Protein 6LL8 (pdb70)

Structure (mmCIF, N/CA/C/O backbone):
data_6LL8
#
_entry.id   6LL8
#
_cell.length_a   53.490
_cell.length_b   78.980
_cell.length_c   75.300
_cell.angle_alpha   90.000
_cell.angle_beta   98.593
_cell.angle_gamma   90.000
#
_symmetry.space_group_name_H-M   'P 1 21 1'
#
loop_
_entity.id
_entity.type
_entity.pdbx_description
1 polymer 'Inorganic pyrophosphatase'
2 non-polymer 'MAGNESIUM ION'
3 non-polymer 'CALCIUM ION'
4 non-polymer 'IMIDODIPHOSPHORIC ACID'
5 non-polymer '4-(2-HYDROXYETHYL)-1-PIPERAZINE ETHANESULFONIC ACID'
6 non-polymer GLYCEROL
7 non-polymer 'FLUORIDE ION'
8 water water
#
loop_
_atom_site.group_PDB
_atom_site.id
_atom_site.type_symbol
_atom_site.label_atom_id
_atom_site.label_alt_id
_atom_site.label_comp_id
_atom_site.label_asym_id
_atom_site.label_entity_id
_atom_site.label_seq_id
_atom_site.pdbx_PDB_ins_code
_atom_site.Cartn_x
_atom_site.Cartn_y
_atom_site.Cartn_z
_atom_site.occupancy
_atom_site.B_iso_or_equiv
_atom_site.auth_seq_id
_atom_site.auth_comp_id
_atom_site.auth_asym_id
_atom_site.auth_atom_id
_atom_site.pdbx_PDB_model_num
ATOM 1 N N . SER A 1 3 ? 40.943 47.632 47.539 1.000 11.730 2 SER A N 1
ATOM 2 C CA . SER A 1 3 ? 41.331 46.767 48.694 1.000 10.273 2 SER A CA 1
ATOM 3 C C . SER A 1 3 ? 40.198 45.814 49.014 1.000 9.658 2 SER A C 1
ATOM 4 O O . SER A 1 3 ? 39.049 46.231 48.887 1.000 10.779 2 SER A O 1
ATOM 7 N N . MET A 1 4 ? 40.532 44.617 49.439 1.000 9.340 3 MET A N 1
ATOM 8 C CA . MET A 1 4 ? 39.554 43.748 50.110 1.000 9.252 3 MET A CA 1
ATOM 9 C C . MET A 1 4 ? 39.233 44.339 51.476 1.000 9.118 3 MET A C 1
ATOM 10 O O . MET A 1 4 ? 40.062 45.049 52.067 1.000 10.325 3 MET A O 1
ATOM 15 N N . TYR A 1 5 ? 38.071 43.997 51.984 1.000 8.388 4 TYR A N 1
ATOM 16 C CA . TYR A 1 5 ? 37.703 44.307 53.371 1.000 8.535 4 TYR A CA 1
ATOM 17 C C . TYR A 1 5 ? 37.782 43.041 54.184 1.000 8.206 4 TYR A C 1
ATOM 18 O O . TYR A 1 5 ? 37.239 42.007 53.799 1.000 10.306 4 TYR A O 1
ATOM 27 N N . VAL A 1 6 ? 38.413 43.149 55.338 1.000 8.018 5 VAL A N 1
ATOM 28 C CA . VAL A 1 6 ? 38.565 42.047 56.296 1.000 7.720 5 VAL A CA 1
ATOM 29 C C . VAL A 1 6 ? 37.618 42.310 57.445 1.000 7.701 5 VAL A C 1
ATOM 30 O O . VAL A 1 6 ? 37.754 43.363 58.094 1.000 8.613 5 VAL A O 1
ATOM 34 N N . VAL A 1 7 ? 36.636 41.447 57.664 1.000 7.860 6 VAL A N 1
ATOM 35 C CA . VAL A 1 7 ? 35.550 41.800 58.600 1.000 8.407 6 VAL A CA 1
ATOM 36 C C . VAL A 1 7 ? 35.020 40.542 59.285 1.000 8.103 6 VAL A C 1
ATOM 37 O O . VAL A 1 7 ? 34.758 39.508 58.660 1.000 8.039 6 VAL A O 1
ATOM 41 N N . GLY A 1 8 ? 34.838 40.692 60.582 1.000 7.758 7 GLY A N 1
ATOM 42 C CA . GLY A 1 8 ? 34.291 39.639 61.433 1.000 7.728 7 GLY A CA 1
ATOM 43 C C . GLY A 1 8 ? 32.797 39.722 61.590 1.000 7.270 7 GLY A C 1
ATOM 44 O O . GLY A 1 8 ? 32.094 40.354 60.815 1.000 8.562 7 GLY A O 1
ATOM 45 N N . HIS A 1 9 ? 32.293 39.002 62.580 1.000 6.972 8 HIS A N 1
ATOM 46 C CA . HIS A 1 9 ? 30.838 38.853 62.699 1.000 7.788 8 HIS A CA 1
ATOM 47 C C . HIS A 1 9 ? 30.153 40.144 63.107 1.000 8.282 8 HIS A C 1
ATOM 48 O O . HIS A 1 9 ? 30.725 40.991 63.802 1.000 8.496 8 HIS A O 1
ATOM 55 N N . LYS A 1 10 ? 28.864 40.219 62.776 1.000 8.010 9 LYS A N 1
ATOM 56 C CA . LYS A 1 10 ? 27.954 41.167 63.409 1.000 8.763 9 LYS A CA 1
ATOM 57 C C . LYS A 1 10 ? 28.123 41.078 64.919 1.000 9.090 9 LYS A C 1
ATOM 58 O O . LYS A 1 10 ? 28.357 40.005 65.453 1.000 8.595 9 LYS A O 1
ATOM 64 N N . ILE A 1 11 ? 27.959 42.213 65.574 1.000 8.810 10 ILE A N 1
ATOM 65 C CA . ILE A 1 11 ? 28.168 42.296 67.041 1.000 8.815 10 ILE A CA 1
ATOM 66 C C . ILE A 1 11 ? 29.569 41.771 67.323 1.000 8.551 10 ILE A C 1
ATOM 67 O O . ILE A 1 11 ? 29.808 40.718 67.925 1.000 9.025 10 ILE A O 1
ATOM 72 N N . PRO A 1 12 ? 30.584 42.468 66.798 1.000 8.737 11 PRO A N 1
ATOM 73 C CA . PRO A 1 12 ? 31.941 41.916 66.837 1.000 8.408 11 PRO A CA 1
ATOM 74 C C . PRO A 1 12 ? 32.454 41.839 68.269 1.000 8.421 11 PRO A C 1
ATOM 75 O O . PRO A 1 12 ? 32.238 42.726 69.081 1.000 10.078 11 PRO A O 1
ATOM 79 N N . ASP A 1 13 ? 33.260 40.814 68.495 1.000 7.672 12 ASP A N 1
ATOM 80 C CA . ASP A 1 13 ? 34.042 40.640 69.721 1.000 7.632 12 ASP A CA 1
ATOM 81 C C . ASP A 1 13 ? 35.515 40.887 69.427 1.000 7.046 12 ASP A C 1
ATOM 82 O O . ASP A 1 13 ? 35.902 41.270 68.310 1.000 7.651 12 ASP A O 1
ATOM 87 N N . SER A 1 14 ? 36.353 40.686 70.417 1.000 7.673 13 SER A N 1
ATOM 88 C CA . SER A 1 14 ? 37.779 40.982 70.278 1.000 8.348 13 SER A CA 1
ATOM 89 C C . SER A 1 14 ? 38.391 40.144 69.163 1.000 7.583 13 SER A C 1
ATOM 90 O O . SER A 1 14 ? 39.260 40.659 68.439 1.000 8.457 13 SER A O 1
ATOM 93 N N . ASP A 1 15 ? 38.063 38.880 69.051 1.000 7.728 14 ASP A N 1
ATOM 94 C CA . ASP A 1 15 ? 38.632 38.070 67.973 1.000 7.663 14 ASP A CA 1
ATOM 95 C C . ASP A 1 15 ? 38.282 38.655 66.618 1.000 7.463 14 ASP A C 1
ATOM 96 O O . ASP A 1 15 ? 39.153 38.783 65.745 1.000 8.699 14 ASP A O 1
ATOM 101 N N . SER A 1 16 ? 37.039 39.037 66.413 1.000 7.577 15 SER A N 1
ATOM 102 C CA . SER A 1 16 ? 36.599 39.616 65.139 1.000 7.359 15 SER A CA 1
ATOM 103 C C . SER A 1 16 ? 37.296 40.946 64.863 1.000 8.377 15 SER A C 1
ATOM 104 O O . SER A 1 16 ? 37.579 41.242 63.696 1.000 9.971 15 SER A O 1
ATOM 107 N N . ILE A 1 17 ? 37.467 41.795 65.857 1.000 7.819 16 ILE A N 1
ATOM 108 C CA . ILE A 1 17 ? 38.088 43.127 65.661 1.000 8.001 16 ILE A CA 1
ATOM 109 C C . ILE A 1 17 ? 39.584 42.960 65.490 1.000 7.865 16 ILE A C 1
ATOM 110 O O . ILE A 1 17 ? 40.193 43.467 64.530 1.000 8.549 16 ILE A O 1
ATOM 115 N N . CYS A 1 18 ? 40.219 42.309 66.448 1.000 7.978 17 CYS A N 1
ATOM 116 C CA . CYS A 1 18 ? 41.684 42.162 66.437 1.000 8.413 17 CYS A CA 1
ATOM 117 C C . CYS A 1 18 ? 42.115 41.324 65.258 1.000 8.011 17 CYS A C 1
ATOM 118 O O . CYS A 1 18 ? 43.165 41.586 64.666 1.000 8.430 17 CYS A O 1
ATOM 121 N N . GLY A 1 19 ? 41.341 40.293 64.951 1.000 7.899 18 GLY A N 1
ATOM 122 C CA . GLY A 1 19 ? 41.668 39.481 63.778 1.000 7.979 18 GLY A CA 1
ATOM 123 C C . GLY A 1 19 ? 41.555 40.230 62.477 1.000 7.801 18 GLY A C 1
ATOM 124 O O . GLY A 1 19 ? 42.389 40.050 61.580 1.000 8.514 18 GLY A O 1
ATOM 125 N N . ALA A 1 20 ? 40.571 41.105 62.346 1.000 7.955 19 ALA A N 1
ATOM 126 C CA . ALA A 1 20 ? 40.480 41.934 61.121 1.000 8.285 19 ALA A CA 1
ATOM 127 C C . ALA A 1 20 ? 41.728 42.820 61.001 1.000 8.044 19 ALA A C 1
ATOM 128 O O . ALA A 1 20 ? 42.296 42.936 59.904 1.000 8.820 19 ALA A O 1
ATOM 130 N N . ILE A 1 21 ? 42.144 43.438 62.088 1.000 7.871 20 ILE A N 1
ATOM 131 C CA . ILE A 1 21 ? 43.349 44.308 62.080 1.000 8.532 20 ILE A CA 1
ATOM 132 C C . ILE A 1 21 ? 44.560 43.453 61.722 1.000 8.203 20 ILE A C 1
ATOM 133 O O . ILE A 1 21 ? 45.372 43.838 60.868 1.000 8.755 20 ILE A O 1
ATOM 138 N N . ALA A 1 22 ? 44.717 42.316 62.379 1.000 7.787 21 ALA A N 1
ATOM 139 C CA . ALA A 1 22 ? 45.916 41.484 62.203 1.000 8.195 21 ALA A CA 1
ATOM 140 C C . ALA A 1 22 ? 45.980 40.913 60.789 1.000 8.023 21 ALA A C 1
ATOM 141 O O . ALA A 1 22 ? 47.071 40.894 60.170 1.000 8.598 21 ALA A O 1
ATOM 143 N N . LEU A 1 23 ? 44.874 40.429 60.242 1.000 7.596 22 LEU A N 1
ATOM 144 C CA . LEU A 1 23 ? 44.904 39.859 58.890 1.000 7.781 22 LEU A CA 1
ATOM 145 C C . LEU A 1 23 ? 45.036 40.961 57.865 1.000 8.007 22 LEU A C 1
ATOM 146 O O . LEU A 1 23 ? 45.756 40.765 56.869 1.000 9.019 22 LEU A O 1
ATOM 151 N N . ALA A 1 24 ? 44.396 42.121 58.037 1.000 8.136 23 ALA A N 1
ATOM 152 C CA . ALA A 1 24 ? 44.604 43.211 57.057 1.000 8.402 23 ALA A CA 1
ATOM 153 C C . ALA A 1 24 ? 46.084 43.584 57.006 1.000 8.440 23 ALA A C 1
ATOM 154 O O . ALA A 1 24 ? 46.626 43.842 55.918 1.000 9.344 23 ALA A O 1
ATOM 156 N N . TYR A 1 25 ? 46.755 43.656 58.144 1.000 8.309 24 TYR A N 1
ATOM 157 C CA . TYR A 1 25 ? 48.190 44.009 58.154 1.000 8.552 24 TYR A CA 1
ATOM 158 C C . TYR A 1 25 ? 48.951 42.980 57.342 1.000 9.204 24 TYR A C 1
ATOM 159 O O . TYR A 1 25 ? 49.802 43.313 56.503 1.000 9.979 24 TYR A O 1
ATOM 168 N N . LEU A 1 26 ? 48.720 41.696 57.605 1.000 8.906 25 LEU A N 1
ATOM 169 C CA . LEU A 1 26 ? 49.425 40.606 56.897 1.000 8.989 25 LEU A CA 1
ATOM 170 C C . LEU A 1 26 ? 49.170 40.724 55.394 1.000 9.316 25 LEU A C 1
ATOM 171 O O . LEU A 1 26 ? 50.141 40.654 54.612 1.000 10.080 25 LEU A O 1
ATOM 176 N N . LYS A 1 27 ? 47.937 40.893 54.959 1.000 8.728 26 LYS A N 1
ATOM 177 C CA . LYS A 1 27 ? 47.617 41.006 53.527 1.000 9.716 26 LYS A CA 1
ATOM 178 C C . LYS A 1 27 ? 48.372 42.191 52.920 1.000 9.760 26 LYS A C 1
ATOM 179 O O . LYS A 1 27 ? 48.972 42.045 51.845 1.000 10.161 26 LYS A O 1
ATOM 185 N N . ASN A 1 28 ? 48.362 43.332 53.565 1.000 9.658 27 ASN A N 1
ATOM 186 C CA . ASN A 1 28 ? 49.105 44.481 53.010 1.000 10.680 27 ASN A CA 1
ATOM 187 C C . ASN A 1 28 ? 50.595 44.155 52.919 1.000 10.625 27 ASN A C 1
ATOM 188 O O . ASN A 1 28 ? 51.238 44.566 51.947 1.000 13.261 27 ASN A O 1
ATOM 193 N N . GLN A 1 29 ? 51.153 43.467 53.881 1.000 10.637 28 GLN A N 1
ATOM 194 C CA . GLN A 1 29 ? 52.595 43.153 53.864 1.000 11.236 28 GLN A CA 1
ATOM 195 C C . GLN A 1 29 ? 52.921 42.236 52.695 1.000 11.814 28 GLN A C 1
ATOM 196 O O . GLN A 1 29 ? 54.089 42.290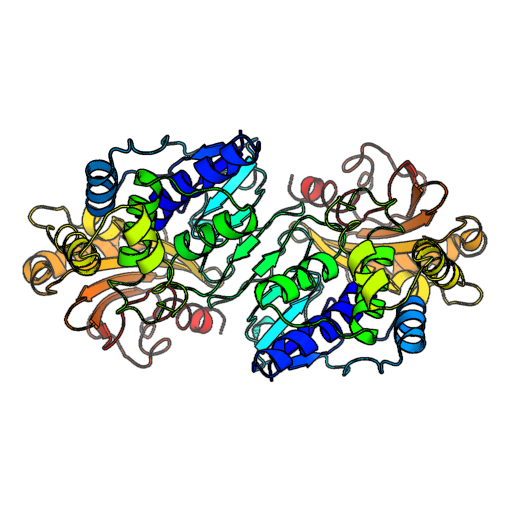 52.241 1.000 15.339 28 GLN A O 1
ATOM 202 N N . ILE A 1 30 ? 52.003 41.406 52.242 1.000 11.863 29 ILE A N 1
ATOM 203 C CA . ILE A 1 30 ? 52.269 40.471 51.122 1.000 12.175 29 ILE A CA 1
ATOM 204 C C . ILE A 1 30 ? 51.743 41.066 49.810 1.000 12.722 29 ILE A C 1
ATOM 205 O O . ILE A 1 30 ? 51.662 40.363 48.811 1.000 14.952 29 ILE A O 1
ATOM 210 N N . GLY A 1 31 ? 51.452 42.358 49.790 1.000 12.282 30 GLY A N 1
ATOM 211 C CA . GLY A 1 31 ? 51.095 43.021 48.524 1.000 13.420 30 GLY A CA 1
ATOM 212 C C . GLY A 1 31 ? 49.697 42.711 48.036 1.000 11.991 30 GLY A C 1
ATOM 213 O O . GLY A 1 31 ? 49.443 42.774 46.837 1.000 13.027 30 GLY A O 1
ATOM 214 N N . GLU A 1 32 ? 48.775 42.489 48.959 1.000 10.625 31 GLU A N 1
ATOM 215 C CA . GLU A 1 32 ? 47.348 42.192 48.678 1.000 10.432 31 GLU A CA 1
ATOM 216 C C . GLU A 1 32 ? 46.526 43.237 49.412 1.000 10.533 31 GLU A C 1
ATOM 217 O O . GLU A 1 32 ? 46.201 43.092 50.581 1.000 10.636 31 GLU A O 1
ATOM 223 N N . PRO A 1 33 ? 46.240 44.377 48.776 1.000 9.828 32 PRO A N 1
ATOM 224 C CA . PRO A 1 33 ? 45.631 45.513 49.459 1.000 9.807 32 PRO A CA 1
ATOM 225 C C . PRO A 1 33 ? 44.403 45.110 50.277 1.000 9.159 32 PRO A C 1
ATOM 226 O O . PRO A 1 33 ? 43.488 44.461 49.764 1.000 9.449 32 PRO A O 1
ATOM 230 N N . ALA A 1 34 ? 44.374 45.576 51.518 1.000 8.975 33 ALA A N 1
ATOM 231 C CA . ALA A 1 34 ? 43.341 45.173 52.481 1.000 8.787 33 ALA A CA 1
ATOM 232 C C . ALA A 1 34 ? 43.005 46.317 53.419 1.000 8.892 33 ALA A C 1
ATOM 233 O O . ALA A 1 34 ? 43.887 47.131 53.768 1.000 10.179 33 ALA A O 1
ATOM 235 N N . ILE A 1 35 ? 41.783 46.336 53.890 1.000 8.300 34 ILE A N 1
ATOM 236 C CA . ILE A 1 35 ? 41.264 47.297 54.887 1.000 9.326 34 ILE A CA 1
ATOM 237 C C . ILE A 1 35 ? 40.529 46.475 55.943 1.000 8.403 34 ILE A C 1
ATOM 238 O O . ILE A 1 35 ? 39.617 45.723 55.612 1.000 9.033 34 ILE A O 1
ATOM 243 N N . ALA A 1 36 ? 40.861 46.674 57.212 1.000 8.195 35 ALA A N 1
ATOM 244 C CA . ALA A 1 36 ? 40.101 46.102 58.334 1.000 8.474 35 ALA A CA 1
ATOM 245 C C . ALA A 1 36 ? 38.797 46.855 58.533 1.000 8.878 35 ALA A C 1
ATOM 246 O O . ALA A 1 36 ? 38.773 48.099 58.477 1.000 9.626 35 ALA A O 1
ATOM 248 N N . ALA A 1 37 ? 37.717 46.153 58.785 1.000 8.555 36 ALA A N 1
ATOM 249 C CA . ALA A 1 37 ? 36.427 46.788 59.009 1.000 8.755 36 ALA A CA 1
ATOM 250 C C . ALA A 1 37 ? 35.694 46.096 60.148 1.000 8.296 36 ALA A C 1
ATOM 251 O O . ALA A 1 37 ? 36.092 45.017 60.617 1.000 9.180 36 ALA A O 1
ATOM 253 N N . ARG A 1 38 ? 34.601 46.710 60.556 1.000 9.033 37 ARG A N 1
ATOM 254 C CA . ARG A 1 38 ? 33.729 46.185 61.606 1.000 9.098 37 ARG A CA 1
ATOM 255 C C . ARG A 1 38 ? 32.264 46.460 61.262 1.000 8.918 37 ARG A C 1
ATOM 256 O O . ARG A 1 38 ? 31.955 47.490 60.655 1.000 10.017 37 ARG A O 1
ATOM 264 N N . LEU A 1 39 ? 31.396 45.582 61.727 1.000 9.171 38 LEU A N 1
ATOM 265 C CA . LEU A 1 39 ? 29.935 45.661 61.499 1.000 9.763 38 LEU A CA 1
ATOM 266 C C . LEU A 1 39 ? 29.190 46.254 62.680 1.000 11.054 38 LEU A C 1
ATOM 267 O O . LEU A 1 39 ? 27.970 46.317 62.616 1.000 13.437 38 LEU A O 1
ATOM 272 N N . GLY A 1 40 ? 29.874 46.650 63.730 1.000 10.449 39 GLY A N 1
ATOM 273 C CA . GLY A 1 40 ? 29.221 47.203 64.915 1.000 11.440 39 GLY A CA 1
ATOM 274 C C . GLY A 1 40 ? 30.214 47.932 65.771 1.000 10.983 39 GLY A C 1
ATOM 275 O O . GLY A 1 40 ? 31.397 47.998 65.452 1.000 10.913 39 GLY A O 1
ATOM 276 N N . GLU A 1 41 ? 29.706 48.457 66.869 1.000 11.836 40 GLU A N 1
ATOM 277 C CA . GLU A 1 41 ? 30.514 49.112 67.903 1.000 12.179 40 GLU A CA 1
ATOM 278 C C . GLU A 1 41 ? 31.343 48.081 68.653 1.000 11.094 40 GLU A C 1
ATOM 279 O O . GLU A 1 41 ? 31.090 46.883 68.605 1.000 12.804 40 GLU A O 1
ATOM 285 N N . LEU A 1 42 ? 32.383 48.582 69.285 1.000 11.534 41 LEU A N 1
ATOM 286 C CA A LEU A 1 42 ? 33.242 47.739 70.128 0.500 10.866 41 LEU A CA 1
ATOM 287 C CA B LEU A 1 42 ? 33.295 47.801 70.152 0.500 11.051 41 LEU A CA 1
ATOM 288 C C . LEU A 1 42 ? 32.631 47.520 71.505 1.000 10.905 41 LEU A C 1
ATOM 289 O O . LEU A 1 42 ? 32.021 48.411 72.079 1.000 12.365 41 LEU A O 1
ATOM 298 N N . SER A 1 43 ? 32.837 46.320 72.014 1.000 10.465 42 SER A N 1
ATOM 299 C CA . SER A 1 43 ? 32.576 46.029 73.422 1.000 10.849 42 SER A CA 1
ATOM 300 C C . SER A 1 43 ? 33.572 46.769 74.308 1.000 10.204 42 SER A C 1
ATOM 301 O O . SER A 1 43 ? 34.659 47.162 73.858 1.000 10.540 42 SER A O 1
ATOM 304 N N . PRO A 1 44 ? 33.241 46.963 75.600 1.000 9.818 43 PRO A N 1
ATOM 305 C CA . PRO A 1 44 ? 34.243 47.486 76.531 1.000 10.179 43 PRO A CA 1
ATOM 306 C C . PRO A 1 44 ? 35.548 46.702 76.546 1.000 9.596 43 PRO A C 1
ATOM 307 O O . PRO A 1 44 ? 36.619 47.301 76.625 1.000 10.136 43 PRO A O 1
ATOM 311 N N . GLU A 1 45 ? 35.456 45.379 76.486 1.000 9.527 44 GLU A N 1
ATOM 312 C CA . GLU A 1 45 ? 36.686 44.552 76.492 1.000 9.517 44 GLU A CA 1
ATOM 313 C C . GLU A 1 45 ? 37.540 44.898 75.285 1.000 8.768 44 GLU A C 1
ATOM 314 O O . GLU A 1 45 ? 38.774 45.068 75.391 1.000 9.219 44 GLU A O 1
ATOM 320 N N . THR A 1 46 ? 36.944 44.977 74.098 1.000 9.488 45 THR A N 1
ATOM 321 C CA . THR A 1 46 ? 37.735 45.247 72.890 1.000 9.292 45 THR A CA 1
ATOM 322 C C . THR A 1 46 ? 38.314 46.653 72.950 1.000 8.832 45 THR A C 1
ATOM 323 O O . THR A 1 46 ? 39.456 46.868 72.548 1.000 9.657 45 THR A O 1
ATOM 327 N N . ALA A 1 47 ? 37.549 47.622 73.434 1.000 9.129 46 ALA A N 1
ATOM 328 C CA . ALA A 1 47 ? 38.074 48.990 73.568 1.000 9.263 46 ALA A CA 1
ATOM 329 C C . ALA A 1 47 ? 39.309 48.967 74.470 1.000 9.456 46 ALA A C 1
ATOM 330 O O . ALA A 1 47 ? 40.280 49.677 74.201 1.000 10.691 46 ALA A O 1
ATOM 332 N N . PHE A 1 48 ? 39.245 48.209 75.562 1.000 8.645 47 PHE A N 1
ATOM 333 C CA . PHE A 1 48 ? 40.367 48.073 76.500 1.000 9.224 47 PHE A CA 1
ATOM 334 C C . PHE A 1 48 ? 41.588 47.543 75.786 1.000 9.337 47 PHE A C 1
ATOM 335 O O . PHE A 1 48 ? 42.714 48.051 75.957 1.000 9.995 47 PHE A O 1
ATOM 343 N N . ILE A 1 49 ? 41.410 46.486 74.997 1.000 9.043 48 ILE A N 1
ATOM 344 C CA . ILE A 1 49 ? 42.558 45.860 74.283 1.000 9.172 48 ILE A CA 1
ATOM 345 C C . ILE A 1 49 ? 43.173 46.871 73.298 1.000 9.246 48 ILE A C 1
ATOM 346 O O . ILE A 1 49 ? 44.401 47.030 73.242 1.000 9.635 48 ILE A O 1
ATOM 351 N N . LEU A 1 50 ? 42.325 47.507 72.494 1.000 9.018 49 LEU A N 1
ATOM 352 C CA . LEU A 1 50 ? 42.854 48.420 71.469 1.000 9.661 49 LEU A CA 1
ATOM 353 C C . LEU A 1 50 ? 43.552 49.604 72.136 1.000 10.519 49 LEU A C 1
ATOM 354 O O . LEU A 1 50 ? 44.580 50.050 71.641 1.000 11.783 49 LEU A O 1
ATOM 359 N N . GLU A 1 51 ? 43.014 50.120 73.229 1.000 9.903 50 GLU A N 1
ATOM 360 C CA . GLU A 1 51 ? 43.650 51.263 73.896 1.000 10.923 50 GLU A CA 1
ATOM 361 C C . GLU A 1 51 ? 45.007 50.818 74.438 1.000 10.883 50 GLU A C 1
ATOM 362 O O . GLU A 1 51 ? 46.011 51.564 74.328 1.000 12.429 50 GLU A O 1
ATOM 368 N N . LYS A 1 52 ? 45.071 49.608 74.990 1.000 10.127 51 LYS A N 1
ATOM 369 C CA . LYS A 1 52 ? 46.318 49.133 75.621 1.000 11.248 51 LYS A CA 1
ATOM 370 C C . LYS A 1 52 ? 47.457 49.101 74.608 1.000 11.659 51 LYS A C 1
ATOM 371 O O . LYS A 1 52 ? 48.598 49.392 74.962 1.000 13.089 51 LYS A O 1
ATOM 377 N N . PHE A 1 53 ? 47.171 48.721 73.372 1.000 10.463 52 PHE A N 1
ATOM 378 C CA . PHE A 1 53 ? 48.204 48.530 72.335 1.000 10.860 52 PHE A CA 1
ATOM 379 C C . PHE A 1 53 ? 48.182 49.621 71.274 1.000 11.609 52 PHE A C 1
ATOM 380 O O . PHE A 1 53 ? 48.951 49.525 70.322 1.000 13.882 52 PHE A O 1
ATOM 388 N N . GLY A 1 54 ? 47.415 50.687 71.464 1.000 11.297 53 GLY A N 1
ATOM 389 C CA . GLY A 1 54 ? 47.540 51.895 70.634 1.000 11.802 53 GLY A CA 1
ATOM 390 C C . GLY A 1 54 ? 46.785 51.893 69.326 1.000 13.591 53 GLY A C 1
ATOM 391 O O . GLY A 1 54 ? 47.167 52.658 68.455 1.000 17.442 53 GLY A O 1
ATOM 392 N N . PHE A 1 55 ? 45.740 51.102 69.169 1.000 10.823 54 PHE A N 1
ATOM 393 C CA . PHE A 1 55 ? 44.987 51.023 67.907 1.000 11.219 54 PHE A CA 1
ATOM 394 C C . PHE A 1 55 ? 43.704 51.833 67.949 1.000 11.478 54 PHE A C 1
ATOM 395 O O . PHE A 1 55 ? 42.999 51.853 68.961 1.000 14.412 54 PHE A O 1
ATOM 403 N N . GLU A 1 56 ? 43.377 52.409 66.809 1.000 13.504 55 GLU A N 1
ATOM 404 C CA . GLU A 1 56 ? 42.020 52.913 66.538 1.000 14.875 55 GLU A CA 1
ATOM 405 C C . GLU A 1 56 ? 41.109 51.754 66.123 1.000 13.378 55 GLU A C 1
ATOM 406 O O . GLU A 1 56 ? 41.572 50.743 65.604 1.000 13.976 55 GLU A O 1
ATOM 412 N N . ALA A 1 57 ? 39.824 51.895 66.354 1.000 14.289 56 ALA A N 1
ATOM 413 C CA . ALA A 1 57 ? 38.826 50.919 65.887 1.000 13.011 56 ALA A CA 1
ATOM 414 C C . ALA A 1 57 ? 38.878 50.898 64.377 1.000 12.842 56 ALA A C 1
ATOM 415 O O . ALA A 1 57 ? 38.949 51.952 63.729 1.000 15.104 56 ALA A O 1
ATOM 417 N N . PRO A 1 58 ? 38.692 49.729 63.765 1.000 11.314 57 PRO A N 1
ATOM 418 C CA . PRO A 1 58 ? 38.600 49.639 62.321 1.000 11.666 57 PRO A CA 1
ATOM 419 C C . PRO A 1 58 ? 37.408 50.425 61.773 1.000 10.711 57 PRO A C 1
ATOM 420 O O . PRO A 1 58 ? 36.491 50.729 62.474 1.000 11.821 57 PRO A O 1
ATOM 424 N N . GLU A 1 59 ? 37.446 50.666 60.472 1.000 12.267 58 GLU A N 1
ATOM 425 C CA . GLU A 1 59 ? 36.344 51.357 59.778 1.000 12.077 58 GLU A CA 1
ATOM 426 C C . GLU A 1 59 ? 35.018 50.654 60.031 1.000 11.118 58 GLU A C 1
ATOM 427 O O . GLU A 1 59 ? 34.879 49.452 59.780 1.000 11.206 58 GLU A O 1
ATOM 433 N N . TYR A 1 60 ? 34.025 51.421 60.420 1.000 10.950 59 TYR A N 1
ATOM 434 C CA A TYR A 1 60 ? 32.646 50.915 60.548 0.500 10.899 59 TYR A CA 1
ATOM 435 C CA B TYR A 1 60 ? 32.641 50.921 60.560 0.500 10.988 59 TYR A CA 1
ATOM 436 C C . TYR A 1 60 ? 32.006 50.932 59.170 1.000 11.906 59 TYR A C 1
ATOM 437 O O . TYR A 1 60 ? 31.908 51.993 58.547 1.000 14.599 59 TYR A O 1
ATOM 454 N N . LYS A 1 61 ? 31.617 49.780 58.680 1.000 11.205 60 LYS A N 1
ATOM 455 C CA . LYS A 1 61 ? 31.121 49.634 57.314 1.000 11.456 60 LYS A CA 1
ATOM 456 C C . LYS A 1 61 ? 30.116 48.508 57.299 1.000 10.662 60 LYS A C 1
ATOM 457 O O . LYS A 1 61 ? 30.414 47.430 57.823 1.000 11.632 60 LYS A O 1
ATOM 463 N N . THR A 1 62 ? 28.933 48.757 56.746 1.000 11.943 61 THR A N 1
ATOM 464 C CA . THR A 1 62 ? 27.847 47.755 56.774 1.000 12.657 61 THR A CA 1
ATOM 465 C C . THR A 1 62 ? 27.474 47.249 55.378 1.000 13.059 61 THR A C 1
ATOM 466 O O . THR A 1 62 ? 26.846 46.168 55.321 1.000 15.787 61 THR A O 1
ATOM 470 N N . SER A 1 63 ? 27.785 47.957 54.316 1.000 12.850 62 SER A N 1
ATOM 471 C CA A SER A 1 63 ? 27.439 47.487 52.958 0.500 13.413 62 SER A CA 1
ATOM 472 C CA B SER A 1 63 ? 27.446 47.619 52.903 0.500 13.839 62 SER A CA 1
ATOM 473 C C . SER A 1 63 ? 28.708 47.138 52.200 1.000 12.034 62 SER A C 1
ATOM 474 O O . SER A 1 63 ? 29.670 47.918 52.148 1.000 13.406 62 SER A O 1
ATOM 479 N N . TYR A 1 64 ? 28.672 45.955 51.635 1.000 10.934 63 TYR A N 1
ATOM 480 C CA . TYR A 1 64 ? 29.847 45.383 50.958 1.000 10.323 63 TYR A CA 1
ATOM 481 C C . TYR A 1 64 ? 29.516 44.895 49.555 1.000 11.133 63 TYR A C 1
ATOM 482 O O . TYR A 1 64 ? 30.373 44.288 48.910 1.000 11.347 63 TYR A O 1
ATOM 491 N N . ALA A 1 65 ? 28.345 45.214 49.015 1.000 11.524 64 ALA A N 1
ATOM 492 C CA . ALA A 1 65 ? 28.044 44.814 47.634 1.000 12.094 64 ALA A CA 1
ATOM 493 C C . ALA A 1 65 ? 29.156 45.315 46.711 1.000 11.747 64 ALA A C 1
ATOM 494 O O . ALA A 1 65 ? 29.578 46.488 46.818 1.000 12.785 64 ALA A O 1
ATOM 496 N N . GLY A 1 66 ? 29.604 44.469 45.787 1.000 11.662 65 GLY A N 1
ATOM 497 C CA . GLY A 1 66 ? 30.630 44.837 44.811 1.000 11.353 65 GLY A CA 1
ATOM 498 C C . GLY A 1 66 ? 32.048 44.741 45.343 1.000 11.711 65 GLY A C 1
ATOM 499 O O . GLY A 1 66 ? 32.979 44.965 44.572 1.000 13.766 65 GLY A O 1
ATOM 500 N N . GLU A 1 67 ? 32.215 44.484 46.624 1.000 10.503 66 GLU A N 1
ATOM 501 C CA . GLU A 1 67 ? 33.538 44.411 47.264 1.000 10.067 66 GLU A CA 1
ATOM 502 C C . GLU A 1 67 ? 34.030 42.982 47.312 1.000 9.394 66 GLU A C 1
ATOM 503 O O . GLU A 1 67 ? 33.228 42.047 47.184 1.000 11.648 66 GLU A O 1
ATOM 509 N N . GLU A 1 68 ? 35.327 42.828 47.546 1.000 8.996 67 GLU A N 1
ATOM 510 C CA . GLU A 1 68 ? 35.934 41.546 47.940 1.000 9.354 67 GLU A CA 1
ATOM 511 C C . GLU A 1 68 ? 36.058 41.569 49.459 1.000 9.236 67 GLU A C 1
ATOM 512 O O . GLU A 1 68 ? 36.533 42.545 50.036 1.000 9.823 67 GLU A O 1
ATOM 518 N N . VAL A 1 69 ? 35.654 40.469 50.071 1.000 8.885 68 VAL A N 1
ATOM 519 C CA . VAL A 1 69 ? 35.559 40.363 51.530 1.000 8.483 68 VAL A CA 1
ATOM 520 C C . VAL A 1 69 ? 36.295 39.128 52.004 1.000 8.056 68 VAL A C 1
ATOM 521 O O . VAL A 1 69 ? 36.094 38.024 51.491 1.000 9.387 68 VAL A O 1
ATOM 525 N N . TYR A 1 70 ? 37.110 39.313 53.036 1.000 7.683 69 TYR A N 1
ATOM 526 C CA . TYR A 1 70 ? 37.761 38.209 53.771 1.000 7.583 69 TYR A CA 1
ATOM 527 C C . TYR A 1 70 ? 37.059 38.165 55.107 1.000 7.803 69 TYR A C 1
ATOM 528 O O . TYR A 1 70 ? 37.171 39.081 55.939 1.000 8.577 69 TYR A O 1
ATOM 537 N N . ILE A 1 71 ? 36.275 37.106 55.297 1.000 7.526 70 ILE A N 1
ATOM 538 C CA . ILE A 1 71 ? 35.442 36.890 56.490 1.000 7.443 70 ILE A CA 1
ATOM 539 C C . ILE A 1 71 ? 36.334 36.358 57.612 1.000 7.393 70 ILE A C 1
ATOM 540 O O . ILE A 1 71 ? 37.132 35.459 57.398 1.000 7.962 70 ILE A O 1
ATOM 545 N N . VAL A 1 72 ? 36.114 36.857 58.819 1.000 7.638 71 VAL A N 1
ATOM 546 C CA . VAL A 1 72 ? 36.818 36.411 60.042 1.000 7.706 71 VAL A CA 1
ATOM 547 C C . VAL A 1 72 ? 35.780 35.921 61.042 1.000 6.901 71 VAL A C 1
ATOM 548 O O . VAL A 1 72 ? 34.796 36.604 61.309 1.000 7.682 71 VAL A O 1
ATOM 552 N N . ASP A 1 73 ? 36.065 34.780 61.662 1.000 6.913 72 ASP A N 1
ATOM 553 C CA . ASP A 1 73 ? 35.439 34.401 62.946 1.000 6.807 72 ASP A CA 1
ATOM 554 C C . ASP A 1 73 ? 33.966 34.011 62.808 1.000 6.675 72 ASP A C 1
ATOM 555 O O . ASP A 1 73 ? 33.276 33.994 63.836 1.000 7.717 72 ASP A O 1
ATOM 560 N N . HIS A 1 74 ? 33.516 33.619 61.631 1.000 7.207 73 HIS A N 1
ATOM 561 C CA . HIS A 1 74 ? 32.220 32.948 61.423 1.000 7.683 73 HIS A CA 1
ATOM 562 C C . HIS A 1 74 ? 32.140 32.439 59.993 1.000 7.626 73 HIS A C 1
ATOM 563 O O . HIS A 1 74 ? 32.948 32.859 59.163 1.000 8.331 73 HIS A O 1
ATOM 570 N N . SER A 1 75 ? 31.097 31.668 59.686 1.000 7.638 74 SER A N 1
ATOM 571 C CA . SER A 1 75 ? 30.772 31.366 58.288 1.000 8.383 74 SER A CA 1
ATOM 572 C C . SER A 1 75 ? 29.261 31.316 58.068 1.000 8.973 74 SER A C 1
ATOM 573 O O . SER A 1 75 ? 28.774 30.445 57.329 1.000 9.999 74 SER A O 1
ATOM 576 N N . GLU A 1 76 ? 28.547 32.278 58.652 1.000 8.580 75 GLU A N 1
ATOM 577 C CA . GLU A 1 76 ? 27.073 32.281 58.696 1.000 9.371 75 GLU A CA 1
ATOM 578 C C . GLU A 1 76 ? 26.475 33.461 57.947 1.000 9.643 75 GLU A C 1
ATOM 579 O O . GLU A 1 76 ? 26.890 34.602 58.154 1.000 10.453 75 GLU A O 1
ATOM 585 N N . ILE A 1 77 ? 25.400 33.204 57.197 1.000 9.469 76 ILE A N 1
ATOM 586 C CA . ILE A 1 77 ? 24.615 34.299 56.605 1.000 9.713 76 ILE A CA 1
ATOM 587 C C . ILE A 1 77 ? 24.156 35.257 57.696 1.000 9.493 76 ILE A C 1
ATOM 588 O O . ILE A 1 77 ? 24.247 36.475 57.513 1.000 10.141 76 ILE A O 1
ATOM 593 N N . THR A 1 78 ? 23.663 34.759 58.825 1.000 9.802 77 THR A N 1
ATOM 594 C CA . THR A 1 78 ? 23.073 35.607 59.874 1.000 10.436 77 THR A CA 1
ATOM 595 C C . THR A 1 78 ? 24.106 36.503 60.553 1.000 11.863 77 THR A C 1
ATOM 596 O O . THR A 1 78 ? 23.708 37.436 61.260 1.000 16.004 77 THR A O 1
ATOM 600 N N . GLN A 1 79 ? 25.378 36.235 60.418 1.000 8.983 78 GLN A N 1
ATOM 601 C CA . GLN A 1 79 ? 26.441 37.003 61.086 1.000 9.335 78 GLN A CA 1
ATOM 602 C C . GLN A 1 79 ? 27.260 37.804 60.081 1.000 9.144 78 GLN A C 1
ATOM 603 O O . GLN A 1 79 ? 28.144 38.550 60.498 1.000 9.471 78 GLN A O 1
ATOM 609 N N . ALA A 1 80 ? 26.995 37.654 58.788 1.000 9.144 79 ALA A N 1
ATOM 610 C CA . ALA A 1 80 ? 27.710 38.349 57.714 1.000 9.917 79 ALA A CA 1
ATOM 611 C C . ALA A 1 80 ? 27.045 39.678 57.430 1.000 10.781 79 ALA A C 1
ATOM 612 O O . ALA A 1 80 ? 25.913 39.940 57.840 1.000 11.792 79 ALA A O 1
ATOM 614 N N . PRO A 1 81 ? 27.703 40.555 56.647 1.000 10.379 80 PRO A N 1
ATOM 615 C CA . PRO A 1 81 ? 26.999 41.738 56.159 1.000 10.976 80 PRO A CA 1
ATOM 616 C C . PRO A 1 81 ? 25.681 41.353 55.474 1.000 11.083 80 PRO A C 1
ATOM 617 O O . PRO A 1 81 ? 25.621 40.334 54.807 1.000 11.225 80 PRO A O 1
ATOM 621 N N . ASP A 1 82 ? 24.717 42.253 55.550 1.000 12.673 81 ASP A N 1
ATOM 622 C CA . ASP A 1 82 ? 23.381 41.951 54.999 1.000 14.247 81 ASP A CA 1
ATOM 623 C C . ASP A 1 82 ? 23.460 41.715 53.485 1.000 13.892 81 ASP A C 1
ATOM 624 O O . ASP A 1 82 ? 22.688 40.910 52.961 1.000 16.090 81 ASP A O 1
ATOM 629 N N . ASP A 1 83 ? 24.365 42.399 52.790 1.000 11.872 82 ASP A N 1
ATOM 630 C CA . ASP A 1 83 ? 24.469 42.324 51.316 1.000 11.814 82 ASP A CA 1
ATOM 631 C C . ASP A 1 83 ? 25.644 41.461 50.884 1.000 11.358 82 ASP A C 1
ATOM 632 O O . ASP A 1 83 ? 26.122 41.605 49.760 1.000 11.832 82 ASP A O 1
ATOM 637 N N . ILE A 1 84 ? 26.095 40.533 51.726 1.000 10.642 83 ILE A N 1
ATOM 638 C CA . ILE A 1 84 ? 27.259 39.687 51.353 1.000 11.156 83 ILE A CA 1
ATOM 639 C C . ILE A 1 84 ? 26.991 38.899 50.070 1.000 10.430 83 ILE A C 1
ATOM 640 O O . ILE A 1 84 ? 27.963 38.601 49.373 1.000 11.829 83 ILE A O 1
ATOM 645 N N . ALA A 1 85 ? 25.744 38.556 49.730 1.000 11.883 84 ALA A N 1
ATOM 646 C CA . ALA A 1 85 ? 25.505 37.789 48.485 1.000 12.825 84 ALA A CA 1
ATOM 647 C C . ALA A 1 85 ? 25.895 38.602 47.250 1.000 13.009 84 ALA A C 1
ATOM 648 O O . ALA A 1 85 ? 26.094 37.982 46.202 1.000 15.241 84 ALA A O 1
ATOM 650 N N . GLN A 1 86 ? 25.973 39.921 47.365 1.000 12.253 85 GLN A N 1
ATOM 651 C CA . GLN A 1 86 ? 26.369 40.774 46.230 1.000 13.281 85 GLN A CA 1
ATOM 652 C C . GLN A 1 86 ? 27.830 41.178 46.330 1.000 12.639 85 GLN A C 1
ATOM 653 O O . GLN A 1 86 ? 28.297 41.964 45.502 1.000 13.645 85 GLN A O 1
ATOM 659 N N . ALA A 1 87 ? 28.551 40.635 47.300 1.000 12.104 86 ALA A N 1
ATOM 660 C CA . ALA A 1 87 ? 30.020 40.759 47.419 1.000 10.994 86 ALA A CA 1
ATOM 661 C C . ALA A 1 87 ? 30.661 39.490 46.893 1.000 10.267 86 ALA A C 1
ATOM 662 O O . ALA A 1 87 ? 29.954 38.504 46.616 1.000 12.266 86 ALA A O 1
ATOM 664 N N . THR A 1 88 ? 31.974 39.473 46.836 1.000 10.407 87 THR A N 1
ATOM 665 C CA . THR A 1 88 ? 32.725 38.264 46.529 1.000 10.255 87 THR A CA 1
ATOM 666 C C . THR A 1 88 ? 33.529 37.928 47.782 1.000 9.614 87 THR A C 1
ATOM 667 O O . THR A 1 88 ? 34.410 38.691 48.191 1.000 10.398 87 THR A O 1
ATOM 671 N N . ILE A 1 89 ? 33.231 36.768 48.358 1.000 9.121 88 ILE A N 1
ATOM 672 C CA . ILE A 1 89 ? 34.023 36.283 49.512 1.000 8.422 88 ILE A CA 1
ATOM 673 C C . ILE A 1 89 ? 35.298 35.664 48.962 1.000 8.393 88 ILE A C 1
ATOM 674 O O . ILE A 1 89 ? 35.234 34.640 48.238 1.000 9.878 88 ILE A O 1
ATOM 679 N N . VAL A 1 90 ? 36.436 36.278 49.265 1.000 8.271 89 VAL A N 1
ATOM 680 C CA . VAL A 1 90 ? 37.735 35.785 48.823 1.000 8.547 89 VAL A CA 1
ATOM 681 C C . VAL A 1 90 ? 38.378 34.877 49.858 1.000 8.350 89 VAL A C 1
ATOM 682 O O . VAL A 1 90 ? 39.289 34.119 49.525 1.000 9.146 89 VAL A O 1
ATOM 686 N N . GLY A 1 91 ? 37.906 34.934 51.091 1.000 7.985 90 GLY A N 1
ATOM 687 C CA . GLY A 1 91 ? 38.514 34.126 52.140 1.000 8.466 90 GLY A CA 1
ATOM 688 C C . GLY A 1 91 ? 37.642 34.025 53.355 1.000 7.404 90 GLY A C 1
ATOM 689 O O . GLY A 1 91 ? 36.798 34.910 53.578 1.000 7.837 90 GLY A O 1
ATOM 690 N N . ILE A 1 92 ? 37.862 32.986 54.145 1.000 7.355 91 ILE A N 1
ATOM 691 C CA . ILE A 1 92 ? 37.294 32.821 55.493 1.000 7.111 91 ILE A CA 1
ATOM 692 C C . ILE A 1 92 ? 38.431 32.330 56.369 1.000 6.961 91 ILE A C 1
ATOM 693 O O . ILE A 1 92 ? 39.065 31.314 56.023 1.000 8.077 91 ILE A O 1
ATOM 698 N N . VAL A 1 93 ? 38.650 32.970 57.501 1.000 6.965 92 VAL A N 1
ATOM 699 C CA . VAL A 1 93 ? 39.533 32.446 58.568 1.000 7.169 92 VAL A CA 1
ATOM 700 C C . VAL A 1 93 ? 38.673 32.316 59.806 1.000 7.132 92 VAL A C 1
ATOM 701 O O . VAL A 1 93 ? 38.036 33.291 60.226 1.000 7.929 92 VAL A O 1
ATOM 705 N N . ASP A 1 94 ? 38.618 31.115 60.391 1.000 7.048 93 ASP A N 1
ATOM 706 C CA . ASP A 1 94 ? 37.599 30.875 61.427 1.000 6.936 93 ASP A CA 1
ATOM 707 C C . ASP A 1 94 ? 37.921 29.626 62.209 1.000 7.043 93 ASP A C 1
ATOM 708 O O . ASP A 1 94 ? 38.829 28.861 61.878 1.000 7.591 93 ASP A O 1
ATOM 713 N N . HIS A 1 95 ? 37.099 29.386 63.224 1.000 7.031 94 HIS A N 1
ATOM 714 C CA . HIS A 1 95 ? 37.176 28.243 64.154 1.000 6.894 94 HIS A CA 1
ATOM 715 C C . HIS A 1 95 ? 35.777 27.809 64.605 1.000 7.019 94 HIS A C 1
ATOM 716 O O . HIS A 1 95 ? 35.641 27.213 65.663 1.000 7.777 94 HIS A O 1
ATOM 723 N N . HIS A 1 96 ? 34.756 28.114 63.808 1.000 6.937 95 HIS A N 1
ATOM 724 C CA . HIS A 1 96 ? 33.367 27.693 64.053 1.000 7.334 95 HIS A CA 1
ATOM 725 C C . HIS A 1 96 ? 32.970 26.543 63.139 1.000 7.921 95 HIS A C 1
ATOM 726 O O . HIS A 1 96 ? 33.690 26.214 62.180 1.000 8.526 95 HIS A O 1
ATOM 733 N N . LYS A 1 97 ? 31.802 25.982 63.400 1.000 8.200 96 LYS A N 1
ATOM 734 C CA . LYS A 1 97 ? 31.132 25.092 62.463 1.000 8.003 96 LYS A CA 1
ATOM 735 C C . LYS A 1 97 ? 31.043 25.741 61.095 1.000 7.965 96 LYS A C 1
ATOM 736 O O . LYS A 1 97 ? 31.098 26.973 60.958 1.000 8.435 96 LYS A O 1
ATOM 742 N N . LEU A 1 98 ? 30.855 24.901 60.091 1.000 8.080 97 LEU A N 1
ATOM 743 C CA . LEU A 1 98 ? 30.650 25.399 58.726 1.000 8.429 97 LEU A CA 1
ATOM 744 C C . LEU A 1 98 ? 29.196 25.822 58.573 1.000 7.741 97 LEU A C 1
ATOM 745 O O . LEU A 1 98 ? 28.292 24.997 58.661 1.000 8.829 97 LEU A O 1
ATOM 750 N N . GLY A 1 99 ? 29.005 27.113 58.379 1.000 8.529 98 GLY A N 1
ATOM 751 C CA . GLY A 1 99 ? 27.685 27.696 58.210 1.000 8.516 98 GLY A CA 1
ATOM 752 C C . GLY A 1 99 ? 27.267 27.769 56.777 1.000 8.804 98 GLY A C 1
ATOM 753 O O . GLY A 1 99 ? 27.836 27.141 55.878 1.000 10.265 98 GLY A O 1
ATOM 754 N N . ASP A 1 100 ? 26.219 28.568 56.547 1.000 8.998 99 ASP A N 1
ATOM 755 C CA . ASP A 1 100 ? 25.500 28.584 55.263 1.000 9.331 99 ASP A CA 1
ATOM 756 C C . ASP A 1 100 ? 25.980 29.678 54.321 1.000 9.365 99 ASP A C 1
ATOM 757 O O . ASP A 1 100 ? 25.371 29.838 53.265 1.000 10.989 99 ASP A O 1
ATOM 762 N N . LEU A 1 101 ? 27.113 30.333 54.597 1.000 9.017 100 LEU A N 1
ATOM 763 C CA . LEU A 1 101 ? 27.760 31.079 53.523 1.000 9.292 100 LEU A CA 1
ATOM 764 C C . LEU A 1 101 ? 28.118 30.133 52.379 1.000 8.853 100 LEU 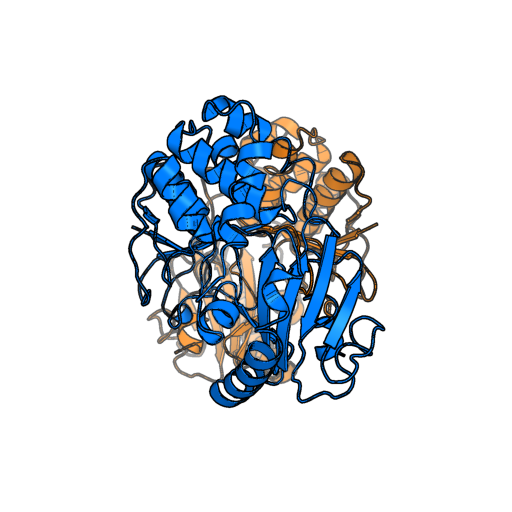A C 1
ATOM 765 O O . LEU A 1 101 ? 28.431 28.935 52.585 1.000 9.351 100 LEU A O 1
ATOM 770 N N . THR A 1 102 ? 28.082 30.697 51.181 1.000 9.182 101 THR A N 1
ATOM 771 C CA . THR A 1 102 ? 28.476 30.050 49.931 1.000 9.304 101 THR A CA 1
ATOM 772 C C . THR A 1 102 ? 29.148 31.082 49.050 1.000 9.006 101 THR A C 1
ATOM 773 O O . THR A 1 102 ? 28.971 32.287 49.249 1.000 10.077 101 THR A O 1
ATOM 777 N N . THR A 1 103 ? 29.872 30.615 48.054 1.000 8.976 102 THR A N 1
ATOM 778 C CA . THR A 1 103 ? 30.422 31.483 46.998 1.000 8.826 102 THR A CA 1
ATOM 779 C C . THR A 1 103 ? 30.127 30.880 45.630 1.000 8.659 102 THR A C 1
ATOM 780 O O . THR A 1 103 ? 29.826 29.689 45.528 1.000 10.347 102 THR A O 1
ATOM 784 N N . SER A 1 104 ? 30.336 31.663 44.593 1.000 9.045 103 SER A N 1
ATOM 785 C CA A SER A 1 104 ? 30.265 31.121 43.219 0.500 9.685 103 SER A CA 1
ATOM 786 C CA B SER A 1 104 ? 30.278 31.230 43.181 0.500 9.710 103 SER A CA 1
ATOM 787 C C . SER A 1 104 ? 31.671 30.851 42.684 1.000 8.954 103 SER A C 1
ATOM 788 O O . SER A 1 104 ? 31.772 30.233 41.622 1.000 10.161 103 SER A O 1
ATOM 793 N N . THR A 1 105 ? 32.709 31.288 43.390 1.000 9.019 104 THR A N 1
ATOM 794 C CA . THR A 1 105 ? 34.093 31.282 42.945 1.000 8.591 104 THR A CA 1
ATOM 795 C C . THR A 1 105 ? 34.978 30.593 43.970 1.000 8.502 104 THR A C 1
ATOM 796 O O . THR A 1 105 ? 34.744 30.697 45.184 1.000 8.672 104 THR A O 1
ATOM 800 N N . PRO A 1 106 ? 36.082 29.971 43.534 1.000 8.684 105 PRO A N 1
ATOM 801 C CA . PRO A 1 106 ? 37.089 29.466 44.468 1.000 8.482 105 PRO A CA 1
ATOM 802 C C . PRO A 1 106 ? 37.527 30.569 45.430 1.000 8.358 105 PRO A C 1
ATOM 803 O O . PRO A 1 106 ? 37.558 31.768 45.112 1.000 9.055 105 PRO A O 1
ATOM 807 N N . LEU A 1 107 ? 37.906 30.141 46.623 1.000 8.342 106 LEU A N 1
ATOM 808 C CA . LEU A 1 107 ? 38.293 31.031 47.738 1.000 8.812 106 LEU A CA 1
ATOM 809 C C . LEU A 1 107 ? 39.329 30.341 48.610 1.000 8.251 106 LEU A C 1
ATOM 810 O O . LEU A 1 107 ? 39.610 29.145 48.435 1.000 9.181 106 LEU A O 1
ATOM 815 N N . GLU A 1 108 ? 39.892 31.087 49.543 1.000 7.939 107 GLU A N 1
ATOM 816 C CA A GLU A 1 108 ? 40.692 30.514 50.635 0.700 9.027 107 GLU A CA 1
ATOM 817 C CA B GLU A 1 108 ? 40.710 30.467 50.602 0.300 8.550 107 GLU A CA 1
ATOM 818 C C . GLU A 1 108 ? 39.843 30.297 51.861 1.000 8.734 107 GLU A C 1
ATOM 819 O O . GLU A 1 108 ? 39.038 31.163 52.223 1.000 10.742 107 GLU A O 1
ATOM 830 N N . CYS A 1 109 ? 40.009 29.154 52.500 1.000 8.120 108 CYS A N 1
ATOM 831 C CA . CYS A 1 109 ? 39.502 28.961 53.865 1.000 8.586 108 CYS A CA 1
ATOM 832 C C . CYS A 1 109 ? 40.645 28.439 54.708 1.000 8.321 108 CYS A C 1
ATOM 833 O O . CYS A 1 109 ? 41.263 27.410 54.393 1.000 9.627 108 CYS A O 1
ATOM 836 N N . TRP A 1 110 ? 40.907 29.166 55.790 1.000 7.577 109 TRP A N 1
ATOM 837 C CA . TRP A 1 110 ? 41.814 28.762 56.876 1.000 7.756 109 TRP A CA 1
ATOM 838 C C . TRP A 1 110 ? 40.926 28.552 58.087 1.000 7.391 109 TRP A C 1
ATOM 839 O O . TRP A 1 110 ? 40.702 29.484 58.854 1.000 8.142 109 TRP A O 1
ATOM 850 N N . ILE A 1 111 ? 40.363 27.364 58.223 1.000 7.854 110 ILE A N 1
ATOM 851 C CA . ILE A 1 111 ? 39.407 27.068 59.292 1.000 7.651 110 ILE A CA 1
ATOM 852 C C . ILE A 1 111 ? 40.008 25.927 60.090 1.000 7.714 110 ILE A C 1
ATOM 853 O O . ILE A 1 111 ? 40.425 24.906 59.521 1.000 8.163 110 ILE A O 1
ATOM 858 N N . ARG A 1 112 ? 40.115 26.096 61.394 1.000 8.026 111 ARG A N 1
ATOM 859 C CA A ARG A 1 112 ? 40.716 25.075 62.270 0.500 8.109 111 ARG A CA 1
ATOM 860 C CA B ARG A 1 112 ? 40.704 25.059 62.261 0.500 8.327 111 ARG A CA 1
ATOM 861 C C . ARG A 1 112 ? 39.902 25.024 63.543 1.000 7.886 111 ARG A C 1
ATOM 862 O O . ARG A 1 112 ? 39.511 26.082 64.041 1.000 8.359 111 ARG A O 1
ATOM 877 N N . PRO A 1 113 ? 39.696 23.835 64.125 1.000 8.381 112 PRO A N 1
ATOM 878 C CA . PRO A 1 113 ? 38.869 23.716 65.321 1.000 8.145 112 PRO A CA 1
ATOM 879 C C . PRO A 1 113 ? 39.687 24.014 66.579 1.000 8.434 112 PRO A C 1
ATOM 880 O O . PRO A 1 113 ? 39.839 23.174 67.457 1.000 10.109 112 PRO A O 1
ATOM 884 N N . VAL A 1 114 ? 40.186 25.243 66.638 1.000 8.112 113 VAL A N 1
ATOM 885 C CA . VAL A 1 114 ? 41.052 25.727 67.705 1.000 8.571 113 VAL A CA 1
ATOM 886 C C . VAL A 1 114 ? 40.298 26.749 68.536 1.000 7.554 113 VAL A C 1
ATOM 887 O O . VAL A 1 114 ? 39.128 27.089 68.308 1.000 8.267 113 VAL A O 1
ATOM 891 N N . GLY A 1 115 ? 40.987 27.279 69.525 1.000 7.997 114 GLY A N 1
ATOM 892 C CA . GLY A 1 115 ? 40.370 28.208 70.477 1.000 8.738 114 GLY A CA 1
ATOM 893 C C . GLY A 1 115 ? 40.101 29.601 69.986 1.000 8.823 114 GLY A C 1
ATOM 894 O O . GLY A 1 115 ? 39.282 30.263 70.599 1.000 9.219 114 GLY A O 1
ATOM 895 N N . CYS A 1 116 ? 40.749 30.063 68.928 1.000 8.206 115 CYS A N 1
ATOM 896 C CA . CYS A 1 116 ? 40.627 31.474 68.534 1.000 7.564 115 CYS A CA 1
ATOM 897 C C . CYS A 1 116 ? 40.952 31.644 67.054 1.000 7.873 115 CYS A C 1
ATOM 898 O O . CYS A 1 116 ? 41.927 31.038 66.582 1.000 8.330 115 CYS A O 1
ATOM 901 N N . SER A 1 117 ? 40.221 32.507 66.352 1.000 7.558 116 SER A N 1
ATOM 902 C CA . SER A 1 117 ? 40.578 32.790 64.957 1.000 7.380 116 SER A CA 1
ATOM 903 C C . SER A 1 117 ? 41.988 33.342 64.871 1.000 7.332 116 SER A C 1
ATOM 904 O O . SER A 1 117 ? 42.700 33.087 63.883 1.000 8.079 116 SER A O 1
ATOM 907 N N . ASN A 1 118 ? 42.417 34.126 65.841 1.000 7.338 117 ASN A N 1
ATOM 908 C CA . ASN A 1 118 ? 43.759 34.741 65.808 1.000 7.839 117 ASN A CA 1
ATOM 909 C C . ASN A 1 118 ? 44.852 33.692 65.934 1.000 7.910 117 ASN A C 1
ATOM 910 O O . ASN A 1 118 ? 45.971 33.980 65.477 1.000 8.407 117 ASN A O 1
ATOM 915 N N . THR A 1 119 ? 44.570 32.522 66.491 1.000 7.381 118 THR A N 1
ATOM 916 C CA . THR A 1 119 ? 45.549 31.403 66.464 1.000 7.835 118 THR A CA 1
ATOM 917 C C . THR A 1 119 ? 45.796 31.006 65.015 1.000 7.831 118 THR A C 1
ATOM 918 O O . THR A 1 119 ? 46.953 30.737 64.609 1.000 8.776 118 THR A O 1
ATOM 922 N N . VAL A 1 120 ? 44.729 30.925 64.232 1.000 7.518 119 VAL A N 1
ATOM 923 C CA . VAL A 1 120 ? 44.848 30.572 62.801 1.000 7.596 119 VAL A CA 1
ATOM 924 C C . VAL A 1 120 ? 45.533 31.720 62.049 1.000 7.568 119 VAL A C 1
ATOM 925 O O . VAL A 1 120 ? 46.375 31.481 61.180 1.000 8.319 119 VAL A O 1
ATOM 929 N N . ILE A 1 121 ? 45.213 32.977 62.344 1.000 7.636 120 ILE A N 1
ATOM 930 C CA . ILE A 1 121 ? 45.901 34.090 61.676 1.000 7.722 120 ILE A CA 1
ATOM 931 C C . ILE A 1 121 ? 47.392 34.027 61.988 1.000 7.685 120 ILE A C 1
ATOM 932 O O . ILE A 1 121 ? 48.188 34.288 61.093 1.000 8.909 120 ILE A O 1
ATOM 937 N N . LYS A 1 122 ? 47.793 33.651 63.190 1.000 7.996 121 LYS A N 1
ATOM 938 C CA . LYS A 1 122 ? 49.239 33.512 63.479 1.000 9.009 121 LYS A CA 1
ATOM 939 C C . LYS A 1 122 ? 49.822 32.449 62.557 1.000 8.874 121 LYS A C 1
ATOM 940 O O . LYS A 1 122 ? 50.937 32.639 62.046 1.000 9.911 121 LYS A O 1
ATOM 946 N N . MET A 1 123 ? 49.114 31.358 62.337 1.000 8.974 122 MET A N 1
ATOM 947 C CA A MET A 1 123 ? 49.585 30.314 61.389 0.500 9.557 122 MET A CA 1
ATOM 948 C CA B MET A 1 123 ? 49.597 30.309 61.400 0.300 10.229 122 MET A CA 1
ATOM 949 C CA C MET A 1 123 ? 49.565 30.302 61.393 0.200 9.941 122 MET A CA 1
ATOM 950 C C . MET A 1 123 ? 49.756 30.911 59.994 1.000 9.497 122 MET A C 1
ATOM 951 O O . MET A 1 123 ? 50.678 30.501 59.275 1.000 10.417 122 MET A O 1
ATOM 964 N N . MET A 1 124 ? 48.908 31.850 59.615 1.000 8.797 123 MET A N 1
ATOM 965 C CA . MET A 1 124 ? 49.064 32.510 58.304 1.000 9.044 123 MET A CA 1
ATOM 966 C C . MET A 1 124 ? 50.328 33.366 58.265 1.000 8.899 123 MET A C 1
ATOM 967 O O . MET A 1 124 ? 51.085 33.316 57.276 1.000 10.086 123 MET A O 1
ATOM 972 N N . TYR A 1 125 ? 50.608 34.119 59.313 1.000 8.849 124 TYR A N 1
ATOM 973 C CA . TYR A 1 125 ? 51.860 34.883 59.366 1.000 9.592 124 TYR A CA 1
ATOM 974 C C . TYR A 1 125 ? 53.043 33.924 59.221 1.000 10.071 124 TYR A C 1
ATOM 975 O O . TYR A 1 125 ? 53.999 34.247 58.500 1.000 11.457 124 TYR A O 1
ATOM 984 N N . ASP A 1 126 ? 53.000 32.788 59.901 1.000 10.287 125 ASP A N 1
ATOM 985 C CA . ASP A 1 126 ? 54.099 31.799 59.841 1.000 11.873 125 ASP A CA 1
ATOM 986 C C . ASP A 1 126 ? 54.237 31.291 58.409 1.000 11.038 125 ASP A C 1
ATOM 987 O O . ASP A 1 126 ? 55.377 31.145 57.914 1.000 13.286 125 ASP A O 1
ATOM 992 N N . PHE A 1 127 ? 53.139 30.996 57.761 1.000 11.270 126 PHE A N 1
ATOM 993 C CA . PHE A 1 127 ? 53.165 30.457 56.393 1.000 11.682 126 PHE A CA 1
ATOM 994 C C . PHE A 1 127 ? 53.845 31.452 55.455 1.000 11.878 126 PHE A C 1
ATOM 995 O O . PHE A 1 127 ? 54.647 31.045 54.597 1.000 13.273 126 PHE A O 1
ATOM 1003 N N . TYR A 1 128 ? 53.490 32.725 55.534 1.000 10.878 127 TYR A N 1
ATOM 1004 C CA . TYR A 1 128 ? 54.039 33.769 54.646 1.000 11.856 127 TYR A CA 1
ATOM 1005 C C . TYR A 1 128 ? 55.400 34.286 55.120 1.000 12.362 127 TYR A C 1
ATOM 1006 O O . TYR A 1 128 ? 56.032 35.087 54.419 1.000 14.231 127 TYR A O 1
ATOM 1015 N N . GLN A 1 129 ? 55.827 33.882 56.299 1.000 13.015 128 GLN A N 1
ATOM 1016 C CA . GLN A 1 129 ? 57.113 34.327 56.890 1.000 13.851 128 GLN A CA 1
ATOM 1017 C C . GLN A 1 129 ? 57.131 35.852 57.005 1.000 13.576 128 GLN A C 1
ATOM 1018 O O . GLN A 1 129 ? 58.153 36.508 56.762 1.000 16.412 128 GLN A O 1
ATOM 1024 N N . VAL A 1 130 ? 56.037 36.404 57.488 1.000 12.122 129 VAL A N 1
ATOM 1025 C CA . VAL A 1 130 ? 55.913 37.852 57.781 1.000 11.533 129 VAL A CA 1
ATOM 1026 C C . VAL A 1 130 ? 56.069 38.084 59.285 1.000 12.077 129 VAL A C 1
ATOM 1027 O O . VAL A 1 130 ? 55.441 37.389 60.111 1.000 12.910 129 VAL A O 1
ATOM 1031 N N . LYS A 1 131 ? 56.884 39.060 59.641 1.000 13.427 130 LYS A N 1
ATOM 1032 C CA . LYS A 1 131 ? 57.129 39.401 61.045 1.000 13.893 130 LYS A CA 1
ATOM 1033 C C . LYS A 1 131 ? 55.858 40.002 61.642 1.000 12.414 130 LYS A C 1
ATOM 1034 O O . LYS A 1 131 ? 55.163 40.811 61.012 1.000 13.176 130 LYS A O 1
ATOM 1040 N N . ILE A 1 132 ? 55.578 39.625 62.876 1.000 12.577 131 ILE A N 1
ATOM 1041 C CA . ILE A 1 132 ? 54.407 40.174 63.616 1.000 10.982 131 ILE A CA 1
ATOM 1042 C C . ILE A 1 132 ? 54.931 41.328 64.454 1.000 10.840 131 ILE A C 1
ATOM 1043 O O . ILE A 1 132 ? 55.757 41.106 65.341 1.000 12.551 131 ILE A O 1
ATOM 1048 N N . PRO A 1 133 ? 54.479 42.564 64.209 1.000 11.833 132 PRO A N 1
ATOM 1049 C CA . PRO A 1 133 ? 54.923 43.676 65.031 1.000 12.309 132 PRO A CA 1
ATOM 1050 C C . PRO A 1 133 ? 54.405 43.530 66.466 1.000 11.210 132 PRO A C 1
ATOM 1051 O O . PRO A 1 133 ? 53.409 42.880 66.724 1.000 11.282 132 PRO A O 1
ATOM 1055 N N . ALA A 1 134 ? 55.082 44.166 67.386 1.000 10.969 133 ALA A N 1
ATOM 1056 C CA . ALA A 1 134 ? 54.768 44.079 68.810 1.000 10.304 133 ALA A CA 1
ATOM 1057 C C . ALA A 1 134 ? 53.317 44.452 69.100 1.000 9.890 133 ALA A C 1
ATOM 1058 O O . ALA A 1 134 ? 52.663 43.780 69.918 1.000 10.460 133 ALA A O 1
ATOM 1060 N N . ASN A 1 135 ? 52.833 45.517 68.510 1.000 10.105 134 ASN A N 1
ATOM 1061 C CA . ASN A 1 135 ? 51.467 45.991 68.807 1.000 10.723 134 ASN A CA 1
ATOM 1062 C C . ASN A 1 135 ? 50.428 44.984 68.315 1.000 9.833 134 ASN A C 1
ATOM 1063 O O . ASN A 1 135 ? 49.465 44.682 69.012 1.000 10.056 134 ASN A O 1
ATOM 1068 N N . ILE A 1 136 ? 50.593 44.514 67.089 1.000 9.740 135 ILE A N 1
ATOM 1069 C CA . ILE A 1 136 ? 49.704 43.482 66.513 1.000 9.362 135 ILE A CA 1
ATOM 1070 C C . ILE A 1 136 ? 49.789 42.219 67.376 1.000 8.960 135 ILE A C 1
ATOM 1071 O O . ILE A 1 136 ? 48.750 41.606 67.683 1.000 8.670 135 ILE A O 1
ATOM 1076 N N . ALA A 1 137 ? 50.984 41.836 67.774 1.000 8.801 136 ALA A N 1
ATOM 1077 C CA . ALA A 1 137 ? 51.109 40.624 68.600 1.000 8.884 136 ALA A CA 1
ATOM 1078 C C . ALA A 1 137 ? 50.301 40.777 69.889 1.000 8.377 136 ALA A C 1
ATOM 1079 O O . ALA A 1 137 ? 49.681 39.801 70.345 1.000 8.930 136 ALA A O 1
ATOM 1081 N N . GLY A 1 138 ? 50.323 41.965 70.467 1.000 8.637 137 GLY A N 1
ATOM 1082 C CA . GLY A 1 138 ? 49.607 42.176 71.720 1.000 9.024 137 GLY A CA 1
ATOM 1083 C C . GLY A 1 138 ? 48.114 41.969 71.556 1.000 8.676 137 GLY A C 1
ATOM 1084 O O . GLY A 1 138 ? 47.486 41.350 72.404 1.000 8.949 137 GLY A O 1
ATOM 1085 N N . ILE A 1 139 ? 47.531 42.560 70.510 1.000 8.583 138 ILE A N 1
ATOM 1086 C CA . ILE A 1 139 ? 46.069 42.439 70.356 1.000 8.723 138 ILE A CA 1
ATOM 1087 C C . ILE A 1 139 ? 45.727 41.000 69.972 1.000 8.488 138 ILE A C 1
ATOM 1088 O O . ILE A 1 139 ? 44.663 40.506 70.393 1.000 9.032 138 ILE A O 1
ATOM 1093 N N . MET A 1 140 ? 46.545 40.319 69.191 1.000 8.105 139 MET A N 1
ATOM 1094 C CA . MET A 1 140 ? 46.292 38.912 68.861 1.000 8.550 139 MET A CA 1
ATOM 1095 C C . MET A 1 140 ? 46.326 38.053 70.126 1.000 7.963 139 MET A C 1
ATOM 1096 O O . MET A 1 140 ? 45.467 37.198 70.342 1.000 8.843 139 MET A O 1
ATOM 1101 N N . MET A 1 141 ? 47.326 38.303 70.956 1.000 8.115 140 MET A N 1
ATOM 1102 C CA . MET A 1 141 ? 47.463 37.602 72.238 1.000 8.117 140 MET A CA 1
ATOM 1103 C C . MET A 1 141 ? 46.199 37.791 73.073 1.000 8.279 140 MET A C 1
ATOM 1104 O O . MET A 1 141 ? 45.657 36.824 73.630 1.000 8.920 140 MET A O 1
ATOM 1109 N N . CYS A 1 142 ? 45.746 39.036 73.174 1.000 8.322 141 CYS A N 1
ATOM 1110 C CA . CYS A 1 142 ? 44.539 39.329 73.975 1.000 8.494 141 CYS A CA 1
ATOM 1111 C C . CYS A 1 142 ? 43.342 38.589 73.391 1.000 8.285 141 CYS A C 1
ATOM 1112 O O . CYS A 1 142 ? 42.515 38.043 74.152 1.000 8.964 141 CYS A O 1
ATOM 1115 N N . ALA A 1 143 ? 43.176 38.615 72.078 1.000 8.362 142 ALA A N 1
ATOM 1116 C CA . ALA A 1 143 ? 42.030 37.920 71.480 1.000 8.103 142 ALA A CA 1
ATOM 1117 C C . ALA A 1 143 ? 42.027 36.439 71.849 1.000 7.572 142 ALA A C 1
ATOM 1118 O O . ALA A 1 143 ? 40.957 35.879 72.167 1.000 8.840 142 ALA A O 1
ATOM 1120 N N . ILE A 1 144 ? 43.189 35.789 71.840 1.000 7.608 143 ILE A N 1
ATOM 1121 C CA . ILE A 1 144 ? 43.241 34.343 72.124 1.000 8.067 143 ILE A CA 1
ATOM 1122 C C . ILE A 1 144 ? 42.945 34.118 73.605 1.000 8.211 143 ILE A C 1
ATOM 1123 O O . ILE A 1 144 ? 42.240 33.166 73.947 1.000 8.715 143 ILE A O 1
ATOM 1128 N N . LEU A 1 145 ? 43.492 34.947 74.481 1.000 8.695 144 LEU A N 1
ATOM 1129 C CA . LEU A 1 145 ? 43.181 34.846 75.920 1.000 9.631 144 LEU A CA 1
ATOM 1130 C C . LEU A 1 145 ? 41.690 35.015 76.158 1.000 10.119 144 LEU A C 1
ATOM 1131 O O . LEU A 1 145 ? 41.121 34.371 77.049 1.000 10.700 144 LEU A O 1
ATOM 1136 N N . SER A 1 146 ? 41.023 35.882 75.410 1.000 9.282 145 SER A N 1
ATOM 1137 C CA . SER A 1 146 ? 39.575 36.116 75.561 1.000 10.460 145 SER A CA 1
ATOM 1138 C C . SER A 1 146 ? 38.804 34.895 75.069 1.000 9.018 145 SER A C 1
ATOM 1139 O O . SER A 1 146 ? 37.967 34.352 75.812 1.000 9.816 145 SER A O 1
ATOM 1142 N N . ASP A 1 147 ? 39.044 34.492 73.835 1.000 8.839 146 ASP A N 1
ATOM 1143 C CA . ASP A 1 147 ? 38.273 33.371 73.261 1.000 9.069 146 ASP A CA 1
ATOM 1144 C C . ASP A 1 147 ? 38.477 32.077 74.033 1.000 8.609 146 ASP A C 1
ATOM 1145 O O . ASP A 1 147 ? 37.542 31.293 74.150 1.000 9.973 146 ASP A O 1
ATOM 1150 N N . THR A 1 148 ? 39.668 31.847 74.566 1.000 8.008 147 THR A N 1
ATOM 1151 C CA . THR A 1 148 ? 39.940 30.622 75.307 1.000 9.035 147 THR A CA 1
ATOM 1152 C C . THR A 1 148 ? 39.621 30.764 76.792 1.000 9.088 147 THR A C 1
ATOM 1153 O O . THR A 1 148 ? 39.819 29.790 77.525 1.000 9.626 147 THR A O 1
ATOM 1157 N N . VAL A 1 149 ? 39.150 31.913 77.222 1.000 9.057 148 VAL A N 1
ATOM 1158 C CA . VAL A 1 149 ? 38.835 32.131 78.655 1.000 9.139 148 VAL A CA 1
ATOM 1159 C C . VAL A 1 149 ? 40.087 31.813 79.482 1.000 9.174 148 VAL A C 1
ATOM 1160 O O . VAL A 1 149 ? 40.064 31.016 80.440 1.000 9.682 148 VAL A O 1
ATOM 1164 N N . ILE A 1 150 ? 41.193 32.435 79.124 1.000 9.174 149 ILE A N 1
ATOM 1165 C CA . ILE A 1 150 ? 42.464 32.241 79.859 1.000 9.474 149 ILE A CA 1
ATOM 1166 C C . ILE A 1 150 ? 42.782 30.749 79.909 1.000 9.527 149 ILE A C 1
ATOM 1167 O O . ILE A 1 150 ? 43.238 30.217 80.941 1.000 11.166 149 ILE A O 1
ATOM 1172 N N . PHE A 1 151 ? 42.577 30.077 78.791 1.000 9.480 150 PHE A N 1
ATOM 1173 C CA . PHE A 1 151 ? 42.877 28.640 78.575 1.000 9.302 150 PHE A CA 1
ATOM 1174 C C . PHE A 1 151 ? 41.875 27.726 79.282 1.000 10.517 150 PHE A C 1
ATOM 1175 O O . PHE A 1 151 ? 42.054 26.499 79.212 1.000 12.610 150 PHE A O 1
ATOM 1183 N N . LYS A 1 152 ? 40.851 28.255 79.927 1.000 9.763 151 LYS A N 1
ATOM 1184 C CA . LYS A 1 152 ? 39.882 27.406 80.651 1.000 10.709 151 LYS A CA 1
ATOM 1185 C C . LYS A 1 152 ? 38.844 26.787 79.721 1.000 10.201 151 LYS A C 1
ATOM 1186 O O . LYS A 1 152 ? 38.258 25.761 80.040 1.000 11.194 151 LYS A O 1
ATOM 1192 N N . SER A 1 153 ? 38.544 27.439 78.621 1.000 9.543 152 SER A N 1
ATOM 1193 C CA . SER A 1 153 ? 37.478 26.961 77.729 1.000 9.638 152 SER A CA 1
ATOM 1194 C C . SER A 1 153 ? 37.876 25.624 77.131 1.000 9.467 152 SER A C 1
ATOM 1195 O O . SER A 1 153 ? 39.029 25.457 76.721 1.000 9.991 152 SER A O 1
ATOM 1198 N N . PRO A 1 154 ? 36.931 24.704 76.912 1.000 9.270 153 PRO A N 1
ATOM 1199 C CA . PRO A 1 154 ? 37.250 23.447 76.246 1.000 9.278 153 PRO A CA 1
ATOM 1200 C C . PRO A 1 154 ? 37.585 23.598 74.768 1.000 9.844 153 PRO A C 1
ATOM 1201 O O . PRO A 1 154 ? 38.058 22.641 74.186 1.000 10.875 153 PRO A O 1
ATOM 1205 N N . THR A 1 155 ? 37.416 24.790 74.201 1.000 9.087 154 THR A N 1
ATOM 1206 C CA . THR A 1 155 ? 37.901 25.047 72.848 1.000 9.036 154 THR A CA 1
ATOM 1207 C C . THR A 1 155 ? 39.408 25.223 72.810 1.000 8.842 154 THR A C 1
ATOM 1208 O O . THR A 1 155 ? 39.997 25.183 71.737 1.000 9.424 154 THR A O 1
ATOM 1212 N N . CYS A 1 156 ? 40.035 25.456 73.942 1.000 9.184 155 CYS A N 1
ATOM 1213 C CA . CYS A 1 156 ? 41.484 25.737 73.962 1.000 9.102 155 CYS A CA 1
ATOM 1214 C C . CYS A 1 156 ? 42.250 24.483 73.552 1.000 9.385 155 CYS A C 1
ATOM 1215 O O . CYS A 1 156 ? 41.923 23.377 73.987 1.000 11.583 155 CYS A O 1
ATOM 1218 N N . THR A 1 157 ? 43.260 24.683 72.718 1.000 9.340 156 THR A N 1
ATOM 1219 C CA . THR A 1 157 ? 44.164 23.624 72.271 1.000 9.872 156 THR A CA 1
ATOM 1220 C C . THR A 1 157 ? 45.589 24.018 72.611 1.000 10.294 156 THR A C 1
ATOM 1221 O O . THR A 1 157 ? 45.899 25.159 72.894 1.000 10.355 156 THR A O 1
ATOM 1225 N N . THR A 1 158 ? 46.497 23.055 72.510 1.000 11.348 157 THR A N 1
ATOM 1226 C CA A THR A 1 158 ? 47.941 23.319 72.654 0.700 12.645 157 THR A CA 1
ATOM 1227 C CA B THR A 1 158 ? 47.930 23.372 72.715 0.300 11.447 157 THR A CA 1
ATOM 1228 C C . THR A 1 158 ? 48.380 24.419 71.682 1.000 11.133 157 THR A C 1
ATOM 1229 O O . THR A 1 158 ? 49.198 25.260 72.040 1.000 12.756 157 THR A O 1
ATOM 1236 N N . ALA A 1 159 ? 47.826 24.432 70.474 1.000 12.027 158 ALA A N 1
ATOM 1237 C CA . ALA A 1 159 ? 48.196 25.475 69.497 1.000 12.292 158 ALA A CA 1
ATOM 1238 C C . ALA A 1 159 ? 47.881 26.869 70.020 1.000 10.445 158 ALA A C 1
ATOM 1239 O O . ALA A 1 159 ? 48.651 27.781 69.805 1.000 10.582 158 ALA A O 1
ATOM 1241 N N . ASP A 1 160 ? 46.744 27.020 70.689 1.000 9.506 159 ASP A N 1
ATOM 1242 C CA . ASP A 1 160 ? 46.365 28.344 71.228 1.000 9.149 159 ASP A CA 1
ATOM 1243 C C . ASP A 1 160 ? 47.338 28.773 72.326 1.000 9.208 159 ASP A C 1
ATOM 1244 O O . ASP A 1 160 ? 47.736 29.938 72.377 1.000 9.200 159 ASP A O 1
ATOM 1249 N N . ILE A 1 161 ? 47.718 27.853 73.195 1.000 9.509 160 ILE A N 1
ATOM 1250 C CA . ILE A 1 161 ? 48.640 28.154 74.312 1.000 9.883 160 ILE A CA 1
ATOM 1251 C C . ILE A 1 161 ? 49.994 28.537 73.747 1.000 9.975 160 ILE A C 1
ATOM 1252 O O . ILE A 1 161 ? 50.574 29.565 74.152 1.000 11.203 160 ILE A O 1
ATOM 1257 N N . ARG A 1 162 ? 50.514 27.734 72.819 1.000 10.730 161 ARG A N 1
ATOM 1258 C CA A ARG A 1 162 ? 51.828 28.033 72.216 0.800 11.235 161 ARG A CA 1
ATOM 1259 C CA B ARG A 1 162 ? 51.843 28.025 72.226 0.200 11.517 161 ARG A CA 1
ATOM 1260 C C . ARG A 1 162 ? 51.770 29.376 71.501 1.000 10.638 161 ARG A C 1
ATOM 1261 O O . ARG A 1 162 ? 52.734 30.145 71.558 1.000 11.152 161 ARG A O 1
ATOM 1276 N N . CYS A 1 163 ? 50.654 29.666 70.842 1.000 10.845 162 CYS A N 1
ATOM 1277 C CA A CYS A 1 163 ? 50.516 30.945 70.143 0.500 10.514 162 CYS A CA 1
ATOM 1278 C CA B CYS A 1 163 ? 50.540 30.974 70.131 0.500 11.205 162 CYS A CA 1
ATOM 1279 C C . CYS A 1 163 ? 50.556 32.114 71.142 1.000 9.762 162 CYS A C 1
ATOM 1280 O O . CYS A 1 163 ? 51.257 33.101 70.920 1.000 10.260 162 CYS A O 1
ATOM 1285 N N . VAL A 1 164 ? 49.804 32.009 72.231 1.000 10.032 163 VAL A N 1
ATOM 1286 C CA . VAL A 1 164 ? 49.828 33.084 73.257 1.000 9.828 163 VAL A CA 1
ATOM 1287 C C . VAL A 1 164 ? 51.263 33.255 73.780 1.000 9.261 163 VAL A C 1
ATOM 1288 O O . VAL A 1 164 ? 51.705 34.393 73.952 1.000 10.013 163 VAL A O 1
ATOM 1292 N N . GLU A 1 165 ? 51.944 32.156 74.077 1.000 9.951 164 GLU A N 1
ATOM 1293 C CA . GLU A 1 165 ? 53.315 32.276 74.621 1.000 10.735 164 GLU A CA 1
ATOM 1294 C C . GLU A 1 165 ? 54.204 33.011 73.612 1.000 10.457 164 GLU A C 1
ATOM 1295 O O . GLU A 1 165 ? 54.999 33.886 73.997 1.000 11.399 164 GLU A O 1
ATOM 1301 N N . ALA A 1 166 ? 54.133 32.639 72.332 1.000 9.989 165 ALA A N 1
ATOM 1302 C CA . ALA A 1 166 ? 54.995 33.255 71.298 1.000 10.598 165 ALA A CA 1
ATOM 1303 C C . ALA A 1 166 ? 54.629 34.731 71.122 1.000 10.282 165 ALA A C 1
ATOM 1304 O O . ALA A 1 166 ? 55.500 35.604 71.037 1.000 10.563 165 ALA A O 1
ATOM 1306 N N . LEU A 1 167 ? 53.322 35.023 71.066 1.000 9.678 166 LEU A N 1
ATOM 1307 C CA . LEU A 1 167 ? 52.879 36.413 70.879 1.000 9.733 166 LEU A CA 1
ATOM 1308 C C . LEU A 1 167 ? 53.199 37.280 72.091 1.000 9.270 166 LEU A C 1
ATOM 1309 O O . LEU A 1 167 ? 53.534 38.460 71.908 1.000 9.799 166 LEU A O 1
ATOM 1314 N N . ALA A 1 168 ? 53.055 36.742 73.293 1.000 9.296 167 ALA A N 1
ATOM 1315 C CA . ALA A 1 168 ? 53.358 37.505 74.513 1.000 9.490 167 ALA A CA 1
ATOM 1316 C C . ALA A 1 168 ? 54.831 37.914 74.487 1.000 9.609 167 ALA A C 1
ATOM 1317 O O . ALA A 1 168 ? 55.141 39.048 74.837 1.000 10.895 167 ALA A O 1
ATOM 1319 N N . GLU A 1 169 ? 55.716 37.025 74.050 1.000 9.767 168 GLU A N 1
ATOM 1320 C CA . GLU A 1 169 ? 57.170 37.359 73.970 1.000 11.669 168 GLU A CA 1
ATOM 1321 C C . GLU A 1 169 ? 57.364 38.496 72.974 1.000 10.908 168 GLU A C 1
ATOM 1322 O O . GLU A 1 169 ? 58.058 39.458 73.271 1.000 12.422 168 GLU A O 1
ATOM 1328 N N . ILE A 1 170 ? 56.730 38.428 71.804 1.000 10.998 169 ILE A N 1
ATOM 1329 C CA . ILE A 1 170 ? 56.873 39.487 70.780 1.000 11.120 169 ILE A CA 1
ATOM 1330 C C . ILE A 1 170 ? 56.327 40.803 71.304 1.000 11.236 169 ILE A C 1
ATOM 1331 O O . ILE A 1 170 ? 56.895 41.861 71.061 1.000 14.327 169 ILE A O 1
ATOM 1336 N N . ALA A 1 171 ? 55.192 40.733 72.016 1.000 11.027 170 ALA A N 1
ATOM 1337 C CA . ALA A 1 171 ? 54.517 41.935 72.518 1.000 11.040 170 ALA A CA 1
ATOM 1338 C C . ALA A 1 171 ? 55.210 42.518 73.739 1.000 12.047 170 ALA A C 1
ATOM 1339 O O . ALA A 1 171 ? 54.819 43.612 74.141 1.000 14.558 170 ALA A O 1
ATOM 1341 N N . GLY A 1 172 ? 56.117 41.800 74.364 1.000 11.421 171 GLY A N 1
ATOM 1342 C CA . GLY A 1 172 ? 56.752 42.289 75.596 1.000 13.112 171 GLY A CA 1
ATOM 1343 C C . GLY A 1 172 ? 55.869 42.125 76.820 1.000 13.173 171 GLY A C 1
ATOM 1344 O O . GLY A 1 172 ? 56.017 42.895 77.793 1.000 16.081 171 GLY A O 1
ATOM 1345 N N . VAL A 1 173 ? 54.978 41.128 76.823 1.000 11.895 172 VAL A N 1
ATOM 1346 C CA . VAL A 1 173 ? 54.067 40.857 77.961 1.000 11.199 172 VAL A CA 1
ATOM 1347 C C . VAL A 1 173 ? 54.596 39.642 78.719 1.000 11.701 172 VAL A C 1
ATOM 1348 O O . VAL A 1 173 ? 54.600 38.538 78.172 1.000 13.599 172 VAL A O 1
ATOM 1352 N N . GLU A 1 174 ? 54.990 39.805 79.973 1.000 13.658 173 GLU A N 1
ATOM 1353 C CA A GLU A 1 174 ? 55.478 38.658 80.779 0.700 15.354 173 GLU A CA 1
ATOM 1354 C CA B GLU A 1 174 ? 55.485 38.674 80.795 0.300 15.113 173 GLU A CA 1
ATOM 1355 C C . GLU A 1 174 ? 54.291 37.924 81.405 1.000 14.742 173 GLU A C 1
ATOM 1356 O O . GLU A 1 174 ? 54.227 36.689 81.291 1.000 17.130 173 GLU A O 1
ATOM 1367 N N . ASP A 1 175 ? 53.366 38.638 82.031 1.000 12.717 174 ASP A N 1
ATOM 1368 C CA . ASP A 1 175 ? 52.280 37.970 82.781 1.000 12.210 174 ASP A CA 1
ATOM 1369 C C . ASP A 1 175 ? 51.005 38.035 81.938 1.000 11.504 174 ASP A C 1
ATOM 1370 O O . ASP A 1 175 ? 50.066 38.835 82.174 1.000 11.933 174 ASP A O 1
ATOM 1375 N N . PHE A 1 176 ? 50.966 37.204 80.926 1.000 10.803 175 PHE A N 1
ATOM 1376 C CA . PHE A 1 176 ? 49.826 37.225 79.997 1.000 10.677 175 PHE A CA 1
ATOM 1377 C C . PHE A 1 176 ? 48.560 36.718 80.676 1.000 9.992 175 PHE A C 1
ATOM 1378 O O . PHE A 1 176 ? 47.456 37.155 80.283 1.000 10.326 175 PHE A O 1
ATOM 1386 N N . LYS A 1 177 ? 48.647 35.827 81.648 1.000 10.624 176 LYS A N 1
ATOM 1387 C CA . LYS A 1 177 ? 47.399 35.366 82.301 1.000 11.044 176 LYS A CA 1
ATOM 1388 C C . LYS A 1 177 ? 46.747 36.513 83.067 1.000 10.405 176 LYS A C 1
ATOM 1389 O O . LYS A 1 177 ? 45.512 36.525 83.175 1.000 11.068 176 LYS A O 1
ATOM 1395 N N . GLU A 1 178 ? 47.521 37.447 83.613 1.000 10.918 177 GLU A N 1
ATOM 1396 C CA . GLU A 1 178 ? 46.921 38.630 84.279 1.000 10.996 177 GLU A CA 1
ATOM 1397 C C . GLU A 1 178 ? 46.303 39.568 83.266 1.000 10.582 177 GLU A C 1
ATOM 1398 O O . GLU A 1 178 ? 45.296 40.198 83.611 1.000 11.670 177 GLU A O 1
ATOM 1404 N N . VAL A 1 179 ? 46.845 39.693 82.067 1.000 10.166 178 VAL A N 1
ATOM 1405 C CA . VAL A 1 179 ? 46.144 40.445 81.018 1.000 10.328 178 VAL A CA 1
ATOM 1406 C C . VAL A 1 179 ? 44.797 39.752 80.756 1.000 10.365 178 VAL A C 1
ATOM 1407 O O . VAL A 1 179 ? 43.789 40.435 80.637 1.000 10.762 178 VAL A O 1
ATOM 1411 N N . GLY A 1 180 ? 44.789 38.428 80.694 1.000 10.519 179 GLY A N 1
ATOM 1412 C CA . GLY A 1 180 ? 43.557 37.645 80.543 1.000 10.943 179 GLY A CA 1
ATOM 1413 C C . GLY A 1 180 ? 42.568 38.023 81.613 1.000 9.854 179 GLY A C 1
ATOM 1414 O O . GLY A 1 180 ? 41.394 38.308 81.325 1.000 10.467 179 GLY A O 1
ATOM 1415 N N . MET A 1 181 ? 42.992 37.990 82.873 1.000 9.816 180 MET A N 1
ATOM 1416 C CA . MET A 1 181 ? 42.075 38.290 83.974 1.000 9.830 180 MET A CA 1
ATOM 1417 C C . MET A 1 181 ? 41.593 39.738 83.874 1.000 9.693 180 MET A C 1
ATOM 1418 O O . MET A 1 181 ? 40.427 39.993 84.143 1.000 10.732 180 MET A O 1
ATOM 1423 N N . ASP A 1 182 ? 42.466 40.663 83.496 1.000 9.866 181 ASP A N 1
ATOM 1424 C CA . ASP A 1 182 ? 42.060 42.074 83.329 1.000 10.169 181 ASP A CA 1
ATOM 1425 C C . ASP A 1 182 ? 40.862 42.142 82.383 1.000 10.112 181 ASP A C 1
ATOM 1426 O O . ASP A 1 182 ? 39.907 42.895 82.611 1.000 10.027 181 ASP A O 1
ATOM 1431 N N . MET A 1 183 ? 40.942 41.452 81.264 1.000 9.506 182 MET A N 1
ATOM 1432 C CA A MET A 1 183 ? 39.861 41.493 80.255 0.700 10.065 182 MET A CA 1
ATOM 1433 C CA B MET A 1 183 ? 39.866 41.503 80.247 0.300 9.560 182 MET A CA 1
ATOM 1434 C C . MET A 1 183 ? 38.550 41.013 80.855 1.000 8.960 182 MET A C 1
ATOM 1435 O O . MET A 1 183 ? 37.486 41.608 80.560 1.000 9.790 182 MET A O 1
ATOM 1444 N N . PHE A 1 184 ? 38.592 39.950 81.644 1.000 8.797 183 PHE A N 1
ATOM 1445 C CA . PHE A 1 184 ? 37.356 39.449 82.281 1.000 9.119 183 PHE A CA 1
ATOM 1446 C C . PHE A 1 184 ? 36.881 40.348 83.413 1.000 8.627 183 PHE A C 1
ATOM 1447 O O . PHE A 1 184 ? 35.672 40.419 83.632 1.000 9.507 183 PHE A O 1
ATOM 1455 N N . LYS A 1 185 ? 37.764 41.067 84.066 1.000 8.972 184 LYS A N 1
ATOM 1456 C CA . LYS A 1 185 ? 37.318 42.110 85.022 1.000 9.348 184 LYS A CA 1
ATOM 1457 C C . LYS A 1 185 ? 36.606 43.235 84.274 1.000 9.332 184 LYS A C 1
ATOM 1458 O O . LYS A 1 185 ? 35.590 43.722 84.733 1.000 9.887 184 LYS A O 1
ATOM 1464 N N . VAL A 1 186 ? 37.093 43.618 83.105 1.000 8.979 185 VAL A N 1
ATOM 1465 C CA . VAL A 1 186 ? 36.373 44.609 82.271 1.000 9.088 185 VAL A CA 1
ATOM 1466 C C . VAL A 1 186 ? 35.009 44.055 81.879 1.000 10.032 185 VAL A C 1
ATOM 1467 O O . VAL A 1 186 ? 34.001 44.778 82.006 1.000 10.503 185 VAL A O 1
ATOM 1471 N N . LYS A 1 187 ? 34.936 42.810 81.437 1.000 9.642 186 LYS A N 1
ATOM 1472 C CA . LYS A 1 187 ? 33.657 42.208 81.028 1.000 9.969 186 LYS A CA 1
ATOM 1473 C C . LYS A 1 187 ? 32.676 42.190 82.191 1.000 10.406 186 LYS A C 1
ATOM 1474 O O . LYS A 1 187 ? 31.470 42.214 81.952 1.000 11.747 186 LYS A O 1
ATOM 1480 N N . SER A 1 188 ? 33.158 42.086 83.422 1.000 10.250 187 SER A N 1
ATOM 1481 C CA . SER A 1 188 ? 32.311 41.936 84.611 1.000 10.358 187 SER A CA 1
ATOM 1482 C C . SER A 1 188 ? 31.739 43.278 85.066 1.000 10.863 187 SER A C 1
ATOM 1483 O O . SER A 1 188 ? 30.904 43.266 85.976 1.000 12.811 187 SER A O 1
ATOM 1486 N N . ALA A 1 189 ? 32.199 44.400 84.512 1.000 11.042 188 ALA A N 1
ATOM 1487 C CA . ALA A 1 189 ? 31.783 45.750 84.952 1.000 11.895 188 ALA A CA 1
ATOM 1488 C C . ALA A 1 189 ? 30.462 46.104 84.271 1.000 13.486 188 ALA A C 1
ATOM 1489 O O . ALA A 1 189 ? 30.426 46.917 83.355 1.000 16.911 188 ALA A O 1
ATOM 1491 N N . VAL A 1 190 ? 29.379 45.542 84.749 1.000 12.968 189 VAL A N 1
ATOM 1492 C CA . VAL A 1 190 ? 28.043 45.661 84.117 1.000 14.237 189 VAL A CA 1
ATOM 1493 C C . VAL A 1 190 ? 27.109 46.598 84.902 1.000 15.482 189 VAL A C 1
ATOM 1494 O O . VAL A 1 190 ? 25.981 46.777 84.439 1.000 17.070 189 VAL A O 1
ATOM 1498 N N . GLU A 1 191 ? 27.554 47.243 85.989 1.000 16.209 190 GLU A N 1
ATOM 1499 C CA . GLU A 1 191 ? 26.652 48.131 86.760 1.000 16.900 190 GLU A CA 1
ATOM 1500 C C . GLU A 1 191 ? 26.135 49.264 85.883 1.000 17.661 190 GLU A C 1
ATOM 1501 O O . GLU A 1 191 ? 26.922 49.917 85.206 1.000 22.081 190 GLU A O 1
ATOM 1507 N N . GLY A 1 192 ? 24.836 49.513 86.000 1.000 18.426 191 GLY A N 1
ATOM 1508 C CA . GLY A 1 192 ? 24.130 50.622 85.355 1.000 20.637 191 GLY A CA 1
ATOM 1509 C C . GLY A 1 192 ? 23.948 50.439 83.868 1.000 21.319 191 GLY A C 1
ATOM 1510 O O . GLY A 1 192 ? 23.595 51.375 83.200 1.000 28.143 191 GLY A O 1
ATOM 1511 N N . THR A 1 193 ? 24.226 49.263 83.338 1.000 17.392 192 THR A N 1
ATOM 1512 C CA . THR A 1 193 ? 24.034 49.002 81.893 1.000 15.982 192 THR A CA 1
ATOM 1513 C C . THR A 1 193 ? 22.604 48.538 81.651 1.000 15.359 192 THR A C 1
ATOM 1514 O O . THR A 1 193 ? 22.150 47.598 82.309 1.000 17.252 192 THR A O 1
ATOM 1518 N N . PRO A 1 194 ? 21.878 49.140 80.682 1.000 14.919 193 PRO A N 1
ATOM 1519 C CA . PRO A 1 194 ? 20.521 48.693 80.383 1.000 16.577 193 PRO A CA 1
ATOM 1520 C C . PRO A 1 194 ? 20.469 47.208 80.006 1.000 13.096 193 PRO A C 1
ATOM 1521 O O . PRO A 1 194 ? 21.381 46.699 79.327 1.000 13.481 193 PRO A O 1
ATOM 1525 N N . ALA A 1 195 ? 19.391 46.539 80.343 1.000 14.213 194 ALA A N 1
ATOM 1526 C CA . ALA A 1 195 ? 19.206 45.114 80.039 1.000 12.237 194 ALA A CA 1
ATOM 1527 C C . ALA A 1 195 ? 19.461 44.858 78.557 1.000 12.375 194 ALA A C 1
ATOM 1528 O O . ALA A 1 195 ? 20.163 43.887 78.239 1.000 11.933 194 ALA A O 1
ATOM 1530 N N . ARG A 1 196 ? 18.893 45.637 77.651 1.000 11.507 195 ARG A N 1
ATOM 1531 C CA . ARG A 1 196 ? 19.022 45.321 76.214 1.000 11.914 195 ARG A CA 1
ATOM 1532 C C . ARG A 1 196 ? 20.490 45.395 75.802 1.000 11.246 195 ARG A C 1
ATOM 1533 O O . ARG A 1 196 ? 20.929 44.596 74.961 1.000 11.310 195 ARG A O 1
ATOM 1541 N N . ASP A 1 197 ? 21.239 46.345 76.344 1.000 10.863 196 ASP A N 1
ATOM 1542 C CA . ASP A 1 197 ? 22.660 46.482 75.979 1.000 11.423 196 ASP A CA 1
ATOM 1543 C C . ASP A 1 197 ? 23.425 45.251 76.455 1.000 10.252 196 ASP A C 1
ATOM 1544 O O . ASP A 1 197 ? 24.344 44.816 75.748 1.000 11.986 196 ASP A O 1
ATOM 1549 N N . LEU A 1 198 ? 23.052 44.664 77.596 1.000 10.219 197 LEU A N 1
ATOM 1550 C CA . LEU A 1 198 ? 23.711 43.426 78.047 1.000 10.578 197 LEU A CA 1
ATOM 1551 C C . LEU A 1 198 ? 23.282 42.248 77.176 1.000 10.483 197 LEU A C 1
ATOM 1552 O O . LEU A 1 198 ? 24.138 41.442 76.759 1.000 10.480 197 LEU A O 1
ATOM 1557 N N . VAL A 1 199 ? 21.996 42.110 76.887 1.000 10.142 198 VAL A N 1
ATOM 1558 C CA . VAL A 1 199 ? 21.521 40.993 76.046 1.000 10.295 198 VAL A CA 1
ATOM 1559 C C . VAL A 1 199 ? 22.279 41.033 74.703 1.000 9.761 198 VAL A C 1
ATOM 1560 O O . VAL A 1 199 ? 22.647 39.979 74.201 1.000 11.135 198 VAL A O 1
ATOM 1564 N N . MET A 1 200 ? 22.446 42.213 74.116 1.000 9.548 199 MET A N 1
ATOM 1565 C CA . MET A 1 200 ? 23.021 42.349 72.774 1.000 10.201 199 MET A CA 1
ATOM 1566 C C . MET A 1 200 ? 24.535 42.428 72.780 1.000 9.657 199 MET A C 1
ATOM 1567 O O . MET A 1 200 ? 25.111 42.479 71.696 1.000 11.189 199 MET A O 1
ATOM 1572 N N . ARG A 1 201 ? 25.186 42.442 73.918 1.000 9.377 200 ARG A N 1
ATOM 1573 C CA . ARG A 1 201 ? 26.639 42.714 73.948 1.000 9.672 200 ARG A CA 1
ATOM 1574 C C . ARG A 1 201 ? 27.423 41.630 73.204 1.000 10.200 200 ARG A C 1
ATOM 1575 O O . ARG A 1 201 ? 28.429 41.973 72.577 1.000 9.819 200 ARG A O 1
ATOM 1583 N N . ASP A 1 202 ? 27.016 40.381 73.338 1.000 9.196 201 ASP A N 1
ATOM 1584 C CA . ASP A 1 202 ? 27.747 39.242 72.756 1.000 10.111 201 ASP A CA 1
ATOM 1585 C C . ASP A 1 202 ? 26.714 38.265 72.244 1.000 9.644 201 ASP A C 1
ATOM 1586 O O . ASP A 1 202 ? 26.594 37.146 72.774 1.000 11.105 201 ASP A O 1
ATOM 1591 N N . PHE A 1 203 ? 25.963 38.721 71.272 1.000 10.231 202 PHE A N 1
ATOM 1592 C CA . PHE A 1 203 ? 24.743 38.071 70.784 1.000 9.658 202 PHE A CA 1
ATOM 1593 C C . PHE A 1 203 ? 24.915 37.638 69.351 1.000 9.521 202 PHE A C 1
ATOM 1594 O O . PHE A 1 203 ? 25.445 38.422 68.553 1.000 10.254 202 PHE A O 1
ATOM 1602 N N . LYS A 1 204 ? 24.454 36.434 69.041 1.000 8.377 203 LYS A N 1
ATOM 1603 C CA . LYS A 1 204 ? 24.488 35.898 67.682 1.000 8.551 203 LYS A CA 1
ATOM 1604 C C . LYS A 1 204 ? 23.161 35.244 67.353 1.000 8.535 203 LYS A C 1
ATOM 1605 O O . LYS A 1 204 ? 22.599 34.527 68.181 1.000 9.484 203 LYS A O 1
ATOM 1611 N N . ASP A 1 205 ? 22.707 35.455 66.136 1.000 9.265 204 ASP A N 1
ATOM 1612 C CA . ASP A 1 205 ? 21.586 34.711 65.551 1.000 10.070 204 ASP A CA 1
ATOM 1613 C C . ASP A 1 205 ? 22.125 33.517 64.778 1.000 10.253 204 ASP A C 1
ATOM 1614 O O . ASP A 1 205 ? 23.167 33.599 64.096 1.000 10.997 204 ASP A O 1
ATOM 1619 N N . PHE A 1 206 ? 21.371 32.445 64.842 1.000 10.476 205 PHE A N 1
ATOM 1620 C CA . PHE A 1 206 ? 21.629 31.174 64.149 1.000 10.742 205 PHE A CA 1
ATOM 1621 C C . PHE A 1 206 ? 20.377 30.770 63.406 1.000 10.732 205 PHE A C 1
ATOM 1622 O O . PHE A 1 206 ? 19.284 30.774 63.984 1.000 12.964 205 PHE A O 1
ATOM 1630 N N . ASN A 1 207 ? 20.554 30.335 62.173 1.000 11.350 206 ASN A N 1
ATOM 1631 C CA . ASN A 1 207 ? 19.497 29.623 61.422 1.000 12.030 206 ASN A CA 1
ATOM 1632 C C . ASN A 1 207 ? 19.682 28.131 61.666 1.000 12.911 206 ASN A C 1
ATOM 1633 O O . ASN A 1 207 ? 20.677 27.544 61.173 1.000 15.085 206 ASN A O 1
ATOM 1638 N N . MET A 1 208 ? 18.813 27.537 62.470 1.000 13.074 207 MET A N 1
ATOM 1639 C CA . MET A 1 208 ? 18.889 26.095 62.800 1.000 13.818 207 MET A CA 1
ATOM 1640 C C . MET A 1 208 ? 17.713 25.384 62.129 1.000 15.814 207 MET A C 1
ATOM 1641 O O . MET A 1 208 ? 16.605 25.458 62.628 1.000 16.562 207 MET A O 1
ATOM 1646 N N . ASN A 1 209 ? 17.973 24.828 60.950 1.000 19.319 208 ASN A N 1
ATOM 1647 C CA . ASN A 1 209 ? 16.942 24.122 60.154 1.000 20.738 208 ASN A CA 1
ATOM 1648 C C . ASN A 1 209 ? 15.727 25.037 59.944 1.000 18.857 208 ASN A C 1
ATOM 1649 O O . ASN A 1 209 ? 14.590 24.572 60.051 1.000 21.281 208 ASN A O 1
ATOM 1654 N N . GLY A 1 210 ? 15.961 26.294 59.575 1.000 16.133 209 GLY A N 1
ATOM 1655 C CA . GLY A 1 210 ? 14.919 27.285 59.273 1.000 18.071 209 GLY A CA 1
ATOM 1656 C C . GLY A 1 210 ? 14.274 27.893 60.501 1.000 18.103 209 GLY A C 1
ATOM 1657 O O . GLY A 1 210 ? 13.348 28.651 60.339 1.000 25.716 209 GLY A O 1
ATOM 1658 N N . ASN A 1 211 ? 14.813 27.641 61.678 1.000 16.274 210 ASN A N 1
ATOM 1659 C CA . ASN A 1 211 ? 14.359 28.265 62.942 1.000 15.793 210 ASN A CA 1
ATOM 1660 C C . ASN A 1 211 ? 15.393 29.299 63.373 1.000 15.608 210 ASN A C 1
ATOM 1661 O O . ASN A 1 211 ? 16.604 28.942 63.483 1.000 16.112 210 ASN A O 1
ATOM 1666 N N . LEU A 1 212 ? 14.949 30.518 63.626 1.000 13.888 211 LEU A N 1
ATOM 1667 C CA . LEU A 1 212 ? 15.870 31.597 63.996 1.000 12.755 211 LEU A CA 1
ATOM 1668 C C . LEU A 1 212 ? 16.065 31.535 65.513 1.000 12.292 211 LEU A C 1
ATOM 1669 O O . LEU A 1 212 ? 15.091 31.717 66.269 1.000 12.849 211 LEU A O 1
ATOM 1674 N N . VAL A 1 213 ? 17.288 31.264 65.953 1.000 11.258 212 VAL A N 1
ATOM 1675 C CA . VAL A 1 213 ? 17.637 31.128 67.378 1.000 11.093 212 VAL A CA 1
ATOM 1676 C C . VAL A 1 213 ? 18.671 32.201 67.727 1.000 10.548 212 VAL A C 1
ATOM 1677 O O . VAL A 1 213 ? 19.764 32.224 67.150 1.000 12.090 212 VAL A O 1
ATOM 1681 N N . GLY A 1 214 ? 18.345 33.071 68.660 1.000 9.905 213 GLY A N 1
ATOM 1682 C CA . GLY A 1 214 ? 19.288 34.050 69.159 1.000 9.811 213 GLY A CA 1
ATOM 1683 C C . GLY A 1 214 ? 19.935 33.574 70.433 1.000 9.582 213 GLY A C 1
ATOM 1684 O O . GLY A 1 214 ? 19.231 33.076 71.317 1.000 11.231 213 GLY A O 1
ATOM 1685 N N . ILE A 1 215 ? 21.251 33.714 70.536 1.000 8.597 214 ILE A N 1
ATOM 1686 C CA . ILE A 1 215 ? 21.980 33.294 71.752 1.000 8.641 214 ILE A CA 1
ATOM 1687 C C . ILE A 1 215 ? 22.922 34.426 72.160 1.000 8.648 214 ILE A C 1
ATOM 1688 O O . ILE A 1 215 ? 23.846 34.749 71.392 1.000 9.103 214 ILE A O 1
ATOM 1693 N N . GLY A 1 216 ? 22.719 34.971 73.339 1.000 8.852 215 GLY A N 1
ATOM 1694 C CA . GLY A 1 216 ? 23.653 35.902 73.942 1.000 9.283 215 GLY A CA 1
ATOM 1695 C C . GLY A 1 216 ? 24.500 35.220 74.985 1.000 8.591 215 GLY A C 1
ATOM 1696 O O . GLY A 1 216 ? 24.166 34.128 75.473 1.000 9.008 215 GLY A O 1
ATOM 1697 N N . GLN A 1 217 ? 25.589 35.867 75.335 1.000 8.665 216 GLN A N 1
ATOM 1698 C CA . GLN A 1 217 ? 26.472 35.381 76.405 1.000 8.590 216 GLN A CA 1
ATOM 1699 C C . GLN A 1 217 ? 27.052 36.562 77.151 1.000 8.595 216 GLN A C 1
ATOM 1700 O O . GLN A 1 217 ? 27.423 37.562 76.527 1.000 10.301 216 GLN A O 1
ATOM 1706 N N . LEU A 1 218 ? 27.121 36.431 78.463 1.000 8.767 217 LEU A N 1
ATOM 1707 C CA . LEU A 1 218 ? 27.789 37.399 79.341 1.000 9.336 217 LEU A CA 1
ATOM 1708 C C . LEU A 1 218 ? 28.743 36.624 80.234 1.000 9.709 217 LEU A C 1
ATOM 1709 O O . LEU A 1 218 ? 28.323 36.020 81.232 1.000 11.673 217 LEU A O 1
ATOM 1714 N N . GLU A 1 219 ? 30.020 36.660 79.909 1.000 9.283 218 GLU A N 1
ATOM 1715 C CA . GLU A 1 219 ? 31.084 36.043 80.708 1.000 9.317 218 GLU A CA 1
ATOM 1716 C C . GLU A 1 219 ? 31.552 37.022 81.771 1.000 9.797 218 GLU A C 1
ATOM 1717 O O . GLU A 1 219 ? 31.887 38.172 81.466 1.000 11.278 218 GLU A O 1
ATOM 1723 N N . VAL A 1 220 ? 31.540 36.556 83.003 1.000 9.504 219 VAL A N 1
ATOM 1724 C CA . VAL A 1 220 ? 31.910 37.394 84.160 1.000 9.791 219 VAL A CA 1
ATOM 1725 C C . VAL A 1 220 ? 32.685 36.554 85.159 1.000 10.208 219 VAL A C 1
ATOM 1726 O O . VAL A 1 220 ? 32.677 35.322 85.091 1.000 10.796 219 VAL A O 1
ATOM 1730 N N . ILE A 1 221 ? 33.282 37.214 86.131 1.000 10.796 220 ILE A N 1
ATOM 1731 C CA A ILE A 1 221 ? 34.046 36.542 87.211 0.500 11.039 220 ILE A CA 1
ATOM 1732 C CA B ILE A 1 221 ? 34.050 36.481 87.178 0.500 11.485 220 ILE A CA 1
ATOM 1733 C C . ILE A 1 221 ? 33.132 36.016 88.316 1.000 12.285 220 ILE A C 1
ATOM 1734 O O . ILE A 1 221 ? 33.534 35.072 88.991 1.000 16.928 220 ILE A O 1
ATOM 1743 N N . ASP A 1 222 ? 31.953 36.603 88.475 1.000 12.204 221 ASP A N 1
ATOM 1744 C CA . ASP A 1 222 ? 31.016 36.288 89.575 1.000 13.832 221 ASP A CA 1
ATOM 1745 C C . ASP A 1 222 ? 29.581 36.507 89.117 1.000 13.159 221 ASP A C 1
ATOM 1746 O O . ASP A 1 222 ? 29.191 37.656 88.881 1.000 13.257 221 ASP A O 1
ATOM 1751 N N . LEU A 1 223 ? 28.852 35.418 88.956 1.000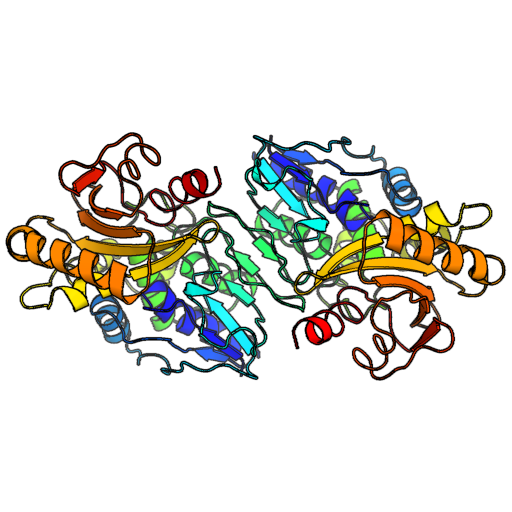 15.077 222 LEU A N 1
ATOM 1752 C CA A LEU A 1 223 ? 27.420 35.359 88.561 0.600 17.474 222 LEU A CA 1
ATOM 1753 C CA B LEU A 1 223 ? 27.442 35.475 88.510 0.400 16.109 222 LEU A CA 1
ATOM 1754 C C . LEU A 1 223 ? 26.554 36.322 89.401 1.000 16.415 222 LEU A C 1
ATOM 1755 O O . LEU A 1 223 ? 25.481 36.733 88.898 1.000 17.757 222 LEU A O 1
ATOM 1764 N N . ALA A 1 224 ? 26.943 36.567 90.639 1.000 18.758 223 ALA A N 1
ATOM 1765 C CA . ALA A 1 224 ? 26.070 37.341 91.547 1.000 19.097 223 ALA A CA 1
ATOM 1766 C C . ALA A 1 224 ? 25.850 38.751 90.995 1.000 18.458 223 ALA A C 1
ATOM 1767 O O . ALA A 1 224 ? 24.839 39.378 91.380 1.000 19.531 223 ALA A O 1
ATOM 1769 N N . VAL A 1 225 ? 26.671 39.245 90.061 1.000 15.487 224 VAL A N 1
ATOM 1770 C CA . VAL A 1 225 ? 26.479 40.610 89.489 1.000 15.033 224 VAL A CA 1
ATOM 1771 C C . VAL A 1 225 ? 25.131 40.669 88.771 1.000 15.341 224 VAL A C 1
ATOM 1772 O O . VAL A 1 225 ? 24.643 41.779 88.557 1.000 18.598 224 VAL A O 1
ATOM 1776 N N . PHE A 1 226 ? 24.553 39.544 88.395 1.000 14.672 225 PHE A N 1
ATOM 1777 C CA . PHE A 1 226 ? 23.268 39.545 87.662 1.000 15.920 225 PHE A CA 1
ATOM 1778 C C . PHE A 1 226 ? 22.060 39.378 88.577 1.000 15.535 225 PHE A C 1
ATOM 1779 O O . PHE A 1 226 ? 20.940 39.404 88.076 1.000 18.360 225 PHE A O 1
ATOM 1787 N N . ASP A 1 227 ? 22.246 39.238 89.876 1.000 16.802 226 ASP A N 1
ATOM 1788 C CA . ASP A 1 227 ? 21.104 38.891 90.742 1.000 19.700 226 ASP A CA 1
ATOM 1789 C C . ASP A 1 227 ? 19.993 39.945 90.624 1.000 19.584 226 ASP A C 1
ATOM 1790 O O . ASP A 1 227 ? 18.810 39.555 90.426 1.000 22.539 226 ASP A O 1
ATOM 1795 N N . ASP A 1 228 ? 20.328 41.224 90.671 1.000 17.852 227 ASP A N 1
ATOM 1796 C CA . ASP A 1 228 ? 19.285 42.276 90.751 1.000 20.469 227 ASP A CA 1
ATOM 1797 C C . ASP A 1 228 ? 18.612 42.488 89.390 1.000 20.985 227 ASP A C 1
ATOM 1798 O O . ASP A 1 228 ? 17.434 42.867 89.363 1.000 24.237 227 ASP A O 1
ATOM 1803 N N . ILE A 1 229 ? 19.323 42.236 88.291 1.000 17.504 228 ILE A N 1
ATOM 1804 C CA A ILE A 1 229 ? 18.862 42.580 86.905 0.700 18.084 228 ILE A CA 1
ATOM 1805 C CA B ILE A 1 229 ? 18.864 42.584 86.918 0.300 16.878 228 ILE A CA 1
ATOM 1806 C C . ILE A 1 229 ? 18.329 41.335 86.202 1.000 16.221 228 ILE A C 1
ATOM 1807 O O . ILE A 1 229 ? 17.837 41.470 85.075 1.000 16.987 228 ILE A O 1
ATOM 1816 N N . LYS A 1 230 ? 18.386 40.171 86.830 1.000 16.817 229 LYS A N 1
ATOM 1817 C CA . LYS A 1 230 ? 18.015 38.909 86.139 1.000 16.368 229 LYS A CA 1
ATOM 1818 C C . LYS A 1 230 ? 16.588 38.980 85.591 1.000 15.276 229 LYS A C 1
ATOM 1819 O O . LYS A 1 230 ? 16.362 38.597 84.423 1.000 15.305 229 LYS A O 1
ATOM 1825 N N . ALA A 1 231 ? 15.617 39.394 86.390 1.000 16.308 230 ALA A N 1
ATOM 1826 C CA . ALA A 1 231 ? 14.221 39.470 85.915 1.000 17.146 230 ALA A CA 1
ATOM 1827 C C . ALA A 1 231 ? 14.123 40.431 84.722 1.000 14.488 230 ALA A C 1
ATOM 1828 O O . ALA A 1 231 ? 13.333 40.157 83.792 1.000 16.282 230 ALA A O 1
ATOM 1830 N N . ASP A 1 232 ? 14.859 41.531 84.742 1.000 15.175 231 ASP A N 1
ATOM 1831 C CA . ASP A 1 232 ? 14.893 42.508 83.615 1.000 15.951 231 ASP A CA 1
ATOM 1832 C C . ASP A 1 232 ? 15.485 41.840 82.371 1.000 13.686 231 ASP A C 1
ATOM 1833 O O . ASP A 1 232 ? 14.987 42.064 81.276 1.000 13.872 231 ASP A O 1
ATOM 1838 N N . LEU A 1 233 ? 16.504 41.003 82.528 1.000 13.165 232 LEU A N 1
ATOM 1839 C CA . LEU A 1 233 ? 17.059 40.271 81.373 1.000 12.684 232 LEU A CA 1
ATOM 1840 C C . LEU A 1 233 ? 16.023 39.307 80.816 1.000 11.959 232 LEU A C 1
ATOM 1841 O O . LEU A 1 233 ? 15.889 39.195 79.588 1.000 13.217 232 LEU A O 1
ATOM 1846 N N . GLU A 1 234 ? 15.308 38.608 81.694 1.000 13.114 233 GLU A N 1
ATOM 1847 C CA . GLU A 1 234 ? 14.282 37.645 81.261 1.000 13.998 233 GLU A CA 1
ATOM 1848 C C . GLU A 1 234 ? 13.175 38.365 80.488 1.000 12.847 233 GLU A C 1
ATOM 1849 O O . GLU A 1 234 ? 12.705 37.865 79.451 1.000 15.221 233 GLU A O 1
ATOM 1855 N N . ALA A 1 235 ? 12.739 39.518 80.979 1.000 14.030 234 ALA A N 1
ATOM 1856 C CA . ALA A 1 235 ? 11.690 40.291 80.287 1.000 14.553 234 ALA A CA 1
ATOM 1857 C C . ALA A 1 235 ? 12.239 40.738 78.942 1.000 13.633 234 ALA A C 1
ATOM 1858 O O . ALA A 1 235 ? 11.512 40.735 77.936 1.000 14.838 234 ALA A O 1
ATOM 1860 N N . ASP A 1 236 ? 13.507 41.135 78.910 1.000 13.501 235 ASP A N 1
ATOM 1861 C CA . ASP A 1 236 ? 14.067 41.672 77.663 1.000 13.018 235 ASP A CA 1
ATOM 1862 C C . ASP A 1 236 ? 14.238 40.605 76.583 1.000 12.110 235 ASP A C 1
ATOM 1863 O O . ASP A 1 236 ? 13.973 40.889 75.404 1.000 12.741 235 ASP A O 1
ATOM 1868 N N . ILE A 1 237 ? 14.636 39.386 76.952 1.000 11.923 236 ILE A N 1
ATOM 1869 C CA . ILE A 1 237 ? 14.798 38.335 75.918 1.000 11.857 236 ILE A CA 1
ATOM 1870 C C . ILE A 1 237 ? 13.433 37.964 75.331 1.000 12.007 236 ILE A C 1
ATOM 1871 O O . ILE A 1 237 ? 13.373 37.615 74.157 1.000 12.328 236 ILE A O 1
ATOM 1876 N N . ALA A 1 238 ? 12.345 38.026 76.109 1.000 12.734 237 ALA A N 1
ATOM 1877 C CA . ALA A 1 238 ? 11.000 37.754 75.562 1.000 14.369 237 ALA A CA 1
ATOM 1878 C C . ALA A 1 238 ? 10.665 38.825 74.525 1.000 11.857 237 ALA A C 1
ATOM 1879 O O . ALA A 1 238 ? 10.109 38.494 73.481 1.000 15.449 237 ALA A O 1
ATOM 1881 N N . LYS A 1 239 ? 10.970 40.093 74.787 1.000 13.097 238 LYS A N 1
ATOM 1882 C CA . LYS A 1 239 ? 10.742 41.181 73.813 1.000 13.698 238 LYS A CA 1
ATOM 1883 C C . LYS A 1 239 ? 11.589 40.938 72.570 1.000 13.194 238 LYS A C 1
ATOM 1884 O O . LYS A 1 239 ? 11.070 41.061 71.465 1.000 13.374 238 LYS A O 1
ATOM 1890 N N . LEU A 1 240 ? 12.867 40.596 72.753 1.000 13.070 239 LEU A N 1
ATOM 1891 C CA . LEU A 1 240 ? 13.758 40.390 71.602 1.000 12.967 239 LEU A CA 1
ATOM 1892 C C . LEU A 1 240 ? 13.260 39.240 70.738 1.000 11.637 239 LEU A C 1
ATOM 1893 O O . LEU A 1 240 ? 13.371 39.306 69.509 1.000 13.009 239 LEU A O 1
ATOM 1898 N N . LYS A 1 241 ? 12.725 38.191 71.343 1.000 11.809 240 LYS A N 1
ATOM 1899 C CA . LYS A 1 241 ? 12.177 37.037 70.619 1.000 12.672 240 LYS A CA 1
ATOM 1900 C C . LYS A 1 241 ? 11.112 37.540 69.642 1.000 13.060 240 LYS A C 1
ATOM 1901 O O . LYS A 1 241 ? 11.088 37.164 68.467 1.000 14.230 240 LYS A O 1
ATOM 1907 N N . VAL A 1 242 ? 10.178 38.338 70.138 1.000 12.468 241 VAL A N 1
ATOM 1908 C CA . VAL A 1 242 ? 9.049 38.844 69.325 1.000 13.632 241 VAL A CA 1
ATOM 1909 C C . VAL A 1 242 ? 9.571 39.797 68.267 1.000 14.233 241 VAL A C 1
ATOM 1910 O O . VAL A 1 242 ? 9.184 39.713 67.097 1.000 15.379 241 VAL A O 1
ATOM 1914 N N . GLU A 1 243 ? 10.461 40.701 68.658 1.000 13.471 242 GLU A N 1
ATOM 1915 C CA . GLU A 1 243 ? 10.937 41.751 67.730 1.000 13.591 242 GLU A CA 1
ATOM 1916 C C . GLU A 1 243 ? 11.560 41.135 66.486 1.000 15.649 242 GLU A C 1
ATOM 1917 O O . GLU A 1 243 ? 11.384 41.707 65.396 1.000 16.907 242 GLU A O 1
ATOM 1923 N N . GLY A 1 244 ? 12.253 40.006 66.631 1.000 14.397 243 GLY A N 1
ATOM 1924 C CA . GLY A 1 244 ? 12.928 39.382 65.485 1.000 16.599 243 GLY A CA 1
ATOM 1925 C C . GLY A 1 244 ? 12.208 38.158 64.984 1.000 15.741 243 GLY A C 1
ATOM 1926 O O . GLY A 1 244 ? 12.752 37.458 64.132 1.000 17.949 243 GLY A O 1
ATOM 1927 N N . ASN A 1 245 ? 10.988 37.903 65.451 1.000 16.300 244 ASN A N 1
ATOM 1928 C CA . ASN A 1 245 ? 10.203 36.704 65.074 1.000 16.710 244 ASN A CA 1
ATOM 1929 C C . ASN A 1 245 ? 11.102 35.475 65.211 1.000 15.380 244 ASN A C 1
ATOM 1930 O O . ASN A 1 245 ? 11.184 34.616 64.323 1.000 18.812 244 ASN A O 1
ATOM 1935 N N . ARG A 1 246 ? 11.738 35.363 66.356 1.000 13.521 245 ARG A N 1
ATOM 1936 C CA . ARG A 1 246 ? 12.657 34.241 66.612 1.000 11.810 245 ARG A CA 1
ATOM 1937 C C . ARG A 1 246 ? 11.915 33.058 67.214 1.000 12.709 245 ARG A C 1
ATOM 1938 O O . ARG A 1 246 ? 10.933 33.227 67.986 1.000 14.292 245 ARG A O 1
ATOM 1946 N N . HIS A 1 247 ? 12.367 31.853 66.918 1.000 12.298 246 HIS A N 1
ATOM 1947 C CA . HIS A 1 247 ? 11.892 30.627 67.582 1.000 12.316 246 HIS A CA 1
ATOM 1948 C C . HIS A 1 247 ? 12.282 30.667 69.053 1.000 11.960 246 HIS A C 1
ATOM 1949 O O . HIS A 1 247 ? 11.487 30.275 69.920 1.000 12.984 246 HIS A O 1
ATOM 1956 N N . SER A 1 248 ? 13.524 31.037 69.337 1.000 11.935 247 SER A N 1
ATOM 1957 C CA . SER A 1 248 ? 14.085 30.978 70.690 1.000 11.529 247 SER A CA 1
ATOM 1958 C C . SER A 1 248 ? 15.049 32.144 70.889 1.000 11.330 247 SER A C 1
ATOM 1959 O O . SER A 1 248 ? 15.756 32.520 69.943 1.000 11.682 247 SER A O 1
ATOM 1962 N N . VAL A 1 249 ? 15.129 32.610 72.125 1.000 10.728 248 VAL A N 1
ATOM 1963 C CA . VAL A 1 249 ? 16.242 33.468 72.591 1.000 10.132 248 VAL A CA 1
ATOM 1964 C C . VAL A 1 249 ? 16.789 32.864 73.860 1.000 10.247 248 VAL A C 1
ATOM 1965 O O . VAL A 1 249 ? 16.020 32.586 74.787 1.000 11.203 248 VAL A O 1
ATOM 1969 N N . LEU A 1 250 ? 18.100 32.657 73.873 1.000 10.092 249 LEU A N 1
ATOM 1970 C CA . LEU A 1 250 ? 18.827 32.079 75.014 1.000 9.775 249 LEU A CA 1
ATOM 1971 C C . LEU A 1 250 ? 19.855 33.101 75.453 1.000 9.654 249 LEU A C 1
ATOM 1972 O O . LEU A 1 250 ? 20.496 33.733 74.609 1.000 10.802 249 LEU A O 1
ATOM 1977 N N . LEU A 1 251 ? 20.036 33.230 76.755 1.000 9.604 250 LEU A N 1
ATOM 1978 C CA . LEU A 1 251 ? 21.103 34.110 77.292 1.000 9.382 250 LEU A CA 1
ATOM 1979 C C . LEU A 1 251 ? 21.910 33.309 78.286 1.000 9.020 250 LEU A C 1
ATOM 1980 O O . LEU A 1 251 ? 21.378 32.871 79.302 1.000 10.424 250 LEU A O 1
ATOM 1985 N N . LEU A 1 252 ? 23.185 33.146 77.998 1.000 9.067 251 LEU A N 1
ATOM 1986 C CA . LEU A 1 252 ? 24.142 32.472 78.882 1.000 9.376 251 LEU A CA 1
ATOM 1987 C C . LEU A 1 252 ? 24.762 33.461 79.834 1.000 9.501 251 LEU A C 1
ATOM 1988 O O . LEU A 1 252 ? 25.395 34.434 79.403 1.000 10.380 251 LEU A O 1
ATOM 1993 N N . LEU A 1 253 ? 24.569 33.231 81.118 1.000 9.382 252 LEU A N 1
ATOM 1994 C CA . LEU A 1 253 ? 25.257 34.004 82.178 1.000 9.000 252 LEU A CA 1
ATOM 1995 C C . LEU A 1 253 ? 26.389 33.080 82.639 1.000 9.105 252 LEU A C 1
ATOM 1996 O O . LEU A 1 253 ? 26.149 32.055 83.293 1.000 10.226 252 LEU A O 1
ATOM 2001 N N . THR A 1 254 ? 27.603 33.377 82.211 1.000 9.125 253 THR A N 1
ATOM 2002 C CA . THR A 1 254 ? 28.736 32.450 82.295 1.000 9.049 253 THR A CA 1
ATOM 2003 C C . THR A 1 254 ? 29.701 32.935 83.361 1.000 9.290 253 THR A C 1
ATOM 2004 O O . THR A 1 254 ? 30.238 34.023 83.262 1.000 10.578 253 THR A O 1
ATOM 2008 N N . ASP A 1 255 ? 29.925 32.096 84.375 1.000 9.688 254 ASP A N 1
ATOM 2009 C CA . ASP A 1 255 ? 30.869 32.380 85.463 1.000 10.618 254 ASP A CA 1
ATOM 2010 C C . ASP A 1 255 ? 32.174 31.689 85.115 1.000 9.771 254 ASP A C 1
ATOM 2011 O O . ASP A 1 255 ? 32.229 30.450 85.078 1.000 11.040 254 ASP A O 1
ATOM 2016 N N . ILE A 1 256 ? 33.201 32.477 84.843 1.000 9.760 255 ILE A N 1
ATOM 2017 C CA . ILE A 1 256 ? 34.481 31.908 84.379 1.000 11.377 255 ILE A CA 1
ATOM 2018 C C . ILE A 1 256 ? 35.284 31.292 85.514 1.000 12.580 255 ILE A C 1
ATOM 2019 O O . ILE A 1 256 ? 36.235 30.573 85.223 1.000 15.770 255 ILE A O 1
ATOM 2024 N N . MET A 1 257 ? 34.906 31.543 86.749 1.000 13.025 256 MET A N 1
ATOM 2025 C CA A MET A 1 257 ? 35.620 30.916 87.881 0.700 14.932 256 MET A CA 1
ATOM 2026 C CA B MET A 1 257 ? 35.549 30.955 87.957 0.300 14.928 256 MET A CA 1
ATOM 2027 C C . MET A 1 257 ? 34.911 29.607 88.280 1.000 14.571 256 MET A C 1
ATOM 2028 O O . MET A 1 257 ? 35.645 28.630 88.476 1.000 20.589 256 MET A O 1
ATOM 2037 N N . LYS A 1 258 ? 33.593 29.552 88.366 1.000 15.245 257 LYS A N 1
ATOM 2038 C CA . LYS A 1 258 ? 32.819 28.290 88.554 1.000 18.089 257 LYS A CA 1
ATOM 2039 C C . LYS A 1 258 ? 32.958 27.410 87.310 1.000 15.439 257 LYS A C 1
ATOM 2040 O O . LYS A 1 258 ? 32.686 26.202 87.372 1.000 16.387 257 LYS A O 1
ATOM 2046 N N . GLU A 1 259 ? 33.244 28.036 86.177 1.000 12.504 258 GLU A N 1
ATOM 2047 C CA . GLU A 1 259 ? 33.290 27.370 84.863 1.000 12.455 258 GLU A CA 1
ATOM 2048 C C . GLU A 1 259 ? 31.947 26.710 84.560 1.000 13.946 258 GLU A C 1
ATOM 2049 O O . GLU A 1 259 ? 31.879 25.524 84.203 1.000 18.431 258 GLU A O 1
ATOM 2055 N N . GLY A 1 260 ? 30.886 27.479 84.599 1.000 11.104 259 GLY A N 1
ATOM 2056 C CA . GLY A 1 260 ? 29.555 27.015 84.196 1.000 11.248 259 GLY A CA 1
ATOM 2057 C C . GLY A 1 260 ? 28.676 28.187 83.845 1.000 10.312 259 GLY A C 1
ATOM 2058 O O . GLY A 1 260 ? 29.085 29.360 84.034 1.000 10.951 259 GLY A O 1
ATOM 2059 N N . SER A 1 261 ? 27.495 27.894 83.319 1.000 9.855 260 SER A N 1
ATOM 2060 C CA . SER A 1 261 ? 26.583 28.951 82.848 1.000 10.000 260 SER A CA 1
ATOM 2061 C C . SER A 1 261 ? 25.180 28.704 83.352 1.000 10.518 260 SER A C 1
ATOM 2062 O O . SER A 1 261 ? 24.707 27.560 83.295 1.000 11.257 260 SER A O 1
ATOM 2065 N N . GLU A 1 262 ? 24.491 29.785 83.700 1.000 10.894 261 GLU A N 1
ATOM 2066 C CA . GLU A 1 262 ? 23.031 29.728 83.828 1.000 11.421 261 GLU A CA 1
ATOM 2067 C C . GLU A 1 262 ? 22.454 30.177 82.495 1.000 10.748 261 GLU A C 1
ATOM 2068 O O . GLU A 1 262 ? 22.793 31.289 82.057 1.000 13.668 261 GLU A O 1
ATOM 2074 N N . MET A 1 263 ? 21.591 29.392 81.909 1.000 10.189 262 MET A N 1
ATOM 2075 C CA . MET A 1 263 ? 20.943 29.775 80.662 1.000 10.640 262 MET A CA 1
ATOM 2076 C C . MET A 1 263 ? 19.531 30.229 80.941 1.000 10.124 262 MET A C 1
ATOM 2077 O O . MET A 1 263 ? 18.757 29.506 81.556 1.000 11.421 262 MET A O 1
ATOM 2082 N N . LEU A 1 264 ? 19.206 31.422 80.485 1.000 10.759 263 LEU A N 1
ATOM 2083 C CA . LEU A 1 264 ? 17.841 31.977 80.482 1.000 11.029 263 LEU A CA 1
ATOM 2084 C C . LEU A 1 264 ? 17.235 31.632 79.125 1.000 10.673 263 LEU A C 1
ATOM 2085 O O . LEU A 1 264 ? 17.905 31.872 78.094 1.000 11.289 263 LEU A O 1
ATOM 2090 N N . VAL A 1 265 ? 16.002 31.127 79.088 1.000 11.160 264 VAL A N 1
ATOM 2091 C CA . VAL A 1 265 ? 15.417 30.571 77.861 1.000 11.872 264 VAL A CA 1
ATOM 2092 C C . VAL A 1 265 ? 14.020 31.130 77.660 1.000 11.684 264 VAL A C 1
ATOM 2093 O O . VAL A 1 265 ? 13.158 30.970 78.558 1.000 14.051 264 VAL A O 1
ATOM 2097 N N . VAL A 1 266 ? 13.757 31.631 76.476 1.000 10.662 265 VAL A N 1
ATOM 2098 C CA A VAL A 1 266 ? 12.376 31.828 75.969 0.500 11.077 265 VAL A CA 1
ATOM 2099 C CA B VAL A 1 266 ? 12.370 31.832 75.976 0.500 11.079 265 VAL A CA 1
ATOM 2100 C C . VAL A 1 266 ? 12.287 31.141 74.621 1.000 12.087 265 VAL A C 1
ATOM 2101 O O . VAL A 1 266 ? 13.148 31.353 73.788 1.000 14.589 265 VAL A O 1
ATOM 2108 N N . SER A 1 267 ? 11.344 30.238 74.458 1.000 12.639 266 SER A N 1
ATOM 2109 C CA . SER A 1 267 ? 11.335 29.377 73.261 1.000 13.987 266 SER A CA 1
ATOM 2110 C C . SER A 1 267 ? 9.921 28.971 72.895 1.000 13.723 266 SER A C 1
ATOM 2111 O O . SER A 1 267 ? 9.123 28.668 73.782 1.000 15.072 266 SER A O 1
ATOM 2114 N N . ASP A 1 268 ? 9.698 28.829 71.616 1.000 13.840 267 ASP A N 1
ATOM 2115 C CA . ASP A 1 268 ? 8.498 28.149 71.086 1.000 14.928 267 ASP A CA 1
ATOM 2116 C C . ASP A 1 268 ? 8.473 26.668 71.461 1.000 17.271 267 ASP A C 1
ATOM 2117 O O . ASP A 1 268 ? 7.388 26.080 71.368 1.000 20.216 267 ASP A O 1
ATOM 2122 N N . SER A 1 269 ? 9.615 26.067 71.799 1.000 15.659 268 SER A N 1
ATOM 2123 C CA A SER A 1 269 ? 9.677 24.660 72.250 0.500 16.716 268 SER A CA 1
ATOM 2124 C CA B SER A 1 269 ? 9.722 24.658 72.243 0.500 17.100 268 SER A CA 1
ATOM 2125 C C . SER A 1 269 ? 9.758 24.607 73.776 1.000 17.081 268 SER A C 1
ATOM 2126 O O . SER A 1 269 ? 10.777 25.024 74.359 1.000 18.417 268 SER A O 1
ATOM 2131 N N . ALA A 1 270 ? 8.731 24.049 74.412 1.000 19.025 269 ALA A N 1
ATOM 2132 C CA . ALA A 1 270 ? 8.692 24.004 75.892 1.000 20.482 269 ALA A CA 1
ATOM 2133 C C . ALA A 1 270 ? 9.791 23.087 76.438 1.000 18.701 269 ALA A C 1
ATOM 2134 O O . ALA A 1 270 ? 10.160 23.251 77.609 1.000 24.438 269 ALA A O 1
ATOM 2136 N N . ASP A 1 271 ? 10.300 22.137 75.652 1.000 18.796 270 ASP A N 1
ATOM 2137 C CA . ASP A 1 271 ? 11.278 21.145 76.173 1.000 18.797 270 ASP A CA 1
ATOM 2138 C C . ASP A 1 271 ? 12.657 21.340 75.526 1.000 17.519 270 ASP A C 1
ATOM 2139 O O . ASP A 1 271 ? 13.452 20.392 75.461 1.000 18.512 270 ASP A O 1
ATOM 2144 N N . LEU A 1 272 ? 12.960 22.556 75.079 1.000 16.100 271 LEU A N 1
ATOM 2145 C CA . LEU A 1 272 ? 14.192 22.801 74.284 1.000 15.746 271 LEU A CA 1
ATOM 2146 C C . LEU A 1 272 ? 15.418 22.252 75.005 1.000 14.102 271 LEU A C 1
ATOM 2147 O O . LEU A 1 272 ? 16.193 21.514 74.366 1.000 15.399 271 LEU A O 1
ATOM 2152 N N . THR A 1 273 ? 15.684 22.649 76.246 1.000 14.154 272 THR A N 1
ATOM 2153 C CA . THR A 1 273 ? 16.960 22.265 76.900 1.000 13.886 272 THR A CA 1
ATOM 2154 C C . THR A 1 273 ? 16.911 20.821 77.392 1.000 15.501 272 THR A C 1
ATOM 2155 O O . THR A 1 273 ? 17.960 20.168 77.414 1.000 15.167 272 THR A O 1
ATOM 2159 N N . GLU A 1 274 ? 15.734 20.316 77.731 1.000 16.549 273 GLU A N 1
ATOM 2160 C CA A GLU A 1 274 ? 15.587 18.873 78.020 0.700 18.563 273 GLU A CA 1
ATOM 2161 C CA B GLU A 1 274 ? 15.601 18.867 78.026 0.300 17.557 273 GLU A CA 1
ATOM 2162 C C . GLU A 1 274 ? 16.063 18.073 76.801 1.000 17.735 273 GLU A C 1
ATOM 2163 O O . GLU A 1 274 ? 16.877 17.160 76.965 1.000 19.920 273 GLU A O 1
ATOM 2174 N N . ARG A 1 275 ? 15.573 18.426 75.618 1.000 17.262 274 ARG A N 1
ATOM 2175 C CA A ARG A 1 275 ? 15.885 17.675 74.375 0.600 18.995 274 ARG A CA 1
ATOM 2176 C CA B ARG A 1 275 ? 15.890 17.672 74.379 0.400 19.230 274 ARG A CA 1
ATOM 2177 C C . ARG A 1 275 ? 17.355 17.888 73.995 1.000 18.033 274 ARG A C 1
ATOM 2178 O O . ARG A 1 275 ? 18.036 16.898 73.621 1.000 21.071 274 ARG A O 1
ATOM 2193 N N . ALA A 1 276 ? 17.843 19.118 74.037 1.000 16.055 275 ALA A N 1
ATOM 2194 C CA . ALA A 1 276 ? 19.207 19.400 73.549 1.000 16.317 275 ALA A CA 1
ATOM 2195 C C . ALA A 1 276 ? 20.268 18.876 74.516 1.000 16.293 275 ALA A C 1
ATOM 2196 O O . ALA A 1 276 ? 21.271 18.353 74.028 1.000 18.353 275 ALA A O 1
ATOM 2198 N N . TYR A 1 277 ? 20.100 19.053 75.826 1.000 15.523 276 TYR A N 1
ATOM 2199 C CA . TYR A 1 277 ? 21.169 18.873 76.837 1.000 15.923 276 TYR A CA 1
ATOM 2200 C C . TYR A 1 277 ? 20.813 17.812 77.873 1.000 17.118 276 TYR A C 1
ATOM 2201 O O . TYR A 1 277 ? 21.663 17.525 78.730 1.000 18.601 276 TYR A O 1
ATOM 2210 N N . GLY A 1 278 ? 19.560 17.349 77.886 1.000 17.417 277 GLY A N 1
ATOM 2211 C CA . GLY A 1 278 ? 19.102 16.468 78.966 1.000 18.730 277 GLY A CA 1
ATOM 2212 C C . GLY A 1 278 ? 18.974 17.211 80.273 1.000 17.881 277 GLY A C 1
ATOM 2213 O O . GLY A 1 278 ? 18.940 16.563 81.339 1.000 21.677 277 GLY A O 1
ATOM 2214 N N . LYS A 1 279 ? 18.786 18.530 80.214 1.000 17.722 278 LYS A N 1
ATOM 2215 C CA . LYS A 1 279 ? 18.673 19.379 81.415 1.000 17.637 278 LYS A CA 1
ATOM 2216 C C . LYS A 1 279 ? 17.511 20.333 81.259 1.000 17.506 278 LYS A C 1
ATOM 2217 O O . LYS A 1 279 ? 17.627 21.344 80.578 1.000 16.663 278 LYS A O 1
ATOM 2223 N N . PRO A 1 280 ? 16.347 20.016 81.857 1.000 18.324 279 PRO A N 1
ATOM 2224 C CA . PRO A 1 280 ? 15.157 20.811 81.641 1.000 17.725 279 PRO A CA 1
ATOM 2225 C C . PRO A 1 280 ? 15.284 22.184 82.292 1.000 15.942 279 PRO A C 1
ATOM 2226 O O . PRO A 1 280 ? 15.857 22.336 83.360 1.000 17.628 279 PRO A O 1
ATOM 2230 N N . THR A 1 281 ? 14.697 23.166 81.631 1.000 15.099 280 THR A N 1
ATOM 2231 C CA . THR A 1 281 ? 14.536 24.472 82.286 1.000 15.151 280 THR A CA 1
ATOM 2232 C C . THR A 1 281 ? 13.436 24.347 83.333 1.000 16.200 280 THR A C 1
ATOM 2233 O O . THR A 1 281 ? 12.465 23.581 83.178 1.000 20.271 280 THR A O 1
ATOM 2237 N N . VAL A 1 282 ? 13.566 25.186 84.330 1.000 14.976 281 VAL A N 1
ATOM 2238 C CA . VAL A 1 282 ? 12.545 25.386 85.370 1.000 15.859 281 VAL A CA 1
ATOM 2239 C C . VAL A 1 282 ? 12.280 26.882 85.369 1.000 15.036 281 VAL A C 1
ATOM 2240 O O . VAL A 1 282 ? 13.208 27.668 85.630 1.000 14.816 281 VAL A O 1
ATOM 2244 N N A ASP A 1 283 ? 11.036 27.243 85.072 0.800 15.748 282 ASP A N 1
ATOM 2245 N N B ASP A 1 283 ? 11.057 27.292 85.044 0.200 15.177 282 ASP A N 1
ATOM 2246 C CA A ASP A 1 283 ? 10.612 28.649 84.893 0.800 17.209 282 ASP A CA 1
ATOM 2247 C CA B ASP A 1 283 ? 10.701 28.731 85.066 0.200 16.065 282 ASP A CA 1
ATOM 2248 C C A ASP A 1 283 ? 11.686 29.411 84.111 0.800 15.751 282 ASP A C 1
ATOM 2249 C C B ASP A 1 283 ? 11.619 29.477 84.080 0.200 16.771 282 ASP A C 1
ATOM 2250 O O A ASP A 1 283 ? 12.084 30.508 84.507 0.800 19.313 282 ASP A O 1
ATOM 2251 O O B ASP A 1 283 ? 11.882 30.667 84.322 0.200 18.648 282 ASP A O 1
ATOM 2260 N N . GLY A 1 284 ? 12.100 28.820 83.012 1.000 16.004 283 GLY A N 1
ATOM 2261 C CA . GLY A 1 284 ? 12.936 29.508 82.026 1.000 16.735 283 GLY A CA 1
ATOM 2262 C C . GLY A 1 284 ? 14.402 29.625 82.388 1.000 14.399 283 GLY A C 1
ATOM 2263 O O . GLY A 1 284 ? 15.104 30.347 81.678 1.000 15.478 283 GLY A O 1
ATOM 2264 N N . ARG A 1 285 ? 14.876 28.886 83.367 1.000 12.061 284 ARG A N 1
ATOM 2265 C CA . ARG A 1 285 ? 16.302 28.924 83.731 1.000 12.695 284 ARG A CA 1
ATOM 2266 C C . ARG A 1 285 ? 16.821 27.511 83.855 1.000 11.845 284 ARG A C 1
ATOM 2267 O O . ARG A 1 285 ? 16.100 26.600 84.352 1.000 13.681 284 ARG A O 1
ATOM 2275 N N . VAL A 1 286 ? 18.083 27.326 83.503 1.000 12.487 285 VAL A N 1
ATOM 2276 C CA . VAL A 1 286 ? 18.747 26.024 83.734 1.000 13.354 285 VAL A CA 1
ATOM 2277 C C . VAL A 1 286 ? 20.220 26.285 84.031 1.000 12.382 285 VAL A C 1
ATOM 2278 O O . VAL A 1 286 ? 20.868 27.080 83.324 1.000 12.613 285 VAL A O 1
ATOM 2282 N N . TRP A 1 287 ? 20.775 25.595 84.996 1.000 13.026 286 TRP A N 1
ATOM 2283 C CA . TRP A 1 287 ? 22.217 25.640 85.308 1.000 12.763 286 TRP A CA 1
ATOM 2284 C C . TRP A 1 287 ? 22.911 24.551 84.527 1.000 12.994 286 TRP A C 1
ATOM 2285 O O . TRP A 1 287 ? 22.518 23.364 84.581 1.000 14.293 286 TRP A O 1
ATOM 2296 N N . LEU A 1 288 ? 23.911 24.966 83.762 1.000 11.715 287 LEU A N 1
ATOM 2297 C CA . LEU A 1 288 ? 24.701 24.096 82.874 1.000 11.520 287 LEU A CA 1
ATOM 2298 C C . LEU A 1 288 ? 26.123 24.055 83.412 1.000 11.727 287 LEU A C 1
ATOM 2299 O O . LEU A 1 288 ? 26.989 24.846 83.029 1.000 11.526 287 LEU A O 1
ATOM 2304 N N . ASP A 1 289 ? 26.373 23.113 84.299 1.000 13.501 288 ASP A N 1
ATOM 2305 C CA . ASP A 1 289 ? 27.704 22.904 84.888 1.000 13.864 288 ASP A CA 1
ATOM 2306 C C . ASP A 1 289 ? 28.713 22.688 83.756 1.000 11.480 288 ASP A C 1
ATOM 2307 O O . ASP A 1 289 ? 28.418 21.937 82.820 1.000 13.011 288 ASP A O 1
ATOM 2312 N N . GLY A 1 290 ? 29.896 23.295 83.876 1.000 11.661 289 GLY A N 1
ATOM 2313 C CA . GLY A 1 290 ? 30.992 23.064 82.933 1.000 10.676 289 GLY A CA 1
ATOM 2314 C C . GLY A 1 290 ? 30.857 23.843 81.639 1.000 11.104 289 GLY A C 1
ATOM 2315 O O . GLY A 1 290 ? 31.820 23.824 80.856 1.000 12.374 289 GLY A O 1
ATOM 2316 N N . VAL A 1 291 ? 29.744 24.524 81.384 1.000 9.974 290 VAL A N 1
ATOM 2317 C CA . VAL A 1 291 ? 29.545 25.174 80.078 1.000 9.944 290 VAL A CA 1
ATOM 2318 C C . VAL A 1 291 ? 30.170 26.553 80.091 1.000 9.853 290 VAL A C 1
ATOM 2319 O O . VAL A 1 291 ? 29.740 27.468 80.825 1.000 10.635 290 VAL A O 1
ATOM 2323 N N . LEU A 1 292 ? 31.195 26.682 79.256 1.000 9.176 291 LEU A N 1
ATOM 2324 C CA . LEU A 1 292 ? 31.848 27.972 78.948 1.000 9.609 291 LEU A CA 1
ATOM 2325 C C . LEU A 1 292 ? 31.630 28.371 77.490 1.000 8.895 291 LEU A C 1
ATOM 2326 O O . LEU A 1 292 ? 31.595 29.573 77.216 1.000 9.460 291 LEU A O 1
ATOM 2331 N N . SER A 1 293 ? 31.666 27.416 76.574 1.000 8.565 292 SER A N 1
ATOM 2332 C CA . SER A 1 293 ? 31.797 27.672 75.130 1.000 8.477 292 SER A CA 1
ATOM 2333 C C . SER A 1 293 ? 30.459 27.575 74.396 1.000 8.324 292 SER A C 1
ATOM 2334 O O . SER A 1 293 ? 29.841 26.486 74.371 1.000 8.986 292 SER A O 1
ATOM 2337 N N . ARG A 1 294 ? 30.051 28.652 73.754 1.000 8.577 293 ARG A N 1
ATOM 2338 C CA . ARG A 1 294 ? 28.850 28.599 72.908 1.000 7.927 293 ARG A CA 1
ATOM 2339 C C . ARG A 1 294 ? 29.099 27.702 71.702 1.000 7.823 293 ARG A C 1
ATOM 2340 O O . ARG A 1 294 ? 28.289 26.802 71.416 1.000 9.020 293 ARG A O 1
ATOM 2348 N N . LYS A 1 295 ? 30.204 27.890 70.980 1.000 8.192 294 LYS A N 1
ATOM 2349 C CA . LYS A 1 295 ? 30.417 27.116 69.737 1.000 8.549 294 LYS A CA 1
ATOM 2350 C C . LYS A 1 295 ? 30.545 25.613 70.024 1.000 8.562 294 LYS A C 1
ATOM 2351 O O . LYS A 1 295 ? 30.165 24.833 69.160 1.000 10.201 294 LYS A O 1
ATOM 2357 N N . LYS A 1 296 ? 31.081 25.212 71.177 1.000 8.493 295 LYS A N 1
ATOM 2358 C CA . LYS A 1 296 ? 31.391 23.786 71.394 1.000 8.956 295 LYS A CA 1
ATOM 2359 C C . LYS A 1 296 ? 30.361 23.108 72.273 1.000 9.240 295 LYS A C 1
ATOM 2360 O O . LYS A 1 296 ? 30.077 21.924 72.074 1.000 11.167 295 LYS A O 1
ATOM 2366 N N . GLN A 1 297 ? 29.805 23.808 73.248 1.000 9.073 296 GLN A N 1
ATOM 2367 C CA . GLN A 1 297 ? 28.967 23.194 74.288 1.000 9.262 296 GLN A CA 1
ATOM 2368 C C . GLN A 1 297 ? 27.504 23.583 74.180 1.000 9.891 296 GLN A C 1
ATOM 2369 O O . GLN A 1 297 ? 26.689 22.973 74.863 1.000 12.456 296 GLN A O 1
ATOM 2375 N N . VAL A 1 298 ? 27.156 24.601 73.421 1.000 9.192 297 VAL A N 1
ATOM 2376 C CA . VAL A 1 298 ? 25.765 25.090 73.344 1.000 8.902 297 VAL A CA 1
ATOM 2377 C C . VAL A 1 298 ? 25.198 24.824 71.959 1.000 8.810 297 VAL A C 1
ATOM 2378 O O . VAL A 1 298 ? 24.133 24.211 71.829 1.000 10.231 297 VAL A O 1
ATOM 2382 N N . VAL A 1 299 ? 25.855 25.328 70.922 1.000 9.180 298 VAL A N 1
ATOM 2383 C CA . VAL A 1 299 ? 25.318 25.275 69.547 1.000 9.640 298 VAL A CA 1
ATOM 2384 C C . VAL A 1 299 ? 25.172 23.853 69.019 1.000 10.127 298 VAL A C 1
ATOM 2385 O O . VAL A 1 299 ? 24.131 23.557 68.412 1.000 10.602 298 VAL A O 1
ATOM 2389 N N . PRO A 1 300 ? 26.189 22.966 69.099 1.000 10.332 299 PRO A N 1
ATOM 2390 C CA . PRO A 1 300 ? 26.061 21.689 68.398 1.000 11.785 299 PRO A CA 1
ATOM 2391 C C . PRO A 1 300 ? 24.818 20.895 68.788 1.000 12.130 299 PRO A C 1
ATOM 2392 O O . PRO A 1 300 ? 24.082 20.413 67.919 1.000 14.319 299 PRO A O 1
ATOM 2396 N N . ALA A 1 301 ? 24.580 20.761 70.075 1.000 12.518 300 ALA A N 1
ATOM 2397 C CA . ALA A 1 301 ? 23.447 19.938 70.539 1.000 14.955 300 ALA A CA 1
ATOM 2398 C C . ALA A 1 301 ? 22.137 20.605 70.148 1.000 13.308 300 ALA A C 1
ATOM 2399 O O . ALA A 1 301 ? 21.171 19.909 69.884 1.000 15.573 300 ALA A O 1
ATOM 2401 N N . LEU A 1 302 ? 22.086 21.932 70.172 1.000 12.351 301 LEU A N 1
ATOM 2402 C CA A LEU A 1 302 ? 20.847 22.637 69.758 0.800 13.115 301 LEU A CA 1
ATOM 2403 C CA B LEU A 1 302 ? 20.848 22.626 69.776 0.200 11.887 301 LEU A CA 1
ATOM 2404 C C . LEU A 1 302 ? 20.609 22.413 68.273 1.000 12.706 301 LEU A C 1
ATOM 2405 O O . LEU A 1 302 ? 19.476 22.115 67.866 1.000 14.196 301 LEU A O 1
ATOM 2414 N N . GLN A 1 303 ? 21.650 22.597 67.467 1.000 12.331 302 GLN A N 1
ATOM 2415 C CA . GLN A 1 303 ? 21.495 22.490 66.000 1.000 14.378 302 GLN A CA 1
ATOM 2416 C C . GLN A 1 303 ? 21.055 21.065 65.682 1.000 16.271 302 GLN A C 1
ATOM 2417 O O . GLN A 1 303 ? 20.141 20.865 64.867 1.000 17.447 302 GLN A O 1
ATOM 2423 N N . ASP A 1 304 ? 21.657 20.086 66.321 1.000 16.814 303 ASP A N 1
ATOM 2424 C CA . ASP A 1 304 ? 21.304 18.686 66.037 1.000 19.162 303 ASP A CA 1
ATOM 2425 C C . ASP A 1 304 ? 19.844 18.446 66.442 1.000 18.654 303 ASP A C 1
ATOM 2426 O O . ASP A 1 304 ? 19.153 17.705 65.698 1.000 23.291 303 ASP A O 1
ATOM 2431 N N . ALA A 1 305 ? 19.368 19.058 67.536 1.000 18.590 304 ALA A N 1
ATOM 2432 C CA . ALA A 1 305 ? 17.984 18.872 68.029 1.000 19.935 304 ALA A CA 1
ATOM 2433 C C . ALA A 1 305 ? 16.971 19.461 67.048 1.000 20.156 304 ALA A C 1
ATOM 2434 O O . ALA A 1 305 ? 15.873 18.912 66.931 1.000 28.289 304 ALA A O 1
ATOM 2436 N N . PHE A 1 306 ? 17.296 20.571 66.414 1.000 18.890 305 PHE A N 1
ATOM 2437 C CA . PHE A 1 306 ? 16.427 21.178 65.389 1.000 19.412 305 PHE A CA 1
ATOM 2438 C C . PHE A 1 306 ? 16.481 20.387 64.076 1.000 26.100 305 PHE A C 1
ATOM 2439 O O . PHE A 1 306 ? 15.526 20.525 63.320 1.000 25.679 305 PHE A O 1
ATOM 2447 N N . GLN A 1 307 ? 17.579 19.668 63.788 1.000 27.796 306 GLN A N 1
ATOM 2448 C CA . GLN A 1 307 ? 17.774 18.983 62.485 1.000 30.553 306 GLN A CA 1
ATOM 2449 C C . GLN A 1 307 ? 16.955 17.694 62.511 1.000 39.817 306 GLN A C 1
ATOM 2450 O O . GLN A 1 307 ? 16.539 17.237 61.428 1.000 43.780 306 GLN A O 1
ATOM 2456 N N . LYS A 1 308 ? 16.760 17.121 63.703 1.000 41.515 307 LYS A N 1
ATOM 2457 C CA . LYS A 1 308 ? 16.018 15.844 63.911 1.000 50.283 307 LYS A CA 1
ATOM 2458 C C . LYS A 1 308 ? 14.510 16.134 63.931 1.000 59.372 307 LYS A C 1
ATOM 2459 O O . LYS A 1 308 ? 14.096 17.249 64.267 1.000 51.545 307 LYS A O 1
ATOM 2465 N N . SER B 1 3 ? 38.379 4.786 62.562 1.000 11.188 2 SER B N 1
ATOM 2466 C CA . SER B 1 3 ? 39.070 5.654 61.588 1.000 9.766 2 SER B CA 1
ATOM 2467 C C . SER B 1 3 ? 38.053 6.597 60.945 1.000 9.580 2 SER B C 1
ATOM 2468 O O . SER B 1 3 ? 36.924 6.181 60.692 1.000 10.624 2 SER B O 1
ATOM 2471 N N . MET B 1 4 ? 38.505 7.810 60.630 1.000 8.996 3 MET B N 1
ATOM 2472 C CA . MET B 1 4 ? 37.755 8.678 59.710 1.000 9.106 3 MET B CA 1
ATOM 2473 C C . MET B 1 4 ? 37.867 8.106 58.305 1.000 8.467 3 MET B C 1
ATOM 2474 O O . MET B 1 4 ? 38.845 7.373 58.015 1.000 9.604 3 MET B O 1
ATOM 2479 N N . TYR B 1 5 ? 36.912 8.442 57.460 1.000 7.845 4 TYR B N 1
ATOM 2480 C CA . TYR B 1 5 ? 36.997 8.140 56.026 1.000 7.711 4 TYR B CA 1
ATOM 2481 C C . TYR B 1 5 ? 37.335 9.422 55.290 1.000 8.314 4 TYR B C 1
ATOM 2482 O O . TYR B 1 5 ? 36.692 10.458 55.519 1.000 10.268 4 TYR B O 1
ATOM 2491 N N . VAL B 1 6 ? 38.277 9.318 54.386 1.000 7.943 5 VAL B N 1
ATOM 2492 C CA . VAL B 1 6 ? 38.707 10.437 53.531 1.000 8.189 5 VAL B CA 1
ATOM 2493 C C . VAL B 1 6 ? 38.143 10.186 52.139 1.000 7.849 5 VAL B C 1
ATOM 2494 O O . VAL B 1 6 ? 38.476 9.128 51.546 1.000 9.106 5 VAL B O 1
ATOM 2498 N N . VAL B 1 7 ? 37.266 11.057 51.659 1.000 8.352 6 VAL B N 1
ATOM 2499 C CA . VAL B 1 7 ? 36.512 10.704 50.441 1.000 9.179 6 VAL B CA 1
ATOM 2500 C C . VAL B 1 7 ? 36.238 11.957 49.633 1.000 8.144 6 VAL B C 1
ATOM 2501 O O . VAL B 1 7 ? 35.816 13.001 50.139 1.000 8.673 6 VAL B O 1
ATOM 2505 N N . GLY B 1 8 ? 36.447 11.820 48.334 1.000 7.892 7 GLY B N 1
ATOM 2506 C CA . GLY B 1 8 ? 36.219 12.869 47.349 1.000 7.831 7 GLY B CA 1
ATOM 2507 C C . GLY B 1 8 ? 34.837 12.842 46.752 1.000 8.014 7 GLY B C 1
ATOM 2508 O O . GLY B 1 8 ? 33.928 12.220 47.274 1.000 9.083 7 GLY B O 1
ATOM 2509 N N . HIS B 1 9 ? 34.645 13.564 45.653 1.000 7.584 8 HIS B N 1
ATOM 2510 C CA . HIS B 1 9 ? 33.289 13.758 45.110 1.000 8.313 8 HIS B CA 1
ATOM 2511 C C . HIS B 1 9 ? 32.745 12.476 44.488 1.000 7.963 8 HIS B C 1
ATOM 2512 O O . HIS B 1 9 ? 33.483 11.609 43.997 1.000 8.545 8 HIS B O 1
ATOM 2519 N N . LYS B 1 10 ? 31.429 12.427 44.440 1.000 8.510 9 LYS B N 1
ATOM 2520 C CA . LYS B 1 10 ? 30.708 11.500 43.555 1.000 9.289 9 LYS B CA 1
ATOM 2521 C C . LYS B 1 10 ? 31.309 11.591 42.165 1.000 9.676 9 LYS B C 1
ATOM 2522 O O . LYS B 1 10 ? 31.725 12.673 41.738 1.000 9.506 9 LYS B O 1
ATOM 2528 N N . ILE B 1 11 ? 31.339 10.485 41.474 1.000 9.253 10 ILE B N 1
ATOM 2529 C CA . ILE B 1 11 ? 31.962 10.373 40.133 1.000 9.894 10 ILE B CA 1
ATOM 2530 C C . ILE B 1 11 ? 33.392 10.881 40.303 1.000 8.887 10 ILE B C 1
ATOM 2531 O O . ILE B 1 11 ? 33.816 11.919 39.792 1.000 9.620 10 ILE B O 1
ATOM 2536 N N . PRO B 1 12 ? 34.211 10.156 41.080 1.000 8.826 11 PRO B N 1
ATOM 2537 C CA . PRO B 1 12 ? 35.529 10.658 41.449 1.000 8.910 11 PRO B CA 1
ATOM 2538 C C . PRO B 1 12 ? 36.436 10.734 40.232 1.000 8.944 11 PRO B C 1
ATOM 2539 O O . PRO B 1 12 ? 36.445 9.880 39.351 1.000 11.059 11 PRO B O 1
ATOM 2543 N N . ASP B 1 13 ? 37.305 11.732 40.252 1.000 8.131 12 ASP B N 1
ATOM 2544 C CA . ASP B 1 13 ? 38.412 11.908 39.313 1.000 8.076 12 ASP B CA 1
ATOM 2545 C C . ASP B 1 13 ? 39.728 11.637 40.036 1.000 7.993 12 ASP B C 1
ATOM 2546 O O . ASP B 1 13 ? 39.769 11.256 41.226 1.000 8.262 12 ASP B O 1
ATOM 2551 N N . SER B 1 14 ? 40.817 11.849 39.338 1.000 8.188 13 SER B N 1
ATOM 2552 C CA . SER B 1 14 ? 42.142 11.541 39.871 1.000 8.569 13 SER B CA 1
ATOM 2553 C C . SER B 1 14 ? 42.421 12.328 41.147 1.000 8.243 13 SER B C 1
ATOM 2554 O O . SER B 1 14 ? 43.014 11.786 42.092 1.000 9.277 13 SER B O 1
ATOM 2557 N N . ASP B 1 15 ? 42.076 13.594 41.195 1.000 8.290 14 ASP B N 1
ATOM 2558 C CA . ASP B 1 15 ? 42.320 14.405 42.395 1.000 8.472 14 ASP B CA 1
ATOM 2559 C C . ASP B 1 15 ? 41.571 13.806 43.590 1.000 8.190 14 ASP B C 1
ATOM 2560 O O . ASP B 1 15 ? 42.133 13.655 44.667 1.000 9.146 14 ASP B O 1
ATOM 2565 N N . SER B 1 16 ? 40.312 13.437 43.396 1.000 8.219 15 SER B N 1
ATOM 2566 C CA . SER B 1 16 ? 39.497 12.863 44.468 1.000 7.774 15 SER B CA 1
ATOM 2567 C C . SER B 1 16 ? 40.046 11.516 44.930 1.000 8.890 15 SER B C 1
ATOM 2568 O O . SER B 1 16 ? 39.987 11.221 46.125 1.000 10.402 15 SER B O 1
ATOM 2571 N N . ILE B 1 17 ? 40.518 10.683 44.026 1.000 8.614 16 ILE B N 1
ATOM 2572 C CA . ILE B 1 17 ? 41.041 9.355 44.401 1.000 8.730 16 ILE B CA 1
ATOM 2573 C C . ILE B 1 17 ? 42.419 9.483 44.995 1.000 8.200 16 ILE B C 1
ATOM 2574 O O . ILE B 1 17 ? 42.676 8.972 46.092 1.000 8.848 16 ILE B O 1
ATOM 2579 N N . CYS B 1 18 ? 43.320 10.133 44.282 1.000 8.703 17 CYS B N 1
ATOM 2580 C CA . CYS B 1 18 ? 44.716 10.234 44.737 1.000 8.925 17 CYS B CA 1
ATOM 2581 C C . CYS B 1 18 ? 44.783 11.084 46.001 1.000 8.673 17 CYS B C 1
ATOM 2582 O O . CYS B 1 18 ? 45.597 10.788 46.882 1.000 9.318 17 CYS B O 1
ATOM 2585 N N . GLY B 1 19 ? 43.952 12.115 46.080 1.000 8.246 18 GLY B N 1
ATOM 2586 C CA . GLY B 1 19 ? 43.927 12.943 47.289 1.000 8.853 18 GLY B CA 1
ATOM 2587 C C . GLY B 1 19 ? 43.426 12.181 48.493 1.000 7.922 18 GLY B C 1
ATOM 2588 O O . GLY B 1 19 ? 43.971 12.357 49.592 1.000 9.128 18 GLY B O 1
ATOM 2589 N N . ALA B 1 20 ? 42.454 11.313 48.317 1.000 8.525 19 ALA B N 1
ATOM 2590 C CA . ALA B 1 20 ? 41.987 10.492 49.450 1.000 8.198 19 ALA B CA 1
ATOM 2591 C C . ALA B 1 20 ? 43.123 9.584 49.929 1.000 7.862 19 ALA B C 1
ATOM 2592 O O . ALA B 1 20 ? 43.351 9.473 51.142 1.000 8.544 19 ALA B O 1
ATOM 2594 N N . ILE B 1 21 ? 43.835 8.959 49.006 1.000 8.209 20 ILE B N 1
ATOM 2595 C CA . ILE B 1 21 ? 44.973 8.077 49.372 1.000 8.557 20 ILE B CA 1
ATOM 2596 C C . ILE B 1 21 ? 46.024 8.929 50.088 1.000 8.317 20 ILE B C 1
ATOM 2597 O O . ILE B 1 21 ? 46.545 8.543 51.155 1.000 9.181 20 ILE B O 1
ATOM 2602 N N . ALA B 1 22 ? 46.386 10.075 49.527 1.000 8.688 21 ALA B N 1
ATOM 2603 C CA . ALA B 1 22 ? 47.492 10.883 50.047 1.000 8.445 21 ALA B CA 1
ATOM 2604 C C . ALA B 1 22 ? 47.135 11.445 51.421 1.000 7.757 21 ALA B C 1
ATOM 2605 O O . ALA B 1 22 ? 48.008 11.444 52.324 1.000 8.688 21 ALA B O 1
ATOM 2607 N N . LEU B 1 23 ? 45.919 11.949 51.609 1.000 8.021 22 LEU B N 1
ATOM 2608 C CA . LEU B 1 23 ? 45.563 12.531 52.914 1.000 7.966 22 LEU B CA 1
ATOM 2609 C C . LEU B 1 23 ? 45.368 11.416 53.931 1.000 8.283 22 LEU B C 1
ATOM 2610 O O . LEU B 1 23 ? 45.754 11.608 55.094 1.000 8.842 22 LEU B O 1
ATOM 2615 N N . ALA B 1 24 ? 44.810 10.273 53.566 1.000 8.291 23 ALA B N 1
ATOM 2616 C CA . ALA B 1 24 ? 44.709 9.190 54.554 1.000 8.438 23 ALA B CA 1
ATOM 2617 C C . ALA B 1 24 ? 46.091 8.798 55.063 1.000 7.822 23 ALA B C 1
ATOM 2618 O O . ALA B 1 24 ? 46.255 8.552 56.255 1.000 9.256 23 ALA B O 1
ATOM 2620 N N . TYR B 1 25 ? 47.063 8.693 54.177 1.000 8.288 24 TYR B N 1
ATOM 2621 C CA . TYR B 1 25 ? 48.437 8.342 54.594 1.000 8.720 24 TYR B CA 1
ATOM 2622 C C . TYR B 1 25 ? 48.944 9.374 55.586 1.000 8.969 24 TYR B C 1
ATOM 2623 O O . TYR B 1 25 ? 49.491 9.041 56.642 1.000 9.740 24 TYR B O 1
ATOM 2632 N N . LEU B 1 26 ? 48.787 10.655 55.274 1.000 8.860 25 LEU B N 1
ATOM 2633 C CA . LEU B 1 26 ? 49.254 11.750 56.153 1.000 8.988 25 LEU B CA 1
ATOM 2634 C C . LEU B 1 26 ? 48.576 11.654 57.519 1.000 9.174 25 LEU B C 1
ATOM 2635 O O . LEU B 1 26 ? 49.256 11.717 58.562 1.000 9.713 25 LEU B O 1
ATOM 2640 N N . LYS B 1 27 ? 47.268 11.483 57.548 1.000 8.735 26 LYS B N 1
ATOM 2641 C CA . LYS B 1 27 ? 46.538 11.381 58.824 1.000 9.168 26 LYS B CA 1
ATOM 2642 C C . LYS B 1 27 ? 47.054 10.203 59.646 1.000 9.130 26 LYS B C 1
ATOM 2643 O O . LYS B 1 27 ? 47.303 10.361 60.853 1.000 10.451 26 LYS B O 1
ATOM 2649 N N . ASN B 1 28 ? 47.238 9.053 59.033 1.000 9.462 27 ASN B N 1
ATOM 2650 C CA . ASN B 1 28 ? 47.773 7.893 59.768 1.000 9.725 27 ASN B CA 1
ATOM 2651 C C . ASN B 1 28 ? 49.169 8.203 60.296 1.000 10.316 27 ASN B C 1
ATOM 2652 O O . ASN B 1 28 ? 49.504 7.794 61.403 1.000 12.175 27 ASN B O 1
ATOM 2657 N N . GLN B 1 29 ? 49.998 8.913 59.543 1.000 10.907 28 GLN B N 1
ATOM 2658 C CA . GLN B 1 29 ? 51.369 9.211 60.001 1.000 10.882 28 GLN B CA 1
ATOM 2659 C C . GLN B 1 29 ? 51.343 10.143 61.204 1.000 11.424 28 GLN B C 1
ATOM 2660 O O . GLN B 1 29 ? 52.330 10.094 61.980 1.000 14.304 28 GLN B O 1
ATOM 2666 N N . ILE B 1 30 ? 50.340 10.976 61.364 1.000 11.067 29 ILE B N 1
ATOM 2667 C CA . ILE B 1 30 ? 50.256 11.891 62.520 1.000 11.639 29 ILE B CA 1
ATOM 2668 C C . ILE B 1 30 ? 49.336 11.297 63.591 1.000 12.399 29 ILE B C 1
ATOM 2669 O O . ILE B 1 30 ? 48.944 12.022 64.515 1.000 13.920 29 ILE B O 1
ATOM 2674 N N . GLY B 1 31 ? 49.068 9.998 63.525 1.000 12.081 30 GLY B N 1
ATOM 2675 C CA . GLY B 1 31 ? 48.356 9.346 64.623 1.000 13.161 30 GLY B CA 1
ATOM 2676 C C . GLY B 1 31 ? 46.882 9.662 64.675 1.000 11.038 30 GLY B C 1
ATOM 2677 O O . GLY B 1 31 ? 46.288 9.666 65.779 1.000 12.067 30 GLY B O 1
ATOM 2678 N N . GLU B 1 32 ? 46.278 9.916 63.517 1.000 10.383 31 GLU B N 1
ATOM 2679 C CA . GLU B 1 32 ? 44.827 10.232 63.373 1.000 10.105 31 GLU B CA 1
ATOM 2680 C C . GLU B 1 32 ? 44.261 9.176 62.439 1.000 9.734 31 GLU B C 1
ATOM 2681 O O . GLU B 1 32 ? 44.293 9.315 61.214 1.000 10.655 31 GLU B O 1
ATOM 2687 N N . PRO B 1 33 ? 43.757 8.048 62.974 1.000 9.371 32 PRO B N 1
ATOM 2688 C CA . PRO B 1 33 ? 43.368 6.906 62.148 1.000 9.171 32 PRO B CA 1
ATOM 2689 C C . PRO B 1 33 ? 42.447 7.311 60.990 1.000 8.665 32 PRO B C 1
ATOM 2690 O O . PRO B 1 33 ? 41.405 7.986 61.203 1.000 9.021 32 PRO B O 1
ATOM 2694 N N . ALA B 1 34 ? 42.793 6.845 59.792 1.000 8.417 33 ALA B N 1
ATOM 2695 C CA . ALA B 1 34 ? 42.082 7.234 58.561 1.000 8.722 33 ALA B CA 1
ATOM 2696 C C . ALA B 1 34 ? 42.049 6.088 57.560 1.000 9.113 33 ALA B C 1
ATOM 2697 O O . ALA B 1 34 ? 42.988 5.275 57.485 1.000 9.915 33 ALA B O 1
ATOM 2699 N N . ILE B 1 35 ? 40.997 6.097 56.754 1.000 8.344 34 ILE B N 1
ATOM 2700 C CA . ILE B 1 35 ? 40.809 5.153 55.632 1.000 8.921 34 ILE B CA 1
ATOM 2701 C C . ILE B 1 35 ? 40.429 5.948 54.399 1.000 8.425 34 ILE B C 1
ATOM 2702 O O . ILE B 1 35 ? 39.472 6.735 54.461 1.000 9.171 34 ILE B O 1
ATOM 2707 N N . ALA B 1 36 ? 41.122 5.756 53.293 1.000 8.604 35 ALA B N 1
ATOM 2708 C CA . ALA B 1 36 ? 40.751 6.347 52.003 1.000 8.877 35 ALA B CA 1
ATOM 2709 C C . ALA B 1 36 ? 39.543 5.614 51.429 1.000 8.900 35 ALA B C 1
ATOM 2710 O O . ALA B 1 36 ? 39.507 4.363 51.470 1.000 10.079 35 ALA B O 1
ATOM 2712 N N . ALA B 1 37 ? 38.613 6.316 50.847 1.000 8.895 36 ALA B N 1
ATOM 2713 C CA . ALA B 1 37 ? 37.441 5.695 50.225 1.000 8.892 36 ALA B CA 1
ATOM 2714 C C . ALA B 1 37 ? 37.077 6.407 48.928 1.000 8.635 36 ALA B C 1
ATOM 2715 O O . ALA B 1 37 ? 37.627 7.485 48.634 1.000 9.401 36 ALA B O 1
ATOM 2717 N N . ARG B 1 38 ? 36.148 5.820 48.202 1.000 9.245 37 ARG B N 1
ATOM 2718 C CA . ARG B 1 38 ? 35.631 6.371 46.950 1.000 9.426 37 ARG B CA 1
ATOM 2719 C C . ARG B 1 38 ? 34.136 6.112 46.840 1.000 9.708 37 ARG B C 1
ATOM 2720 O O . ARG B 1 38 ? 33.643 5.079 47.340 1.000 10.601 37 ARG B O 1
ATOM 2728 N N . LEU B 1 39 ? 33.455 6.990 46.127 1.000 9.585 38 LEU B N 1
ATOM 2729 C CA . LEU B 1 39 ? 31.994 6.949 45.936 1.000 10.437 38 LEU B CA 1
ATOM 2730 C C . LEU B 1 39 ? 31.630 6.385 44.571 1.000 11.397 38 LEU B C 1
ATOM 2731 O O . LEU B 1 39 ? 30.442 6.352 44.254 1.000 13.721 38 LEU B O 1
ATOM 2736 N N . GLY B 1 40 ? 32.599 5.993 43.759 1.000 10.196 39 GLY B N 1
ATOM 2737 C CA . GLY B 1 40 ? 32.297 5.461 42.440 1.000 11.635 39 GLY B CA 1
ATOM 2738 C C . GLY B 1 40 ? 33.474 4.707 41.896 1.000 11.138 39 GLY B C 1
ATOM 2739 O O . GLY B 1 40 ? 34.502 4.603 42.545 1.000 11.138 39 GLY B O 1
ATOM 2740 N N . GLU B 1 41 ? 33.312 4.199 40.695 1.000 12.347 40 GLU B N 1
ATOM 2741 C CA . GLU B 1 41 ? 34.381 3.530 39.937 1.000 12.326 40 GLU B CA 1
ATOM 2742 C C . GLU B 1 41 ? 35.432 4.528 39.478 1.000 12.135 40 GLU B C 1
ATOM 2743 O O . GLU B 1 41 ? 35.201 5.743 39.439 1.000 13.700 40 GLU B O 1
ATOM 2749 N N . LEU B 1 42 ? 36.603 4.007 39.161 1.000 11.564 41 LEU B N 1
ATOM 2750 C CA A LEU B 1 42 ? 37.738 4.789 38.610 0.500 11.780 41 LEU B CA 1
ATOM 2751 C CA B LEU B 1 42 ? 37.674 4.853 38.611 0.500 11.335 41 LEU B CA 1
ATOM 2752 C C . LEU B 1 42 ? 37.482 5.084 37.126 1.000 11.446 41 LEU B C 1
ATOM 2753 O O . LEU B 1 42 ? 37.080 4.190 36.396 1.000 12.804 41 LEU B O 1
ATOM 2762 N N . SER B 1 43 ? 37.880 6.265 36.690 1.000 11.060 42 SER B N 1
ATOM 2763 C CA . SER B 1 43 ? 38.034 6.546 35.256 1.000 11.225 42 SER B CA 1
ATOM 2764 C C . SER B 1 43 ? 39.227 5.772 34.711 1.000 11.257 42 SER B C 1
ATOM 2765 O O . SER B 1 43 ? 40.149 5.392 35.453 1.000 10.238 42 SER B O 1
ATOM 2768 N N . PRO B 1 44 ? 39.296 5.600 33.376 1.000 11.354 43 PRO B N 1
ATOM 2769 C CA . PRO B 1 44 ? 40.519 5.040 32.800 1.000 10.819 43 PRO B CA 1
ATOM 2770 C C . PRO B 1 44 ? 41.786 5.827 33.172 1.000 10.742 43 PRO B C 1
ATOM 2771 O O . PRO B 1 44 ? 42.837 5.238 33.420 1.000 10.982 43 PRO B O 1
ATOM 2775 N N . GLU B 1 45 ? 41.702 7.160 33.207 1.000 10.257 44 GLU B N 1
ATOM 2776 C CA . GLU B 1 45 ? 42.878 7.968 33.577 1.000 10.414 44 GLU B CA 1
ATOM 2777 C C . GLU B 1 45 ? 43.337 7.592 34.987 1.000 9.554 44 GLU B C 1
ATOM 2778 O O . GLU B 1 45 ? 44.528 7.421 35.240 1.000 10.448 44 GLU B O 1
ATOM 2784 N N . THR B 1 46 ? 42.415 7.535 35.948 1.000 9.569 45 THR B N 1
ATOM 2785 C CA . THR B 1 46 ? 42.809 7.273 37.334 1.000 9.937 45 THR B CA 1
ATOM 2786 C C . THR B 1 46 ? 43.360 5.849 37.449 1.000 9.741 45 THR B C 1
ATOM 2787 O O . THR B 1 46 ? 44.321 5.612 38.178 1.000 9.995 45 THR B O 1
ATOM 2791 N N . ALA B 1 47 ? 42.753 4.897 36.750 1.000 9.681 46 ALA B N 1
ATOM 2792 C CA . ALA B 1 47 ? 43.269 3.510 36.760 1.000 10.442 46 ALA B CA 1
ATOM 2793 C C . ALA B 1 47 ? 44.706 3.519 36.255 1.000 10.768 46 ALA B C 1
ATOM 2794 O O . ALA B 1 47 ? 45.579 2.806 36.810 1.000 11.564 46 ALA B O 1
ATOM 2796 N N . PHE B 1 48 ? 44.973 4.276 35.199 1.000 10.048 47 PHE B N 1
ATOM 2797 C CA . PHE B 1 48 ? 46.332 4.399 34.649 1.000 10.760 47 PHE B CA 1
ATOM 2798 C C . PHE B 1 48 ? 47.306 4.887 35.707 1.000 10.738 47 PHE B C 1
ATOM 2799 O O . PHE B 1 48 ? 48.419 4.359 35.860 1.000 11.338 47 PHE B O 1
ATOM 2807 N N . ILE B 1 49 ? 46.921 5.953 36.411 1.000 10.621 48 ILE B N 1
ATOM 2808 C CA . ILE B 1 49 ? 47.799 6.555 37.445 1.000 10.333 48 ILE B CA 1
ATOM 2809 C C . ILE B 1 49 ? 48.084 5.547 38.558 1.000 10.301 48 ILE B C 1
ATOM 2810 O O . ILE B 1 49 ? 49.250 5.385 38.962 1.000 10.964 48 ILE B O 1
ATOM 2815 N N . LEU B 1 50 ? 47.031 4.905 39.060 1.000 10.223 49 LEU B N 1
ATOM 2816 C CA . LEU B 1 50 ? 47.245 4.001 40.216 1.000 10.795 49 LEU B CA 1
ATOM 2817 C C . LEU B 1 50 ? 48.090 2.799 39.785 1.000 11.151 49 LEU B C 1
ATOM 2818 O O . LEU B 1 50 ? 48.946 2.338 40.556 1.000 12.941 49 LEU B O 1
ATOM 2823 N N . GLU B 1 51 ? 47.870 2.289 38.572 1.000 11.162 50 GLU B N 1
ATOM 2824 C CA . GLU B 1 51 ? 48.667 1.132 38.108 1.000 12.289 50 GLU B CA 1
ATOM 2825 C C . GLU B 1 51 ? 50.131 1.567 37.969 1.000 13.057 50 GLU B C 1
ATOM 2826 O O . GLU B 1 51 ? 51.049 0.817 38.360 1.000 14.478 50 GLU B O 1
ATOM 2832 N N . LYS B 1 52 ? 50.383 2.769 37.484 1.000 12.071 51 LYS B N 1
ATOM 2833 C CA . LYS B 1 52 ? 51.765 3.211 37.243 1.000 12.746 51 LYS B CA 1
ATOM 2834 C C . LYS B 1 52 ? 52.531 3.232 38.562 1.000 12.923 51 LYS B C 1
ATOM 2835 O O . LYS B 1 52 ? 53.726 2.909 38.575 1.000 14.576 51 LYS B O 1
ATOM 2841 N N . PHE B 1 53 ? 51.888 3.617 39.664 1.000 12.398 52 PHE B N 1
ATOM 2842 C CA . PHE B 1 53 ? 52.594 3.771 40.956 1.000 12.963 52 PHE B CA 1
ATOM 2843 C C . PHE B 1 53 ? 52.253 2.663 41.946 1.000 12.581 52 PHE B C 1
ATOM 2844 O O . PHE B 1 53 ? 52.706 2.759 43.096 1.000 14.188 52 PHE B O 1
ATOM 2852 N N . GLY B 1 54 ? 51.544 1.621 41.532 1.000 12.504 53 GLY B N 1
ATOM 2853 C CA . GLY B 1 54 ? 51.422 0.406 42.348 1.000 13.286 53 GLY B CA 1
ATOM 2854 C C . GLY B 1 54 ? 50.318 0.412 43.382 1.000 14.134 53 GLY B C 1
ATOM 2855 O O . GLY B 1 54 ? 50.393 -0.377 44.346 1.000 18.627 53 GLY B O 1
ATOM 2856 N N . PHE B 1 55 ? 49.286 1.224 43.225 1.000 12.259 54 PHE B N 1
ATOM 2857 C CA . PHE B 1 55 ? 48.187 1.326 44.200 1.000 12.114 54 PHE B CA 1
ATOM 2858 C C . PHE B 1 55 ? 46.963 0.542 43.762 1.000 12.994 54 PHE B C 1
ATOM 2859 O O . PHE B 1 55 ? 46.568 0.536 42.595 1.000 15.190 54 PHE B O 1
ATOM 2867 N N . GLU B 1 56 ? 46.283 -0.017 44.758 1.000 14.708 55 GLU B N 1
ATOM 2868 C CA . GLU B 1 56 ? 44.905 -0.507 44.611 1.000 16.017 55 GLU B CA 1
ATOM 2869 C C . GLU B 1 56 ? 43.947 0.681 44.748 1.000 13.928 55 GLU B C 1
ATOM 2870 O O . GLU B 1 56 ? 44.249 1.667 45.408 1.000 15.337 55 GLU B O 1
ATOM 2876 N N . ALA B 1 57 ? 42.784 0.557 44.153 1.000 15.551 56 ALA B N 1
ATOM 2877 C CA . ALA B 1 57 ? 41.706 1.542 44.315 1.000 14.882 56 ALA B CA 1
ATOM 2878 C C . ALA B 1 57 ? 41.304 1.564 45.778 1.000 13.881 56 ALA B C 1
ATOM 2879 O O . ALA B 1 57 ? 41.196 0.492 46.409 1.000 16.002 56 ALA B O 1
ATOM 2881 N N . PRO B 1 58 ? 40.988 2.742 46.331 1.000 11.805 57 PRO B N 1
ATOM 2882 C CA . PRO B 1 58 ? 40.489 2.824 47.682 1.000 12.648 57 PRO B CA 1
ATOM 2883 C C . PRO B 1 58 ? 39.177 2.054 47.843 1.000 11.142 57 PRO B C 1
ATOM 2884 O O . PRO B 1 58 ? 38.466 1.794 46.884 1.000 11.929 57 PRO B O 1
ATOM 2888 N N . GLU B 1 59 ? 38.804 1.798 49.094 1.000 12.140 58 GLU B N 1
ATOM 2889 C CA . GLU B 1 59 ? 37.547 1.132 49.422 1.000 11.967 58 GLU B CA 1
ATOM 2890 C C . GLU B 1 59 ? 36.371 1.855 48.800 1.000 11.188 58 GLU B C 1
ATOM 2891 O O . GLU B 1 59 ? 36.207 3.067 48.998 1.000 11.405 58 GLU B O 1
ATOM 2897 N N . TYR B 1 60 ? 35.528 1.113 48.096 1.000 11.086 59 TYR B N 1
ATOM 2898 C CA A TYR B 1 60 ? 34.254 1.634 47.579 0.700 12.008 59 TYR B CA 1
ATOM 2899 C CA B TYR B 1 60 ? 34.250 1.622 47.556 0.300 11.011 59 TYR B CA 1
ATOM 2900 C C . TYR B 1 60 ? 33.241 1.615 48.706 1.000 11.749 59 TYR B C 1
ATOM 2901 O O . TYR B 1 60 ? 32.892 0.531 49.229 1.000 14.959 59 TYR B O 1
ATOM 2918 N N . LYS B 1 61 ? 32.771 2.780 49.110 1.000 11.252 60 LYS B N 1
ATOM 2919 C CA . LYS B 1 61 ? 31.867 2.885 50.255 1.000 10.927 60 LYS B CA 1
ATOM 2920 C C . LYS B 1 61 ? 30.926 4.042 50.002 1.000 10.854 60 LYS B C 1
ATOM 2921 O O . LYS B 1 61 ? 31.417 5.138 49.677 1.000 11.780 60 LYS B O 1
ATOM 2927 N N . THR B 1 62 ? 29.624 3.830 50.131 1.000 12.544 61 THR B N 1
ATOM 2928 C CA . THR B 1 62 ? 28.647 4.869 49.774 1.000 13.123 61 THR B CA 1
ATOM 2929 C C . THR B 1 62 ? 27.856 5.401 50.960 1.000 12.748 61 THR B C 1
ATOM 2930 O O . THR B 1 62 ? 27.267 6.457 50.808 1.000 14.450 61 THR B O 1
ATOM 2934 N N . SER B 1 63 ? 27.843 4.719 52.087 1.000 12.902 62 SER B N 1
ATOM 2935 C CA . SER B 1 63 ? 27.065 5.123 53.272 1.000 12.877 62 SER B CA 1
ATOM 2936 C C . SER B 1 63 ? 28.032 5.479 54.395 1.000 12.033 62 SER B C 1
ATOM 2937 O O . SER B 1 63 ? 28.889 4.676 54.744 1.000 13.089 62 SER B O 1
ATOM 2940 N N . TYR B 1 64 ? 27.827 6.647 54.986 1.000 11.416 63 TYR B N 1
ATOM 2941 C CA . TYR B 1 64 ? 28.712 7.166 56.041 1.000 11.143 63 TYR B CA 1
ATOM 2942 C C . TYR B 1 64 ? 27.939 7.589 57.280 1.000 11.344 63 TYR B C 1
ATOM 2943 O O . TYR B 1 64 ? 28.513 8.211 58.168 1.000 11.000 63 TYR B O 1
ATOM 2952 N N . ALA B 1 65 ? 26.648 7.261 57.394 1.000 12.958 64 ALA B N 1
ATOM 2953 C CA . ALA B 1 65 ? 25.923 7.552 58.647 1.000 12.573 64 ALA B CA 1
ATOM 2954 C C . ALA B 1 65 ? 26.747 7.041 59.834 1.000 12.521 64 ALA B C 1
ATOM 2955 O O . ALA B 1 65 ? 27.202 5.874 59.824 1.000 13.604 64 ALA B O 1
ATOM 2957 N N . GLY B 1 66 ? 26.909 7.883 60.834 1.000 11.905 65 GLY B N 1
ATOM 2958 C CA . GLY B 1 66 ? 27.611 7.515 62.067 1.000 12.118 65 GLY B CA 1
ATOM 2959 C C . GLY B 1 66 ? 29.122 7.562 61.963 1.000 11.631 65 GLY B C 1
ATOM 2960 O O . GLY B 1 66 ? 29.796 7.330 62.980 1.000 13.743 65 GLY B O 1
ATOM 2961 N N . GLU B 1 67 ? 29.663 7.917 60.811 1.000 10.296 66 GLU B N 1
ATOM 2962 C CA . GLU B 1 67 ? 31.113 8.021 60.574 1.000 10.007 66 GLU B CA 1
ATOM 2963 C C . GLU B 1 67 ? 31.599 9.460 60.699 1.000 9.797 66 GLU B C 1
ATOM 2964 O O . GLU B 1 67 ? 30.800 10.405 60.648 1.000 11.480 66 GLU B O 1
ATOM 2970 N N . GLU B 1 68 ? 32.910 9.587 60.815 1.000 9.157 67 GLU B N 1
ATOM 2971 C CA . GLU B 1 68 ? 33.611 10.869 60.616 1.000 8.892 67 GLU B CA 1
ATOM 2972 C C . GLU B 1 68 ? 34.211 10.879 59.219 1.000 9.239 67 GLU B C 1
ATOM 2973 O O . GLU B 1 68 ? 34.818 9.871 58.808 1.000 9.813 67 GLU B O 1
ATOM 2979 N N . VAL B 1 69 ? 34.009 11.996 58.521 1.000 8.779 68 VAL B N 1
ATOM 2980 C CA . VAL B 1 69 ? 34.399 12.097 57.110 1.000 9.006 68 VAL B CA 1
ATOM 2981 C C . VAL B 1 69 ? 35.265 13.319 56.926 1.000 8.059 68 VAL B C 1
ATOM 2982 O O . VAL B 1 69 ? 34.911 14.437 57.367 1.000 9.192 68 VAL B O 1
ATOM 2986 N N . TYR B 1 70 ? 36.351 13.135 56.203 1.000 7.800 69 TYR B N 1
ATOM 2987 C CA . TYR B 1 70 ? 37.203 14.243 55.719 1.000 7.716 69 TYR B CA 1
ATOM 2988 C C . TYR B 1 70 ? 36.921 14.328 54.224 1.000 7.863 69 TYR B C 1
ATOM 2989 O O . TYR B 1 70 ? 37.306 13.415 53.477 1.000 8.641 69 TYR B O 1
ATOM 2998 N N . ILE B 1 71 ? 36.268 15.403 53.815 1.000 7.546 70 ILE B N 1
ATOM 2999 C CA . ILE B 1 71 ? 35.867 15.613 52.413 1.000 7.498 70 ILE B CA 1
ATOM 3000 C C . ILE B 1 71 ? 37.064 16.142 51.613 1.000 7.631 70 ILE B C 1
ATOM 3001 O O . ILE B 1 71 ? 37.782 17.019 52.077 1.000 8.416 70 ILE B O 1
ATOM 3006 N N . VAL B 1 72 ? 37.206 15.631 50.398 1.000 7.503 71 VAL B N 1
ATOM 3007 C CA . VAL B 1 72 ? 38.249 16.063 49.455 1.000 7.784 71 VAL B CA 1
ATOM 3008 C C . VAL B 1 72 ? 37.586 16.566 48.179 1.000 7.372 71 VAL B C 1
ATOM 3009 O O . VAL B 1 72 ? 36.695 15.906 47.634 1.000 7.865 71 VAL B O 1
ATOM 3013 N N . ASP B 1 73 ? 38.040 17.719 47.681 1.000 7.417 72 ASP B N 1
ATOM 3014 C CA . ASP B 1 73 ? 37.839 18.102 46.275 1.000 7.068 72 ASP B CA 1
ATOM 3015 C C . ASP B 1 73 ? 36.405 18.525 45.969 1.000 6.965 72 ASP B C 1
ATOM 3016 O O . ASP B 1 73 ? 36.044 18.560 44.776 1.000 8.137 72 ASP B O 1
ATOM 3021 N N . HIS B 1 74 ? 35.621 18.896 46.976 1.000 7.349 73 HIS B N 1
ATOM 3022 C CA . HIS B 1 74 ? 34.347 19.606 46.767 1.000 7.836 73 HIS B CA 1
ATOM 3023 C C . HIS B 1 74 ? 33.842 20.100 48.113 1.000 7.918 73 HIS B C 1
ATOM 3024 O O . HIS B 1 74 ? 34.364 19.695 49.161 1.000 8.234 73 HIS B O 1
ATOM 3031 N N . SER B 1 75 ? 32.790 20.907 48.119 1.000 8.106 74 SER B N 1
ATOM 3032 C CA . SER B 1 75 ? 32.060 21.226 49.360 1.000 8.646 74 SER B CA 1
ATOM 3033 C C . SER B 1 75 ? 30.562 21.289 49.102 1.000 8.637 74 SER B C 1
ATOM 3034 O O . SER B 1 75 ? 29.898 22.155 49.684 1.000 9.646 74 SER B O 1
ATOM 3037 N N . GLU B 1 76 ? 30.034 20.347 48.324 1.000 9.027 75 GLU B N 1
ATOM 3038 C CA . GLU B 1 76 ? 28.640 20.384 47.855 1.000 9.948 75 GLU B CA 1
ATOM 3039 C C . GLU B 1 76 ? 27.828 19.207 48.390 1.000 9.503 75 GLU B C 1
ATOM 3040 O O . GLU B 1 76 ? 28.267 18.066 48.323 1.000 11.168 75 GLU B O 1
ATOM 3046 N N . ILE B 1 77 ? 26.586 19.472 48.781 1.000 9.359 76 ILE B N 1
ATOM 3047 C CA . ILE B 1 77 ? 25.644 18.375 49.108 1.000 9.541 76 ILE B CA 1
ATOM 3048 C C . ILE B 1 77 ? 25.499 17.428 47.912 1.000 9.778 76 ILE B C 1
ATOM 3049 O O . ILE B 1 77 ? 25.507 16.192 48.101 1.000 11.093 76 ILE B O 1
ATOM 3054 N N . THR B 1 78 ? 25.365 17.964 46.707 1.000 10.210 77 THR B N 1
ATOM 3055 C CA . THR B 1 78 ? 25.094 17.135 45.518 1.000 11.320 77 THR B CA 1
ATOM 3056 C C . THR B 1 78 ? 26.276 16.214 45.196 1.000 12.054 77 THR B C 1
ATOM 3057 O O . THR B 1 78 ? 26.096 15.277 44.404 1.000 17.402 77 THR B O 1
ATOM 3061 N N . GLN B 1 79 ? 27.464 16.479 45.709 1.000 9.755 78 GLN B N 1
ATOM 3062 C CA . GLN B 1 79 ? 28.654 15.678 45.378 1.000 9.767 78 GLN B CA 1
ATOM 3063 C C . GLN B 1 79 ? 29.130 14.832 46.543 1.000 9.456 78 GLN B C 1
ATOM 3064 O O . GLN B 1 79 ? 30.091 14.072 46.399 1.000 10.233 78 GLN B O 1
ATOM 3070 N N . ALA B 1 80 ? 28.490 14.987 47.701 1.000 9.554 79 ALA B N 1
ATOM 3071 C CA . ALA B 1 80 ? 28.819 14.266 48.927 1.000 10.021 79 ALA B CA 1
ATOM 3072 C C . ALA B 1 80 ? 28.068 12.949 48.971 1.000 10.874 79 ALA B C 1
ATOM 3073 O O . ALA B 1 80 ? 27.110 12.724 48.225 1.000 11.966 79 ALA B O 1
ATOM 3075 N N . PRO B 1 81 ? 28.444 12.053 49.910 1.000 10.718 80 PRO B N 1
ATOM 3076 C CA . PRO B 1 81 ? 27.622 10.876 50.113 1.000 11.500 80 PRO B CA 1
ATOM 3077 C C . PRO B 1 81 ? 26.176 11.267 50.405 1.000 11.593 80 PRO B C 1
ATOM 3078 O O . PRO B 1 81 ? 25.876 12.292 51.019 1.000 12.058 80 PRO B O 1
ATOM 3082 N N . ASP B 1 82 ? 25.269 10.392 50.005 1.000 13.556 81 ASP B N 1
ATOM 3083 C CA . ASP B 1 82 ? 23.814 10.648 50.133 1.000 15.265 81 ASP B CA 1
ATOM 3084 C C . ASP B 1 82 ? 23.433 10.878 51.595 1.000 14.390 81 ASP B C 1
ATOM 3085 O O . ASP B 1 82 ? 22.550 11.720 51.853 1.000 17.016 81 ASP B O 1
ATOM 3090 N N . ASP B 1 83 ? 24.061 10.156 52.524 1.000 12.9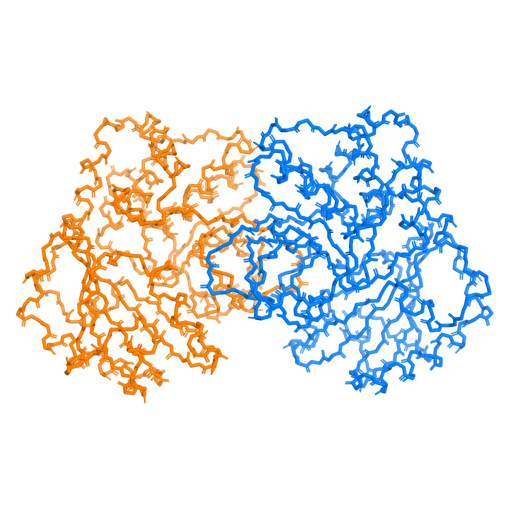25 82 ASP B N 1
ATOM 3091 C CA . ASP B 1 83 ? 23.715 10.248 53.967 1.000 12.582 82 ASP B CA 1
ATOM 3092 C C . ASP B 1 83 ? 24.725 11.083 54.749 1.000 12.851 82 ASP B C 1
ATOM 3093 O O . ASP B 1 83 ? 24.847 10.917 55.956 1.000 13.411 82 ASP B O 1
ATOM 3098 N N . ILE B 1 84 ? 25.389 12.028 54.097 1.000 11.928 83 ILE B N 1
ATOM 3099 C CA . ILE B 1 84 ? 26.400 12.860 54.812 1.000 12.883 83 ILE B CA 1
ATOM 3100 C C . ILE B 1 84 ? 25.776 13.633 55.981 1.000 11.544 83 ILE B C 1
ATOM 3101 O O . ILE B 1 84 ? 26.507 13.905 56.916 1.000 12.620 83 ILE B O 1
ATOM 3106 N N . ALA B 1 85 ? 24.485 13.993 55.947 1.000 13.458 84 ALA B N 1
ATOM 3107 C CA . ALA B 1 85 ? 23.898 14.716 57.092 1.000 13.887 84 ALA B CA 1
ATOM 3108 C C . ALA B 1 85 ? 23.887 13.863 58.356 1.000 14.001 84 ALA B C 1
ATOM 3109 O O . ALA B 1 85 ? 23.774 14.448 59.435 1.000 17.142 84 ALA B O 1
ATOM 3111 N N . GLN B 1 86 ? 24.005 12.542 58.217 1.000 12.983 85 GLN B N 1
ATOM 3112 C CA A GLN B 1 86 ? 24.060 11.635 59.382 0.800 13.255 85 GLN B CA 1
ATOM 3113 C CA B GLN B 1 86 ? 24.047 11.576 59.352 0.200 13.023 85 GLN B CA 1
ATOM 3114 C C . GLN B 1 86 ? 25.496 11.282 59.767 1.000 12.755 85 GLN B C 1
ATOM 3115 O O . GLN B 1 86 ? 25.696 10.492 60.677 1.000 13.889 85 GLN B O 1
ATOM 3126 N N . ALA B 1 87 ? 26.460 11.866 59.082 1.000 12.081 86 ALA B N 1
ATOM 3127 C CA . ALA B 1 87 ? 27.894 11.726 59.406 1.000 11.656 86 ALA B CA 1
ATOM 3128 C C . ALA B 1 87 ? 28.332 13.005 60.097 1.000 10.815 86 ALA B C 1
ATOM 3129 O O . ALA B 1 87 ? 27.575 13.978 60.141 1.000 12.805 86 ALA B O 1
ATOM 3131 N N . THR B 1 88 ? 29.561 13.020 60.562 1.000 10.679 87 THR B N 1
ATOM 3132 C CA . THR B 1 88 ? 30.204 14.233 61.062 1.000 10.634 87 THR B CA 1
ATOM 3133 C C . THR B 1 88 ? 31.352 14.551 60.124 1.000 9.506 87 THR B C 1
ATOM 3134 O O . THR B 1 88 ? 32.281 13.743 59.975 1.000 10.218 87 THR B O 1
ATOM 3138 N N . ILE B 1 89 ? 31.298 15.726 59.531 1.000 8.675 88 ILE B N 1
ATOM 3139 C CA . ILE B 1 89 ? 32.397 16.207 58.662 1.000 8.475 88 ILE B CA 1
ATOM 3140 C C . ILE B 1 89 ? 33.456 16.809 59.583 1.000 8.953 88 ILE B C 1
ATOM 3141 O O . ILE B 1 89 ? 33.177 17.807 60.267 1.000 10.078 88 ILE B O 1
ATOM 3146 N N . VAL B 1 90 ? 34.621 16.194 59.608 1.000 8.279 89 VAL B N 1
ATOM 3147 C CA . VAL B 1 90 ? 35.748 16.652 60.445 1.000 8.446 89 VAL B CA 1
ATOM 3148 C C . VAL B 1 90 ? 36.675 17.557 59.653 1.000 8.422 89 VAL B C 1
ATOM 3149 O O . VAL B 1 90 ? 37.456 18.300 60.251 1.000 9.400 89 VAL B O 1
ATOM 3153 N N . GLY B 1 91 ? 36.619 17.524 58.339 1.000 7.795 90 GLY B N 1
ATOM 3154 C CA . GLY B 1 91 ? 37.515 18.344 57.526 1.000 8.057 90 GLY B CA 1
ATOM 3155 C C . GLY B 1 91 ? 37.048 18.423 56.110 1.000 7.799 90 GLY B C 1
ATOM 3156 O O . GLY B 1 91 ? 36.311 17.569 55.642 1.000 8.194 90 GLY B O 1
ATOM 3157 N N . ILE B 1 92 ? 37.530 19.450 55.425 1.000 7.554 91 ILE B N 1
ATOM 3158 C CA . ILE B 1 92 ? 37.409 19.635 53.959 1.000 7.402 91 ILE B CA 1
ATOM 3159 C C . ILE B 1 92 ? 38.765 20.116 53.466 1.000 7.338 91 ILE B C 1
ATOM 3160 O O . ILE B 1 92 ? 39.257 21.124 53.994 1.000 8.396 91 ILE B O 1
ATOM 3165 N N . VAL B 1 93 ? 39.289 19.454 52.442 1.000 7.075 92 VAL B N 1
ATOM 3166 C CA . VAL B 1 93 ? 40.459 19.969 51.693 1.000 7.176 92 VAL B CA 1
ATOM 3167 C C . VAL B 1 93 ? 40.023 20.116 50.249 1.000 7.351 92 VAL B C 1
ATOM 3168 O O . VAL B 1 93 ? 39.483 19.174 49.672 1.000 8.007 92 VAL B O 1
ATOM 3172 N N . ASP B 1 94 ? 40.151 21.329 49.697 1.000 7.056 93 ASP B N 1
ATOM 3173 C CA . ASP B 1 94 ? 39.501 21.582 48.404 1.000 7.640 93 ASP B CA 1
ATOM 3174 C C . ASP B 1 94 ? 40.078 22.849 47.769 1.000 7.175 93 ASP B C 1
ATOM 3175 O O . ASP B 1 94 ? 40.886 23.571 48.362 1.000 7.749 93 ASP B O 1
ATOM 3180 N N . HIS B 1 95 ? 39.611 23.090 46.544 1.000 7.305 94 HIS B N 1
ATOM 3181 C CA . HIS B 1 95 ? 39.987 24.219 45.684 1.000 6.997 94 HIS B CA 1
ATOM 3182 C C . HIS B 1 95 ? 38.794 24.660 44.839 1.000 7.330 94 HIS B C 1
ATOM 3183 O O . HIS B 1 95 ? 38.984 25.273 43.792 1.000 7.991 94 HIS B O 1
ATOM 3190 N N . HIS B 1 96 ? 37.581 24.401 45.300 1.000 7.242 95 HIS B N 1
ATOM 3191 C CA . HIS B 1 96 ? 36.348 24.849 44.645 1.000 7.451 95 HIS B CA 1
ATOM 3192 C C . HIS B 1 96 ? 35.720 26.011 45.415 1.000 7.975 95 HIS B C 1
ATOM 3193 O O . HIS B 1 96 ? 36.108 26.322 46.552 1.000 9.470 95 HIS B O 1
ATOM 3200 N N . LYS B 1 97 ? 34.696 26.589 44.823 1.000 8.309 96 LYS B N 1
ATOM 3201 C CA . LYS B 1 97 ? 33.776 27.486 45.513 1.000 8.310 96 LYS B CA 1
ATOM 3202 C C . LYS B 1 97 ? 33.261 26.825 46.786 1.000 8.137 96 LYS B C 1
ATOM 3203 O O . LYS B 1 97 ? 33.253 25.596 46.922 1.000 8.785 96 LYS B O 1
ATOM 3209 N N . LEU B 1 98 ? 32.814 27.670 47.706 1.000 8.161 97 LEU B N 1
ATOM 3210 C CA . LEU B 1 98 ? 32.186 27.173 48.944 1.000 8.875 97 LEU B CA 1
ATOM 3211 C C . LEU B 1 98 ? 30.750 26.790 48.639 1.000 8.398 97 LEU B C 1
ATOM 3212 O O . LEU B 1 98 ? 29.935 27.648 48.276 1.000 9.108 97 LEU B O 1
ATOM 3217 N N . GLY B 1 99 ? 30.484 25.498 48.743 1.000 8.341 98 GLY B N 1
ATOM 3218 C CA . GLY B 1 99 ? 29.157 24.948 48.499 1.000 8.587 98 GLY B CA 1
ATOM 3219 C C . GLY B 1 99 ? 28.319 24.864 49.757 1.000 9.326 98 GLY B C 1
ATOM 3220 O O . GLY B 1 99 ? 28.604 25.519 50.787 1.000 10.028 98 GLY B O 1
ATOM 3221 N N . ASP B 1 100 ? 27.245 24.094 49.653 1.000 9.350 99 ASP B N 1
ATOM 3222 C CA . ASP B 1 100 ? 26.175 24.112 50.646 1.000 9.717 99 ASP B CA 1
ATOM 3223 C C . ASP B 1 100 ? 26.336 23.016 51.696 1.000 9.679 99 ASP B C 1
ATOM 3224 O O . ASP B 1 100 ? 25.420 22.866 52.511 1.000 10.946 99 ASP B O 1
ATOM 3229 N N . LEU B 1 101 ? 27.471 22.323 51.794 1.000 8.875 100 LEU B N 1
ATOM 3230 C CA . LEU B 1 101 ? 27.738 21.555 53.023 1.000 9.015 100 LEU B CA 1
ATOM 3231 C C . LEU B 1 101 ? 27.748 22.506 54.214 1.000 8.845 100 LEU B C 1
ATOM 3232 O O . LEU B 1 101 ? 28.141 23.684 54.115 1.000 9.641 100 LEU B O 1
ATOM 3237 N N . THR B 1 102 ? 27.326 21.951 55.336 1.000 9.165 101 THR B N 1
ATOM 3238 C CA . THR B 1 102 ? 27.352 22.614 56.641 1.000 9.306 101 THR B CA 1
ATOM 3239 C C . THR B 1 102 ? 27.695 21.572 57.684 1.000 9.175 101 THR B C 1
ATOM 3240 O O . THR B 1 102 ? 27.581 20.350 57.427 1.000 10.421 101 THR B O 1
ATOM 3244 N N . THR B 1 103 ? 28.086 22.026 58.861 1.000 9.010 102 THR B N 1
ATOM 3245 C CA . THR B 1 103 ? 28.291 21.145 60.027 1.000 8.740 102 THR B CA 1
ATOM 3246 C C . THR B 1 103 ? 27.629 21.759 61.251 1.000 9.230 102 THR B C 1
ATOM 3247 O O . THR B 1 103 ? 27.344 22.955 61.256 1.000 10.226 102 THR B O 1
ATOM 3251 N N . SER B 1 104 ? 27.483 20.966 62.294 1.000 9.252 103 SER B N 1
ATOM 3252 C CA A SER B 1 104 ? 27.021 21.524 63.587 0.600 9.845 103 SER B CA 1
ATOM 3253 C CA B SER B 1 104 ? 27.015 21.425 63.622 0.400 9.516 103 SER B CA 1
ATOM 3254 C C . SER B 1 104 ? 28.192 21.789 64.530 1.000 9.206 103 SER B C 1
ATOM 3255 O O . SER B 1 104 ? 27.977 22.433 65.559 1.000 10.509 103 SER B O 1
ATOM 3260 N N . THR B 1 105 ? 29.374 21.332 64.174 1.000 8.735 104 THR B N 1
ATOM 3261 C CA . THR B 1 105 ? 30.588 21.324 65.000 1.000 8.815 104 THR B CA 1
ATOM 3262 C C . THR B 1 105 ? 31.753 21.968 64.275 1.000 8.320 104 THR B C 1
ATOM 3263 O O . THR B 1 105 ? 31.882 21.854 63.059 1.000 8.489 104 THR B O 1
ATOM 3267 N N . PRO B 1 106 ? 32.664 22.596 65.017 1.000 8.566 105 PRO B N 1
ATOM 3268 C CA . PRO B 1 106 ? 33.921 23.034 64.421 1.000 8.407 105 PRO B CA 1
ATOM 3269 C C . PRO B 1 106 ? 34.624 21.921 63.649 1.000 8.217 105 PRO B C 1
ATOM 3270 O O . PRO B 1 106 ? 34.505 20.753 63.947 1.000 9.106 105 PRO B O 1
ATOM 3274 N N . LEU B 1 107 ? 35.349 22.341 62.632 1.000 8.629 106 LEU B N 1
ATOM 3275 C CA . LEU B 1 107 ? 36.034 21.438 61.680 1.000 8.731 106 LEU B CA 1
ATOM 3276 C C . LEU B 1 107 ? 37.299 22.104 61.183 1.000 8.496 106 LEU B C 1
ATOM 3277 O O . LEU B 1 107 ? 37.535 23.306 61.404 1.000 9.046 106 LEU B O 1
ATOM 3282 N N . GLU B 1 108 ? 38.082 21.352 60.439 1.000 8.175 107 GLU B N 1
ATOM 3283 C CA A GLU B 1 108 ? 39.220 21.887 59.672 0.550 9.465 107 GLU B CA 1
ATOM 3284 C CA B GLU B 1 108 ? 39.229 21.867 59.652 0.150 8.057 107 GLU B CA 1
ATOM 3285 C CA C GLU B 1 108 ? 39.198 21.973 59.693 0.300 8.583 107 GLU B CA 1
ATOM 3286 C C . GLU B 1 108 ? 38.796 22.130 58.222 1.000 8.963 107 GLU B C 1
ATOM 3287 O O . GLU B 1 108 ? 38.128 21.263 57.624 1.000 10.983 107 GLU B O 1
ATOM 3303 N N . CYS B 1 109 ? 39.191 23.260 57.667 1.000 8.203 108 CYS B N 1
ATOM 3304 C CA . CYS B 1 109 ? 39.115 23.444 56.224 1.000 9.075 108 CYS B CA 1
ATOM 3305 C C . CYS B 1 109 ? 40.476 23.932 55.752 1.000 8.483 108 CYS B C 1
ATOM 3306 O O . CYS B 1 109 ? 40.954 24.954 56.239 1.000 9.816 108 CYS B O 1
ATOM 3309 N N . TRP B 1 110 ? 41.025 23.219 54.783 1.000 7.837 109 TRP B N 1
ATOM 3310 C CA . TRP B 1 110 ? 42.215 23.605 54.012 1.000 7.933 109 TRP B CA 1
ATOM 3311 C C . TRP B 1 110 ? 41.721 23.837 52.590 1.000 7.867 109 TRP B C 1
ATOM 3312 O O . TRP B 1 110 ? 41.734 22.913 51.784 1.000 8.351 109 TRP B O 1
ATOM 3323 N N . ILE B 1 111 ? 41.252 25.038 52.301 1.000 8.118 110 ILE B N 1
ATOM 3324 C CA . ILE B 1 111 ? 40.680 25.351 50.992 1.000 7.801 110 ILE B CA 1
ATOM 3325 C C . ILE B 1 111 ? 41.508 26.478 50.429 1.000 7.504 110 ILE B C 1
ATOM 3326 O O . ILE B 1 111 ? 41.739 27.496 51.103 1.000 8.107 110 ILE B O 1
ATOM 3331 N N A ARG B 1 112 ? 42.031 26.292 49.214 0.500 8.267 111 ARG B N 1
ATOM 3332 N N B ARG B 1 112 ? 41.972 26.310 49.190 0.500 7.904 111 ARG B N 1
ATOM 3333 C CA A ARG B 1 112 ? 42.830 27.354 48.564 0.500 8.823 111 ARG B CA 1
ATOM 3334 C CA B ARG B 1 112 ? 42.842 27.321 48.558 0.500 8.096 111 ARG B CA 1
ATOM 3335 C C A ARG B 1 112 ? 42.449 27.398 47.106 0.500 8.684 111 ARG B C 1
ATOM 3336 C C B ARG B 1 112 ? 42.476 27.391 47.098 0.500 8.370 111 ARG B C 1
ATOM 3337 O O A ARG B 1 112 ? 42.193 26.351 46.508 0.500 9.051 111 ARG B O 1
ATOM 3338 O O B ARG B 1 112 ? 42.228 26.346 46.493 0.500 8.782 111 ARG B O 1
ATOM 3353 N N . PRO B 1 113 ? 42.442 28.586 46.493 1.000 8.431 112 PRO B N 1
ATOM 3354 C CA . PRO B 1 113 ? 42.025 28.736 45.101 1.000 8.963 112 PRO B CA 1
ATOM 3355 C C . PRO B 1 113 ? 43.182 28.426 44.150 1.000 8.968 112 PRO B C 1
ATOM 3356 O O . PRO B 1 113 ? 43.603 29.259 43.360 1.000 10.667 112 PRO B O 1
ATOM 3360 N N . VAL B 1 114 ? 43.664 27.198 44.229 1.000 8.480 113 VAL B N 1
ATOM 3361 C CA . VAL B 1 114 ? 44.796 26.680 43.458 1.000 8.214 113 VAL B CA 1
ATOM 3362 C C . VAL B 1 114 ? 44.300 25.659 42.437 1.000 8.059 113 VAL B C 1
ATOM 3363 O O . VAL B 1 114 ? 43.102 25.355 42.322 1.000 8.310 113 VAL B O 1
ATOM 3367 N N . GLY B 1 115 ? 45.244 25.123 41.692 1.000 8.634 114 GLY B N 1
ATOM 3368 C CA . GLY B 1 115 ? 44.932 24.213 40.591 1.000 9.282 114 GLY B CA 1
ATOM 3369 C C . GLY B 1 115 ? 44.452 22.831 40.974 1.000 8.510 114 GLY B C 1
ATOM 3370 O O . GLY B 1 115 ? 43.841 22.197 40.147 1.000 9.518 114 GLY B O 1
ATOM 3371 N N . CYS B 1 116 ? 44.779 22.349 42.172 1.000 8.275 115 CYS B N 1
ATOM 3372 C CA . CYS B 1 116 ? 44.500 20.955 42.502 1.000 8.359 115 CYS B CA 1
ATOM 3373 C C . CYS B 1 116 ? 44.368 20.781 44.010 1.000 7.916 115 CYS B C 1
ATOM 3374 O O . CYS B 1 116 ? 45.158 21.352 44.743 1.000 8.721 115 CYS B O 1
ATOM 3377 N N . SER B 1 117 ? 43.462 19.916 44.453 1.000 7.834 116 SER B N 1
ATOM 3378 C CA . SER B 1 117 ? 43.390 19.620 45.883 1.000 7.853 116 SER B CA 1
ATOM 3379 C C . SER B 1 117 ? 44.700 19.049 46.388 1.000 8.197 116 SER B C 1
ATOM 3380 O O . SER B 1 117 ? 45.082 19.297 47.552 1.000 8.497 116 SER B O 1
ATOM 3383 N N . ASN B 1 118 ? 45.368 18.253 45.572 1.000 7.624 117 ASN B N 1
ATOM 3384 C CA . ASN B 1 118 ? 46.630 17.621 46.007 1.000 8.112 117 ASN B CA 1
ATOM 3385 C C . ASN B 1 118 ? 47.734 18.659 46.215 1.000 8.307 117 ASN B C 1
ATOM 3386 O O . ASN B 1 118 ? 48.665 18.353 46.973 1.000 9.483 117 ASN B O 1
ATOM 3391 N N . THR B 1 119 ? 47.653 19.837 45.606 1.000 8.138 118 THR B N 1
ATOM 3392 C CA . THR B 1 119 ? 48.593 20.931 45.936 1.000 8.653 118 THR B CA 1
ATOM 3393 C C . THR B 1 119 ? 48.402 21.329 47.400 1.000 8.316 118 THR B C 1
ATOM 3394 O O . THR B 1 119 ? 49.373 21.583 48.124 1.000 9.349 118 THR B O 1
ATOM 3398 N N . VAL B 1 120 ? 47.148 21.427 47.815 1.000 7.830 119 VAL B N 1
ATOM 3399 C CA . VAL B 1 120 ? 46.835 21.775 49.212 1.000 8.738 119 VAL B CA 1
ATOM 3400 C C . VAL B 1 120 ? 47.271 20.625 50.124 1.000 8.124 119 VAL B C 1
ATOM 3401 O O . VAL B 1 120 ? 47.832 20.868 51.191 1.000 9.013 119 VAL B O 1
ATOM 3405 N N . ILE B 1 121 ? 47.039 19.376 49.736 1.000 8.173 120 ILE B N 1
ATOM 3406 C CA . ILE B 1 121 ? 47.478 18.248 50.575 1.000 8.377 120 ILE B CA 1
ATOM 3407 C C . ILE B 1 121 ? 48.996 18.282 50.728 1.000 8.346 120 ILE B C 1
ATOM 3408 O O . ILE B 1 121 ? 49.497 18.004 51.823 1.000 9.051 120 ILE B O 1
ATOM 3413 N N . LYS B 1 122 ? 49.735 18.632 49.686 1.000 8.933 121 LYS B N 1
ATOM 3414 C CA . LYS B 1 122 ? 51.204 18.767 49.822 1.000 10.074 121 LYS B CA 1
ATOM 3415 C C . LYS B 1 122 ? 51.510 19.825 50.895 1.000 9.430 121 LYS B C 1
ATOM 3416 O O . LYS B 1 122 ? 52.432 19.627 51.710 1.000 10.666 121 LYS B O 1
ATOM 3422 N N . MET B 1 123 ? 50.793 20.933 50.902 1.000 9.911 122 MET B N 1
ATOM 3423 C CA A MET B 1 123 ? 50.967 21.986 51.937 0.700 10.780 122 MET B CA 1
ATOM 3424 C CA B MET B 1 123 ? 51.015 21.978 51.933 0.200 11.062 122 MET B CA 1
ATOM 3425 C CA C MET B 1 123 ? 50.961 21.993 51.929 0.100 10.686 122 MET B CA 1
ATOM 3426 C C . MET B 1 123 ? 50.725 21.385 53.322 1.000 10.682 122 MET B C 1
ATOM 3427 O O . MET B 1 123 ? 51.404 21.774 54.277 1.000 11.568 122 MET B O 1
ATOM 3440 N N . MET B 1 124 ? 49.765 20.474 53.429 1.000 9.552 123 MET B N 1
ATOM 3441 C CA . MET B 1 124 ? 49.505 19.815 54.720 1.000 9.479 123 MET B CA 1
ATOM 3442 C C . MET B 1 124 ? 50.697 18.951 55.139 1.000 9.885 123 MET B C 1
ATOM 3443 O O . MET B 1 124 ? 51.114 18.971 56.309 1.000 10.333 123 MET B O 1
ATOM 3448 N N . TYR B 1 125 ? 51.245 18.149 54.231 1.000 9.108 124 TYR B N 1
ATOM 3449 C CA . TYR B 1 125 ? 52.467 17.380 54.550 1.000 10.247 124 TYR B CA 1
ATOM 3450 C C . TYR B 1 125 ? 53.573 18.321 55.026 1.000 10.663 124 TYR B C 1
ATOM 3451 O O . TYR B 1 125 ? 54.259 17.987 55.996 1.000 12.181 124 TYR B O 1
ATOM 3460 N N . ASP B 1 126 ? 53.738 19.458 54.377 1.000 11.015 125 ASP B N 1
ATOM 3461 C CA . ASP B 1 126 ? 54.795 20.397 54.762 1.000 13.488 125 ASP B CA 1
ATOM 3462 C C . ASP B 1 126 ? 54.517 20.938 56.160 1.000 13.156 125 ASP B C 1
ATOM 3463 O O . ASP B 1 126 ? 55.456 21.038 56.971 1.000 14.702 125 ASP B O 1
ATOM 3468 N N . PHE B 1 127 ? 53.275 21.256 56.459 1.000 12.205 126 PHE B N 1
ATOM 3469 C CA . PHE B 1 127 ? 52.906 21.801 57.781 1.000 12.314 126 PHE B CA 1
ATOM 3470 C C . PHE B 1 127 ? 53.236 20.799 58.881 1.000 12.620 126 PHE B C 1
ATOM 3471 O O . PHE B 1 127 ? 53.764 21.189 59.927 1.000 13.940 126 PHE B O 1
ATOM 3479 N N . TYR B 1 128 ? 52.909 19.540 58.669 1.000 11.102 127 TYR B N 1
ATOM 3480 C CA . TYR B 1 128 ? 53.130 18.494 59.681 1.000 11.934 127 TYR B CA 1
ATOM 3481 C C . TYR B 1 128 ? 54.557 17.957 59.640 1.000 12.549 127 TYR B C 1
ATOM 3482 O O . TYR B 1 128 ? 54.909 17.151 60.522 1.000 14.802 127 TYR B O 1
ATOM 3491 N N . GLN B 1 129 ? 55.341 18.322 58.639 1.000 12.854 128 GLN B N 1
ATOM 3492 C CA . GLN B 1 129 ? 56.744 17.842 58.476 1.000 14.565 128 GLN B CA 1
ATOM 3493 C C . GLN B 1 129 ? 56.763 16.312 58.373 1.000 14.337 128 GLN B C 1
ATOM 3494 O O . GLN B 1 129 ? 57.607 15.645 58.950 1.000 17.423 128 GLN B O 1
ATOM 3500 N N . VAL B 1 130 ? 55.858 15.791 57.563 1.000 12.196 129 VAL B N 1
ATOM 3501 C CA . VAL B 1 130 ? 55.767 14.341 57.261 1.000 11.572 129 VAL B CA 1
ATOM 3502 C C . VAL B 1 130 ? 56.361 14.120 55.875 1.000 11.135 129 VAL B C 1
ATOM 3503 O O . VAL B 1 130 ? 55.997 14.844 54.930 1.000 12.421 129 VAL B O 1
ATOM 3507 N N . LYS B 1 131 ? 57.225 13.117 55.773 1.000 11.977 130 LYS B N 1
ATOM 3508 C CA . LYS B 1 131 ? 57.837 12.804 54.472 1.000 13.125 130 LYS B CA 1
ATOM 3509 C C . LYS B 1 131 ? 56.788 12.220 53.534 1.000 11.520 130 LYS B C 1
ATOM 3510 O O . LYS B 1 131 ? 55.951 11.401 53.952 1.000 12.844 130 LYS B O 1
ATOM 3516 N N . ILE B 1 132 ? 56.870 12.598 52.274 1.000 13.016 131 ILE B N 1
ATOM 3517 C CA . ILE B 1 132 ? 55.965 12.043 51.241 1.000 12.587 131 ILE B CA 1
ATOM 3518 C C . ILE B 1 132 ? 56.681 10.875 50.611 1.000 11.379 131 ILE B C 1
ATOM 3519 O O . ILE B 1 132 ? 57.719 11.065 49.975 1.000 13.104 131 ILE B O 1
ATOM 3524 N N . PRO B 1 133 ? 56.166 9.640 50.720 1.000 12.287 132 PRO B N 1
ATOM 3525 C CA . PRO B 1 133 ? 56.799 8.507 50.061 1.000 12.818 132 PRO B CA 1
ATOM 3526 C C . PRO B 1 133 ? 56.784 8.675 48.537 1.000 12.120 132 PRO B C 1
ATOM 3527 O O . PRO B 1 133 ? 55.913 9.344 47.984 1.000 12.208 132 PRO B O 1
ATOM 3531 N N . ALA B 1 134 ? 57.728 8.044 47.866 1.000 12.204 133 ALA B N 1
ATOM 3532 C CA . ALA B 1 134 ? 57.863 8.169 46.408 1.000 12.069 133 ALA B CA 1
ATOM 3533 C C . ALA B 1 134 ? 56.569 7.777 45.688 1.000 11.272 133 ALA B C 1
ATOM 3534 O O . ALA B 1 134 ? 56.219 8.439 44.693 1.000 11.857 133 ALA B O 1
ATOM 3536 N N . ASN B 1 135 ? 55.915 6.690 46.088 1.000 11.308 134 ASN B N 1
ATOM 3537 C CA . ASN B 1 135 ? 54.710 6.226 45.370 1.000 11.690 134 ASN B CA 1
ATOM 3538 C C . ASN B 1 135 ? 53.585 7.263 45.536 1.000 10.183 134 ASN B C 1
ATOM 3539 O O . ASN B 1 135 ? 52.901 7.572 44.558 1.000 11.236 134 ASN B O 1
ATOM 3544 N N . ILE B 1 136 ? 53.392 7.770 46.747 1.000 10.646 135 ILE B N 1
ATOM 3545 C CA . ILE B 1 136 ? 52.346 8.779 47.000 1.000 10.043 135 ILE B CA 1
ATOM 3546 C C . ILE B 1 136 ? 52.706 10.042 46.225 1.000 9.861 135 ILE B C 1
ATOM 3547 O O . ILE B 1 136 ? 51.807 10.650 45.633 1.000 10.204 135 ILE B O 1
ATOM 3552 N N . ALA B 1 137 ? 53.975 10.436 46.217 1.000 9.834 136 ALA B N 1
ATOM 3553 C CA . ALA B 1 137 ? 54.359 11.651 45.485 1.000 9.919 136 ALA B CA 1
ATOM 3554 C C . ALA B 1 137 ? 53.988 11.500 44.016 1.000 10.174 136 ALA B C 1
ATOM 3555 O O . ALA B 1 137 ? 53.552 12.471 43.397 1.000 10.483 136 ALA B O 1
ATOM 3557 N N . GLY B 1 138 ? 54.190 10.305 43.468 1.000 9.657 137 GLY B N 1
ATOM 3558 C CA . GLY B 1 138 ? 53.883 10.111 42.050 1.000 9.403 137 GLY B CA 1
ATOM 3559 C C . GLY B 1 138 ? 52.403 10.317 41.747 1.000 9.065 137 GLY B C 1
ATOM 3560 O O . GLY B 1 138 ? 52.039 10.969 40.741 1.000 9.655 137 GLY B O 1
ATOM 3561 N N . ILE B 1 139 ? 51.521 9.760 42.562 1.000 9.194 138 ILE B N 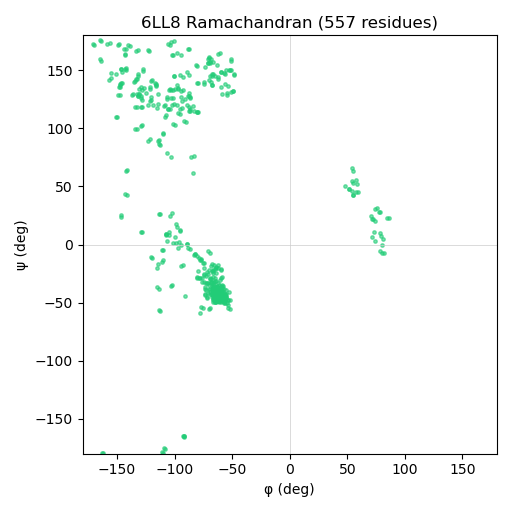1
ATOM 3562 C CA . ILE B 1 139 ? 50.068 9.900 42.285 1.000 9.578 138 ILE B CA 1
ATOM 3563 C C . ILE B 1 139 ? 49.607 11.330 42.563 1.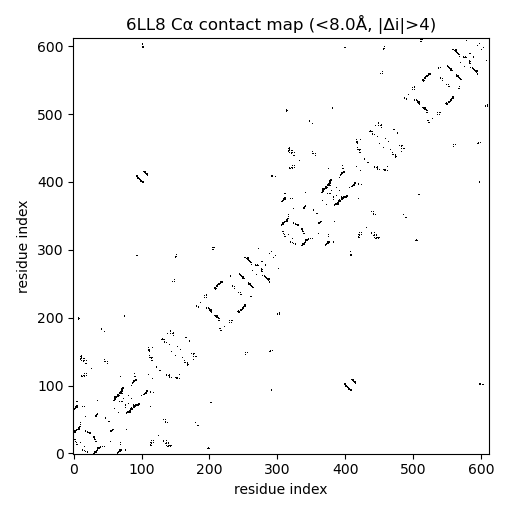000 8.756 138 ILE B C 1
ATOM 3564 O O . ILE B 1 139 ? 48.757 11.827 41.826 1.000 9.857 138 ILE B O 1
ATOM 3569 N N . MET B 1 140 ? 50.194 11.995 43.546 1.000 8.971 139 MET B N 1
ATOM 3570 C CA . MET B 1 140 ? 49.861 13.401 43.809 1.000 9.435 139 MET B CA 1
ATOM 3571 C C . MET B 1 140 ? 50.287 14.270 42.614 1.000 9.379 139 MET B C 1
ATOM 3572 O O . MET B 1 140 ? 49.556 15.131 42.159 1.000 9.295 139 MET B O 1
ATOM 3577 N N . MET B 1 141 ? 51.484 14.028 42.105 1.000 9.540 140 MET B N 1
ATOM 3578 C CA . MET B 1 141 ? 52.018 14.735 40.933 1.000 9.206 140 MET B CA 1
ATOM 3579 C C . MET B 1 141 ? 51.056 14.555 39.755 1.000 8.881 140 MET B C 1
ATOM 3580 O O . MET B 1 141 ? 50.704 15.515 39.088 1.000 9.539 140 MET B O 1
ATOM 3585 N N . CYS B 1 142 ? 50.632 13.321 39.521 1.000 9.380 141 CYS B N 1
ATOM 3586 C CA . CYS B 1 142 ? 49.714 13.049 38.404 1.000 9.514 141 CYS B CA 1
ATOM 3587 C C . CYS B 1 142 ? 48.394 13.796 38.606 1.000 9.192 141 CYS B C 1
ATOM 3588 O O . CYS B 1 142 ? 47.849 14.375 37.637 1.000 9.801 141 CYS B O 1
ATOM 3591 N N . ALA B 1 143 ? 47.851 13.784 39.810 1.000 9.079 142 ALA B N 1
ATOM 3592 C CA . ALA B 1 143 ? 46.598 14.505 40.048 1.000 9.303 142 ALA B CA 1
ATOM 3593 C C . ALA B 1 143 ? 46.734 15.987 39.677 1.000 8.577 142 ALA B C 1
ATOM 3594 O O . ALA B 1 143 ? 45.804 16.545 39.089 1.000 9.424 142 ALA B O 1
ATOM 3596 N N . ILE B 1 144 ? 47.842 16.607 40.067 1.000 8.345 143 ILE B N 1
ATOM 3597 C CA . ILE B 1 144 ? 48.013 18.042 39.817 1.000 8.800 143 ILE B CA 1
ATOM 3598 C C . ILE B 1 144 ? 48.143 18.263 38.306 1.000 8.901 143 ILE B C 1
ATOM 3599 O O . ILE B 1 144 ? 47.597 19.233 37.795 1.000 9.129 143 ILE B O 1
ATOM 3604 N N . LEU B 1 145 ? 48.905 17.410 37.629 1.000 8.892 144 LEU B N 1
ATOM 3605 C CA . LEU B 1 145 ? 49.026 17.523 36.168 1.000 9.636 144 LEU B CA 1
ATOM 3606 C C . LEU B 1 145 ? 47.670 17.371 35.500 1.000 9.902 144 LEU B C 1
ATOM 3607 O O . LEU B 1 145 ? 47.410 18.022 34.478 1.000 11.501 144 LEU B O 1
ATOM 3612 N N . SER B 1 146 ? 46.812 16.525 36.012 1.000 10.268 145 SER B N 1
ATOM 3613 C CA . SER B 1 146 ? 45.470 16.326 35.441 1.000 11.067 145 SER B CA 1
ATOM 3614 C C . SER B 1 146 ? 44.627 17.572 35.686 1.000 9.825 145 SER B C 1
ATOM 3615 O O . SER B 1 146 ? 44.037 18.137 34.734 1.000 10.514 145 SER B O 1
ATOM 3618 N N . ASP B 1 147 ? 44.528 17.983 36.937 1.000 9.625 146 ASP B N 1
ATOM 3619 C CA . ASP B 1 147 ? 43.624 19.104 37.282 1.000 9.913 146 ASP B CA 1
ATOM 3620 C C . ASP B 1 147 ? 44.074 20.384 36.600 1.000 9.293 146 ASP B C 1
ATOM 3621 O O . ASP B 1 147 ? 43.230 21.195 36.238 1.000 10.764 146 ASP B O 1
ATOM 3626 N N . THR B 1 148 ? 45.378 20.600 36.450 1.000 8.954 147 THR B N 1
ATOM 3627 C CA . THR B 1 148 ? 45.861 21.834 35.819 1.000 9.445 147 THR B CA 1
ATOM 3628 C C . THR B 1 148 ? 45.983 21.698 34.307 1.000 9.154 147 THR B C 1
ATOM 3629 O O . THR B 1 148 ? 46.434 22.657 33.674 1.000 9.965 147 THR B O 1
ATOM 3633 N N . VAL B 1 149 ? 45.645 20.555 33.738 1.000 9.417 148 VAL B N 1
ATOM 3634 C CA . VAL B 1 149 ? 45.795 20.325 32.286 1.000 9.314 148 VAL B CA 1
ATOM 3635 C C . VAL B 1 149 ? 47.238 20.632 31.880 1.000 9.617 148 VAL B C 1
ATOM 3636 O O . VAL B 1 149 ? 47.500 21.404 30.949 1.000 9.789 148 VAL B O 1
ATOM 3640 N N . ILE B 1 150 ? 48.174 19.979 32.550 1.000 9.699 149 ILE B N 1
ATOM 3641 C CA . ILE B 1 150 ? 49.615 20.141 32.208 1.000 9.869 149 ILE B CA 1
ATOM 3642 C C . ILE B 1 150 ? 49.958 21.631 32.261 1.000 10.443 149 ILE B C 1
ATOM 3643 O O . ILE B 1 150 ? 50.708 22.156 31.420 1.000 12.080 149 ILE B O 1
ATOM 3648 N N . PHE B 1 151 ? 49.449 22.301 33.278 1.000 10.084 150 PHE B N 1
ATOM 3649 C CA . PHE B 1 151 ? 49.675 23.739 33.579 1.000 10.342 150 PHE B CA 1
ATOM 3650 C C . PHE B 1 151 ? 48.976 24.675 32.594 1.000 10.227 150 PHE B C 1
ATOM 3651 O O . PHE B 1 151 ? 49.143 25.893 32.756 1.000 12.679 150 PHE B O 1
ATOM 3659 N N . LYS B 1 152 ? 48.163 24.176 31.677 1.000 10.090 151 LYS B N 1
ATOM 3660 C CA . LYS B 1 152 ? 47.468 25.023 30.702 1.000 10.852 151 LYS B CA 1
ATOM 3661 C C . LYS B 1 152 ? 46.222 25.671 31.293 1.000 11.011 151 LYS B C 1
ATOM 3662 O O . LYS B 1 152 ? 45.789 26.735 30.812 1.000 11.478 151 LYS B O 1
ATOM 3668 N N . SER B 1 153 ? 45.595 25.035 32.271 1.000 9.985 152 SER B N 1
ATOM 3669 C CA . SER B 1 153 ? 44.314 25.543 32.799 1.000 9.708 152 SER B CA 1
ATOM 3670 C C . SER B 1 153 ? 44.550 26.866 33.515 1.000 9.379 152 SER B C 1
ATOM 3671 O O . SER B 1 153 ? 45.545 27.005 34.219 1.000 10.722 152 SER B O 1
ATOM 3674 N N . PRO B 1 154 ? 43.605 27.809 33.436 1.000 9.832 153 PRO B N 1
ATOM 3675 C CA . PRO B 1 154 ? 43.774 29.053 34.179 1.000 10.526 153 PRO B CA 1
ATOM 3676 C C . PRO B 1 154 ? 43.630 28.906 35.692 1.000 10.143 153 PRO B C 1
ATOM 3677 O O . PRO B 1 154 ? 43.938 29.851 36.403 1.000 11.405 153 PRO B O 1
ATOM 3681 N N . THR B 1 155 ? 43.257 27.719 36.166 1.000 9.484 154 THR B N 1
ATOM 3682 C CA . THR B 1 155 ? 43.336 27.438 37.615 1.000 9.406 154 THR B CA 1
ATOM 3683 C C . THR B 1 155 ? 44.761 27.222 38.085 1.000 9.105 154 THR B C 1
ATOM 3684 O O . THR B 1 155 ? 45.011 27.243 39.294 1.000 9.905 154 THR B O 1
ATOM 3688 N N . CYS B 1 156 ? 45.695 26.977 37.191 1.000 9.487 155 CYS B N 1
ATOM 3689 C CA . CYS B 1 156 ? 47.081 26.675 37.602 1.000 9.785 155 CYS B CA 1
ATOM 3690 C C . CYS B 1 156 ? 47.703 27.915 38.227 1.000 9.837 155 CYS B C 1
ATOM 3691 O O . CYS B 1 156 ? 47.539 29.018 37.700 1.000 12.890 155 CYS B O 1
ATOM 3694 N N . THR B 1 157 ? 48.410 27.697 39.322 1.000 10.192 156 THR B N 1
ATOM 3695 C CA . THR B 1 157 ? 49.169 28.730 40.029 1.000 10.641 156 THR B CA 1
ATOM 3696 C C . THR B 1 157 ? 50.621 28.328 40.121 1.000 10.929 156 THR B C 1
ATOM 3697 O O . THR B 1 157 ? 50.962 27.151 39.928 1.000 10.953 156 THR B O 1
ATOM 3701 N N . THR B 1 158 ? 51.473 29.272 40.482 1.000 12.398 157 THR B N 1
ATOM 3702 C CA A THR B 1 158 ? 52.887 28.919 40.711 0.700 14.682 157 THR B CA 1
ATOM 3703 C CA B THR B 1 158 ? 52.893 28.990 40.786 0.300 12.566 157 THR B CA 1
ATOM 3704 C C . THR B 1 158 ? 52.996 27.867 41.821 1.000 12.274 157 THR B C 1
ATOM 3705 O O . THR B 1 158 ? 53.879 27.009 41.704 1.000 13.556 157 THR B O 1
ATOM 3712 N N . ALA B 1 159 ? 52.115 27.863 42.817 1.000 12.728 158 ALA B N 1
ATOM 3713 C CA . ALA B 1 159 ? 52.152 26.827 43.865 1.000 12.555 158 ALA B CA 1
ATOM 3714 C C . ALA B 1 159 ? 51.971 25.443 43.240 1.000 11.028 158 ALA B C 1
ATOM 3715 O O . ALA B 1 159 ? 52.621 24.489 43.653 1.000 11.760 158 ALA B O 1
ATOM 3717 N N . ASP B 1 160 ? 51.067 25.309 42.272 1.000 10.652 159 ASP B N 1
ATOM 3718 C CA . ASP B 1 160 ? 50.872 23.985 41.629 1.000 10.056 159 ASP B CA 1
ATOM 3719 C C . ASP B 1 160 ? 52.108 23.538 40.867 1.000 9.729 159 ASP B C 1
ATOM 3720 O O . ASP B 1 160 ? 52.487 22.369 40.938 1.000 10.476 159 ASP B O 1
ATOM 3725 N N . ILE B 1 161 ? 52.745 24.471 40.165 1.000 10.518 160 ILE B N 1
ATOM 3726 C CA . ILE B 1 161 ? 53.942 24.120 39.365 1.000 11.189 160 ILE B CA 1
ATOM 3727 C C . ILE B 1 161 ? 55.064 23.719 40.308 1.000 11.337 160 ILE B C 1
ATOM 3728 O O . ILE B 1 161 ? 55.714 22.698 40.093 1.000 11.437 160 ILE B O 1
ATOM 3733 N N . ARG B 1 162 ? 55.303 24.508 41.340 1.000 11.448 161 ARG B N 1
ATOM 3734 C CA A ARG B 1 162 ? 56.379 24.191 42.309 0.800 12.665 161 ARG B CA 1
ATOM 3735 C CA B ARG B 1 162 ? 56.392 24.194 42.304 0.200 12.393 161 ARG B CA 1
ATOM 3736 C C . ARG B 1 162 ? 56.084 22.848 42.977 1.000 11.588 161 ARG B C 1
ATOM 3737 O O . ARG B 1 162 ? 56.996 22.029 43.203 1.000 12.493 161 ARG B O 1
ATOM 3752 N N . CYS B 1 163 ? 54.826 22.571 43.261 1.000 11.428 162 CYS B N 1
ATOM 3753 C CA A CYS B 1 163 ? 54.444 21.306 43.887 0.600 11.785 162 CYS B CA 1
ATOM 3754 C CA B CYS B 1 163 ? 54.457 21.275 43.906 0.400 11.618 162 CYS B CA 1
ATOM 3755 C C . CYS B 1 163 ? 54.751 20.130 42.938 1.000 10.702 162 CYS B C 1
ATOM 3756 O O . CYS B 1 163 ? 55.338 19.130 43.365 1.000 11.824 162 CYS B O 1
ATOM 3761 N N . VAL B 1 164 ? 54.364 20.244 41.673 1.000 10.583 163 VAL B N 1
ATOM 3762 C CA . VAL B 1 164 ? 54.668 19.169 40.702 1.000 10.424 163 VAL B CA 1
ATOM 3763 C C . VAL B 1 164 ? 56.184 18.962 40.610 1.000 10.713 163 VAL B C 1
ATOM 3764 O O . VAL B 1 164 ? 56.617 17.811 40.566 1.000 11.584 163 VAL B O 1
ATOM 3768 N N . GLU B 1 165 ? 56.953 20.046 40.556 1.000 11.112 164 GLU B N 1
ATOM 3769 C CA . GLU B 1 165 ? 58.415 19.903 40.445 1.000 12.523 164 GLU B CA 1
ATOM 3770 C C . GLU B 1 165 ? 58.943 19.162 41.672 1.000 12.022 164 GLU B C 1
ATOM 3771 O O . GLU B 1 165 ? 59.779 18.258 41.533 1.000 12.921 164 GLU B O 1
ATOM 3777 N N . ALA B 1 166 ? 58.478 19.522 42.860 1.000 12.407 165 ALA B N 1
ATOM 3778 C CA . ALA B 1 166 ? 58.972 18.897 44.113 1.000 12.476 165 ALA B CA 1
ATOM 3779 C C . ALA B 1 166 ? 58.553 17.429 44.164 1.000 11.830 165 ALA B C 1
ATOM 3780 O O . ALA B 1 166 ? 59.343 16.569 44.527 1.000 12.537 165 ALA B O 1
ATOM 3782 N N . LEU B 1 167 ? 57.296 17.153 43.802 1.000 11.293 166 LEU B N 1
ATOM 3783 C CA . LEU B 1 167 ? 56.788 15.767 43.869 1.000 10.681 166 LEU B CA 1
ATOM 3784 C C . LEU B 1 167 ? 57.462 14.894 42.816 1.000 11.170 166 LEU B C 1
ATOM 3785 O O . LEU B 1 167 ? 57.732 13.724 43.076 1.000 12.044 166 LEU B O 1
ATOM 3790 N N . ALA B 1 168 ? 57.703 15.450 41.634 1.000 11.765 167 ALA B N 1
ATOM 3791 C CA . ALA B 1 168 ? 58.379 14.686 40.556 1.000 11.098 167 ALA B CA 1
ATOM 3792 C C . ALA B 1 168 ? 59.781 14.280 41.044 1.000 12.255 167 ALA B C 1
ATOM 3793 O O . ALA B 1 168 ? 60.189 13.154 40.801 1.000 12.833 167 ALA B O 1
ATOM 3795 N N . GLU B 1 169 ? 60.479 15.162 41.733 1.000 12.056 168 GLU B N 1
ATOM 3796 C CA . GLU B 1 169 ? 61.821 14.821 42.266 1.000 13.293 168 GLU B CA 1
ATOM 3797 C C . GLU B 1 169 ? 61.676 13.668 43.249 1.000 13.336 168 GLU B C 1
ATOM 3798 O O . GLU B 1 169 ? 62.429 12.699 43.205 1.000 15.213 168 GLU B O 1
ATOM 3804 N N . ILE B 1 170 ? 60.750 13.770 44.194 1.000 12.532 169 ILE B N 1
ATOM 3805 C CA . ILE B 1 170 ? 60.553 12.694 45.204 1.000 13.288 169 ILE B CA 1
ATOM 3806 C C . ILE B 1 170 ? 60.183 11.372 44.522 1.000 13.236 169 ILE B C 1
ATOM 3807 O O . ILE B 1 170 ? 60.664 10.312 44.913 1.000 15.350 169 ILE B O 1
ATOM 3812 N N . ALA B 1 171 ? 59.324 11.438 43.498 1.000 12.480 170 ALA B N 1
ATOM 3813 C CA . ALA B 1 171 ? 58.802 10.251 42.803 1.000 13.265 170 ALA B CA 1
ATOM 3814 C C . ALA B 1 171 ? 59.819 9.670 41.819 1.000 14.331 170 ALA B C 1
ATOM 3815 O O . ALA B 1 171 ? 59.589 8.551 41.335 1.000 16.070 170 ALA B O 1
ATOM 3817 N N . GLY B 1 172 ? 60.875 10.400 41.494 1.000 14.026 171 GLY B N 1
ATOM 3818 C CA . GLY B 1 172 ? 61.846 9.925 40.493 1.000 15.012 171 GLY B CA 1
ATOM 3819 C C . GLY B 1 172 ? 61.347 10.080 39.069 1.000 15.080 171 GLY B C 1
ATOM 3820 O O . GLY B 1 172 ? 61.786 9.325 38.193 1.000 17.968 171 GLY B O 1
ATOM 3821 N N . VAL B 1 173 ? 60.487 11.041 38.819 1.000 13.413 172 VAL B N 1
ATOM 3822 C CA . VAL B 1 173 ? 59.942 11.310 37.470 1.000 12.792 172 VAL B CA 1
ATOM 3823 C C . VAL B 1 173 ? 60.736 12.454 36.848 1.000 14.527 172 VAL B C 1
ATOM 3824 O O . VAL B 1 173 ? 60.674 13.599 37.339 1.000 17.764 172 VAL B O 1
ATOM 3828 N N . GLU B 1 174 ? 61.356 12.175 35.721 1.000 17.488 173 GLU B N 1
ATOM 3829 C CA . GLU B 1 174 ? 62.152 13.170 34.973 1.000 20.164 173 GLU B CA 1
ATOM 3830 C C . GLU B 1 174 ? 61.203 14.099 34.183 1.000 19.897 173 GLU B C 1
ATOM 3831 O O . GLU B 1 174 ? 61.156 15.379 34.316 1.000 22.900 173 GLU B O 1
ATOM 3837 N N . ASP B 1 175 ? 60.426 13.497 33.330 1.000 15.916 174 ASP B N 1
ATOM 3838 C CA . ASP B 1 175 ? 59.643 14.239 32.326 1.000 14.130 174 ASP B CA 1
ATOM 3839 C C . ASP B 1 175 ? 58.186 14.223 32.760 1.000 13.099 174 ASP B C 1
ATOM 3840 O O . ASP B 1 175 ? 57.371 13.467 32.247 1.000 13.138 174 ASP B O 1
ATOM 3845 N N . PHE B 1 176 ? 57.875 15.077 33.712 1.000 11.751 175 PHE B N 1
ATOM 3846 C CA . PHE B 1 176 ? 56.507 15.104 34.259 1.000 11.533 175 PHE B CA 1
ATOM 3847 C C . PHE B 1 176 ? 55.504 15.629 33.233 1.000 11.258 175 PHE B C 1
ATOM 3848 O O . PHE B 1 176 ? 54.355 15.177 33.241 1.000 11.493 175 PHE B O 1
ATOM 3856 N N . LYS B 1 177 ? 55.920 16.493 32.312 1.000 12.092 176 LYS B N 1
ATOM 3857 C CA . LYS B 1 177 ? 54.944 16.984 31.315 1.000 12.451 176 LYS B CA 1
ATOM 3858 C C . LYS B 1 177 ? 54.536 15.840 30.384 1.000 12.046 176 LYS B C 1
ATOM 3859 O O . LYS B 1 177 ? 53.410 15.844 29.903 1.000 12.708 176 LYS B O 1
ATOM 3865 N N . GLU B 1 178 ? 55.428 14.894 30.098 1.000 12.478 177 GLU B N 1
ATOM 3866 C CA . GLU B 1 178 ? 55.041 13.743 29.252 1.000 12.235 177 GLU B CA 1
ATOM 3867 C C . GLU B 1 178 ? 54.159 12.772 30.031 1.000 11.370 177 GLU B C 1
ATOM 3868 O O . GLU B 1 178 ? 53.285 12.149 29.408 1.000 12.150 177 GLU B O 1
ATOM 3874 N N . VAL B 1 179 ? 54.339 12.627 31.341 1.000 11.015 178 VAL B N 1
ATOM 3875 C CA . VAL B 1 179 ? 53.334 11.886 32.129 1.000 11.020 178 VAL B CA 1
ATOM 3876 C C . VAL B 1 179 ? 51.971 12.582 31.984 1.000 10.581 178 VAL B C 1
ATOM 3877 O O . VAL B 1 179 ? 50.952 11.921 31.781 1.000 10.931 178 VAL B O 1
ATOM 3881 N N . GLY B 1 180 ? 51.954 13.907 32.085 1.000 11.121 179 GLY B N 1
ATOM 3882 C CA . GLY B 1 180 ? 50.718 14.668 31.865 1.000 12.145 179 GLY B CA 1
ATOM 3883 C C . GLY B 1 180 ? 50.102 14.339 30.526 1.000 10.635 179 GLY B C 1
ATOM 3884 O O . GLY B 1 180 ? 48.886 14.091 30.413 1.000 10.842 179 GLY B O 1
ATOM 3885 N N . MET B 1 181 ? 50.908 14.386 29.457 1.000 10.700 180 MET B N 1
ATOM 3886 C CA . MET B 1 181 ? 50.352 14.117 28.125 1.000 10.288 180 MET B CA 1
ATOM 3887 C C . MET B 1 181 ? 49.846 12.666 28.053 1.000 10.178 180 MET B C 1
ATOM 3888 O O . MET B 1 181 ? 48.798 12.427 27.444 1.000 11.145 180 MET B O 1
ATOM 3893 N N . ASP B 1 182 ? 50.534 11.712 28.666 1.000 10.266 181 ASP B N 1
ATOM 3894 C CA . ASP B 1 182 ? 50.068 10.312 28.685 1.000 11.077 181 ASP B CA 1
ATOM 3895 C C . ASP B 1 182 ? 48.663 10.259 29.250 1.000 10.553 181 ASP B C 1
ATOM 3896 O O . ASP B 1 182 ? 47.802 9.562 28.715 1.000 10.506 181 ASP B O 1
ATOM 3901 N N . MET B 1 183 ? 48.422 10.956 30.340 1.000 10.782 182 MET B N 1
ATOM 3902 C CA A MET B 1 183 ? 47.094 10.910 30.975 0.600 11.415 182 MET B CA 1
ATOM 3903 C CA B MET B 1 183 ? 47.096 10.908 30.989 0.400 11.051 182 MET B CA 1
ATOM 3904 C C . MET B 1 183 ? 46.044 11.430 30.009 1.000 10.174 182 MET B C 1
ATOM 3905 O O . MET B 1 183 ? 44.953 10.853 29.957 1.000 10.260 182 MET B O 1
ATOM 3914 N N . PHE B 1 184 ? 46.331 12.503 29.289 1.000 9.416 183 PHE B N 1
ATOM 3915 C CA . PHE B 1 184 ? 45.311 13.028 28.346 1.000 9.648 183 PHE B CA 1
ATOM 3916 C C . PHE B 1 184 ? 45.175 12.161 27.093 1.000 9.239 183 PHE B C 1
ATOM 3917 O O . PHE B 1 184 ? 44.103 12.116 26.499 1.000 10.078 183 PHE B O 1
ATOM 3925 N N . LYS B 1 185 ? 46.211 11.426 26.727 1.000 9.285 184 LYS B N 1
ATOM 3926 C CA A LYS B 1 185 ? 46.076 10.411 25.653 0.700 9.969 184 LYS B CA 1
ATOM 3927 C CA B LYS B 1 185 ? 46.072 10.427 25.639 0.300 9.408 184 LYS B CA 1
ATOM 3928 C C . LYS B 1 185 ? 45.167 9.282 26.141 1.000 9.610 184 LYS B C 1
ATOM 3929 O O . LYS B 1 185 ? 44.332 8.802 25.365 1.000 10.963 184 LYS B O 1
ATOM 3940 N N . VAL B 1 186 ? 45.295 8.869 27.394 1.000 9.563 185 VAL B N 1
ATOM 3941 C CA . VAL B 1 186 ? 44.333 7.872 27.936 1.000 9.809 185 VAL B CA 1
ATOM 3942 C C . VAL B 1 186 ? 42.923 8.443 27.915 1.000 10.910 185 VAL B C 1
ATOM 3943 O O . VAL B 1 186 ? 41.983 7.742 27.472 1.000 11.159 185 VAL B O 1
ATOM 3947 N N . LYS B 1 1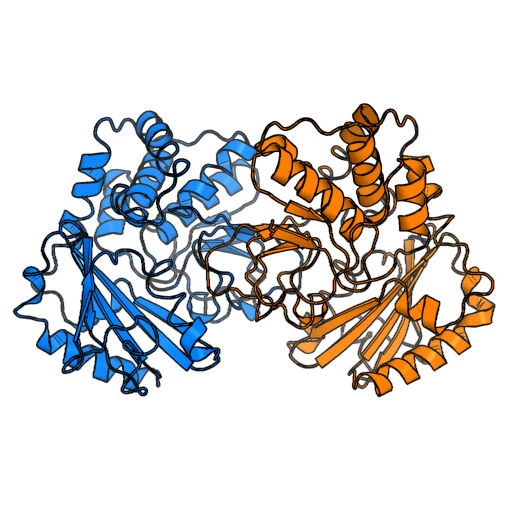87 ? 42.743 9.705 28.320 1.000 10.665 186 LYS B N 1
ATOM 3948 C CA A LYS B 1 187 ? 41.380 10.311 28.344 0.600 11.365 186 LYS B CA 1
ATOM 3949 C CA B LYS B 1 187 ? 41.379 10.294 28.334 0.400 11.318 186 LYS B CA 1
ATOM 3950 C C . LYS B 1 187 ? 40.794 10.348 26.926 1.000 11.049 186 LYS B C 1
ATOM 3951 O O . LYS B 1 187 ? 39.573 10.355 26.778 1.000 12.479 186 LYS B O 1
ATOM 3962 N N . SER B 1 188 ? 41.637 10.414 25.901 1.000 11.172 187 SER B N 1
ATOM 3963 C CA . SER B 1 188 ? 41.200 10.592 24.502 1.000 11.363 187 SER B CA 1
ATOM 3964 C C . SER B 1 188 ? 40.780 9.267 23.873 1.000 12.017 187 SER B C 1
ATOM 3965 O O . SER B 1 188 ? 40.269 9.312 22.757 1.000 13.983 187 SER B O 1
ATOM 3968 N N . ALA B 1 189 ? 40.987 8.135 24.527 1.000 12.033 188 ALA B N 1
ATOM 3969 C CA . ALA B 1 189 ? 40.725 6.781 23.983 1.000 12.844 188 ALA B CA 1
ATOM 3970 C C . ALA B 1 189 ? 39.264 6.453 24.238 1.000 13.781 188 ALA B C 1
ATOM 3971 O O . ALA B 1 189 ? 38.961 5.702 25.148 1.000 17.881 188 ALA B O 1
ATOM 3973 N N . VAL B 1 190 ? 38.379 7.047 23.472 1.000 15.142 189 VAL B N 1
ATOM 3974 C CA . VAL B 1 190 ? 36.923 6.927 23.698 1.000 17.042 189 VAL B CA 1
ATOM 3975 C C . VAL B 1 190 ? 36.261 6.032 22.637 1.000 19.792 189 VAL B C 1
ATOM 3976 O O . VAL B 1 190 ? 35.014 5.913 22.729 1.000 21.739 189 VAL B O 1
ATOM 3980 N N . GLU B 1 191 ? 37.015 5.337 21.761 1.000 21.036 190 GLU B N 1
ATOM 3981 C CA . GLU B 1 191 ? 36.415 4.451 20.717 1.000 22.142 190 GLU B CA 1
ATOM 3982 C C . GLU B 1 191 ? 35.559 3.377 21.391 1.000 22.686 190 GLU B C 1
ATOM 3983 O O . GLU B 1 191 ? 36.100 2.620 22.230 1.000 26.265 190 GLU B O 1
ATOM 3989 N N . GLY B 1 192 ? 34.318 3.232 20.920 1.000 22.058 191 GLY B N 1
ATOM 3990 C CA . GLY B 1 192 ? 33.421 2.141 21.338 1.000 24.049 191 GLY B CA 1
ATOM 3991 C C . GLY B 1 192 ? 32.742 2.412 22.657 1.000 23.011 191 GLY B C 1
ATOM 3992 O O . GLY B 1 192 ? 32.004 1.570 23.139 1.000 28.399 191 GLY B O 1
ATOM 3993 N N . THR B 1 193 ? 32.913 3.586 23.256 1.000 20.005 192 THR B N 1
ATOM 3994 C CA . THR B 1 193 ? 32.341 3.849 24.591 1.000 16.728 192 THR B CA 1
ATOM 3995 C C . THR B 1 193 ? 30.932 4.355 24.405 1.000 16.029 192 THR B C 1
ATOM 3996 O O . THR B 1 193 ? 30.720 5.304 23.650 1.000 17.892 192 THR B O 1
ATOM 4000 N N . PRO B 1 194 ? 29.935 3.757 25.084 1.000 17.038 193 PRO B N 1
ATOM 4001 C CA . PRO B 1 194 ? 28.574 4.255 25.002 1.000 16.972 193 PRO B CA 1
ATOM 4002 C C . PRO B 1 194 ? 28.428 5.730 25.391 1.000 15.447 193 PRO B C 1
ATOM 4003 O O . PRO B 1 194 ? 29.130 6.193 26.296 1.000 14.981 193 PRO B O 1
ATOM 4007 N N . ALA B 1 195 ? 27.489 6.412 24.746 1.000 14.869 194 ALA B N 1
ATOM 4008 C CA . ALA B 1 195 ? 27.263 7.850 24.983 1.000 13.291 194 ALA B CA 1
ATOM 4009 C C . ALA B 1 195 ? 27.058 8.119 26.472 1.000 13.306 194 ALA B C 1
ATOM 4010 O O . ALA B 1 195 ? 27.670 9.069 27.001 1.000 12.080 194 ALA B O 1
ATOM 4012 N N . ARG B 1 196 ? 26.226 7.360 27.156 1.000 13.087 195 ARG B N 1
ATOM 4013 C CA . ARG B 1 196 ? 25.939 7.681 28.570 1.000 12.580 195 ARG B CA 1
ATOM 4014 C C . ARG B 1 196 ? 27.207 7.534 29.410 1.000 11.754 195 ARG B C 1
ATOM 4015 O O . ARG B 1 196 ? 27.398 8.316 30.347 1.000 12.328 195 ARG B O 1
ATOM 4023 N N . ASP B 1 197 ? 28.064 6.565 29.116 1.000 11.865 196 ASP B N 1
ATOM 4024 C CA . ASP B 1 197 ? 29.318 6.396 29.866 1.000 12.052 196 ASP B CA 1
ATOM 4025 C C . ASP B 1 197 ? 30.208 7.622 29.666 1.000 11.808 196 ASP B C 1
ATOM 4026 O O . ASP B 1 197 ? 30.909 8.018 30.617 1.000 13.235 196 ASP B O 1
ATOM 4031 N N . LEU B 1 198 ? 30.216 8.211 28.473 1.000 10.982 197 LEU B N 1
ATOM 4032 C CA . LEU B 1 198 ? 31.009 9.429 28.255 1.000 11.092 197 LEU B CA 1
ATOM 4033 C C . LEU B 1 198 ? 30.351 10.598 28.985 1.000 10.944 197 LEU B C 1
ATOM 4034 O O . LEU B 1 198 ? 31.069 11.362 29.639 1.000 11.043 197 LEU B O 1
ATOM 4039 N N . VAL B 1 199 ? 29.048 10.775 28.882 1.000 10.308 198 VAL B N 1
ATOM 4040 C CA . VAL B 1 199 ? 28.369 11.896 29.572 1.000 10.332 198 VAL B CA 1
ATOM 4041 C C . VAL B 1 199 ? 28.658 11.850 31.068 1.000 10.289 198 VAL B C 1
ATOM 4042 O O . VAL B 1 199 ? 28.892 12.898 31.668 1.000 11.495 198 VAL B O 1
ATOM 4046 N N . MET B 1 200 ? 28.618 10.660 31.651 1.000 10.066 199 MET B N 1
ATOM 4047 C CA . MET B 1 200 ? 28.752 10.495 33.107 1.000 10.278 199 MET B CA 1
ATOM 4048 C C . MET B 1 200 ? 30.197 10.362 33.552 1.000 10.245 199 MET B C 1
ATOM 4049 O O . MET B 1 200 ? 30.425 10.288 34.773 1.000 11.882 199 MET B O 1
ATOM 4054 N N . ARG B 1 201 ? 31.170 10.347 32.654 1.000 9.767 200 ARG B N 1
ATOM 4055 C CA . ARG B 1 201 ? 32.545 10.037 33.074 1.000 10.145 200 ARG B CA 1
ATOM 4056 C C . ARG B 1 201 ? 33.095 11.090 34.036 1.000 10.040 200 ARG B C 1
ATOM 4057 O O . ARG B 1 201 ? 33.869 10.727 34.926 1.000 10.404 200 ARG B O 1
ATOM 4065 N N . ASP B 1 202 ? 32.772 12.357 33.821 1.000 10.375 201 ASP B N 1
ATOM 4066 C CA . ASP B 1 202 ? 33.322 13.473 34.605 1.000 10.742 201 ASP B CA 1
ATOM 4067 C C . ASP B 1 202 ? 32.196 14.470 34.786 1.000 10.407 201 ASP B C 1
ATOM 4068 O O . ASP B 1 202 ? 32.242 15.609 34.270 1.000 12.413 201 ASP B O 1
ATOM 4073 N N . PHE B 1 203 ? 31.168 14.032 35.468 1.000 10.743 202 PHE B N 1
ATOM 4074 C CA . PHE B 1 203 ? 29.867 14.707 35.561 1.000 10.428 202 PHE B CA 1
ATOM 4075 C C . PHE B 1 203 ? 29.619 15.129 37.006 1.000 10.392 202 PHE B C 1
ATOM 4076 O O . PHE B 1 203 ? 29.878 14.347 37.927 1.000 11.118 202 PHE B O 1
ATOM 4084 N N . LYS B 1 204 ? 29.129 16.350 37.177 1.000 9.119 203 LYS B N 1
ATOM 4085 C CA . LYS B 1 204 ? 28.774 16.892 38.484 1.000 8.670 203 LYS B CA 1
ATOM 4086 C C . LYS B 1 204 ? 27.421 17.570 38.395 1.000 9.100 203 LYS B C 1
ATOM 4087 O O . LYS B 1 204 ? 27.154 18.325 37.445 1.000 10.336 203 LYS B O 1
ATOM 4093 N N . ASP B 1 205 ? 26.637 17.388 39.443 1.000 9.917 204 ASP B N 1
ATOM 4094 C CA . ASP B 1 205 ? 25.421 18.182 39.664 1.000 10.744 204 ASP B CA 1
ATOM 4095 C C . ASP B 1 205 ? 25.742 19.356 40.582 1.000 10.896 204 ASP B C 1
ATOM 4096 O O . ASP B 1 205 ? 26.544 19.219 41.544 1.000 11.948 204 ASP B O 1
ATOM 4101 N N . PHE B 1 206 ? 25.059 20.456 40.318 1.000 10.968 205 PHE B N 1
ATOM 4102 C CA . PHE B 1 206 ? 25.134 21.717 41.067 1.000 11.779 205 PHE B CA 1
ATOM 4103 C C . PHE B 1 206 ? 23.730 22.184 41.388 1.000 11.775 205 PHE B C 1
ATOM 4104 O O . PHE B 1 206 ? 22.870 22.222 40.501 1.000 14.273 205 PHE B O 1
ATOM 4112 N N . ASN B 1 207 ? 23.534 22.579 42.626 1.000 11.670 206 ASN B N 1
ATOM 4113 C CA . ASN B 1 207 ? 22.326 23.304 43.049 1.000 13.117 206 ASN B CA 1
ATOM 4114 C C . ASN B 1 207 ? 22.615 24.788 42.889 1.000 13.194 206 ASN B C 1
ATOM 4115 O O . ASN B 1 207 ? 23.442 25.326 43.654 1.000 15.073 206 ASN B O 1
ATOM 4120 N N . MET B 1 208 ? 22.056 25.418 41.867 1.000 13.683 207 MET B N 1
ATOM 4121 C CA . MET B 1 208 ? 22.288 26.847 41.586 1.000 15.323 207 MET B CA 1
ATOM 4122 C C . MET B 1 208 ? 20.997 27.596 41.892 1.000 17.223 207 MET B C 1
ATOM 4123 O O . MET B 1 208 ? 20.055 27.574 41.105 1.000 17.061 207 MET B O 1
ATOM 4128 N N . ASN B 1 209 ? 20.927 28.124 43.105 1.000 19.069 208 ASN B N 1
ATOM 4129 C CA . ASN B 1 209 ? 19.733 28.851 43.592 1.000 21.213 208 ASN B CA 1
ATOM 4130 C C . ASN B 1 209 ? 18.463 28.003 43.383 1.000 19.905 208 ASN B C 1
ATOM 4131 O O . ASN B 1 209 ? 17.433 28.551 42.952 1.000 22.062 208 ASN B O 1
ATOM 4136 N N . GLY B 1 210 ? 18.500 26.726 43.780 1.000 18.326 209 GLY B N 1
ATOM 4137 C CA . GLY B 1 210 ? 17.368 25.787 43.727 1.000 18.519 209 GLY B CA 1
ATOM 4138 C C . GLY B 1 210 ? 17.114 25.194 42.353 1.000 19.057 209 GLY B C 1
ATOM 4139 O O . GLY B 1 210 ? 16.144 24.429 42.208 1.000 25.706 209 GLY B O 1
ATOM 4140 N N . ASN B 1 211 ? 17.997 25.448 41.397 1.000 18.230 210 ASN B N 1
ATOM 4141 C CA . ASN B 1 211 ? 17.919 24.869 40.040 1.000 18.445 210 ASN B CA 1
ATOM 4142 C C . ASN B 1 211 ? 19.012 23.799 39.939 1.000 15.965 210 ASN B C 1
ATOM 4143 O O . ASN B 1 211 ? 20.200 24.093 40.204 1.000 16.786 210 ASN B O 1
ATOM 4148 N N . LEU B 1 212 ? 18.649 22.585 39.579 1.000 15.045 211 LEU B N 1
ATOM 4149 C CA . LEU B 1 212 ? 19.605 21.478 39.440 1.000 13.628 211 LEU B CA 1
ATOM 4150 C C . LEU B 1 212 ? 20.230 21.546 38.056 1.000 12.343 211 LEU B C 1
ATOM 4151 O O . LEU B 1 212 ? 19.525 21.410 37.039 1.000 13.767 211 LEU B O 1
ATOM 4156 N N . VAL B 1 213 ? 21.546 21.712 38.053 1.000 12.070 212 VAL B N 1
ATOM 4157 C CA . VAL B 1 213 ? 22.316 21.861 36.802 1.000 12.065 212 VAL B CA 1
ATOM 4158 C C . VAL B 1 213 ? 23.368 20.779 36.765 1.000 11.542 212 VAL B C 1
ATOM 4159 O O . VAL B 1 213 ? 24.223 20.714 37.644 1.000 12.808 212 VAL B O 1
ATOM 4163 N N . GLY B 1 214 ? 23.306 19.937 35.738 1.000 10.272 213 GLY B N 1
ATOM 4164 C CA . GLY B 1 214 ? 24.343 18.934 35.539 1.000 10.206 213 GLY B CA 1
ATOM 4165 C C . GLY B 1 214 ? 25.349 19.403 34.526 1.000 9.887 213 GLY B C 1
ATOM 4166 O O . GLY B 1 214 ? 24.930 19.912 33.470 1.000 10.757 213 GLY B O 1
ATOM 4167 N N . ILE B 1 215 ? 26.625 19.185 34.798 1.000 9.481 214 ILE B N 1
ATOM 4168 C CA . ILE B 1 215 ? 27.700 19.575 33.875 1.000 8.612 214 ILE B CA 1
ATOM 4169 C C . ILE B 1 215 ? 28.684 18.424 33.763 1.000 8.962 214 ILE B C 1
ATOM 4170 O O . ILE B 1 215 ? 29.324 18.056 34.755 1.000 9.561 214 ILE B O 1
ATOM 4175 N N . GLY B 1 216 ? 28.822 17.906 32.561 1.000 8.932 215 GLY B N 1
ATOM 4176 C CA . GLY B 1 216 ? 29.866 16.945 32.252 1.000 9.634 215 GLY B CA 1
ATOM 4177 C C . GLY B 1 216 ? 31.005 17.585 31.504 1.000 9.119 215 GLY B C 1
ATOM 4178 O O . GLY B 1 216 ? 30.857 18.693 30.946 1.000 9.188 215 GLY B O 1
ATOM 4179 N N . GLN B 1 217 ? 32.130 16.912 31.474 1.000 8.986 216 GLN B N 1
ATOM 4180 C CA . GLN B 1 217 ? 33.299 17.370 30.726 1.000 8.836 216 GLN B CA 1
ATOM 4181 C C . GLN B 1 217 ? 34.045 16.162 30.190 1.000 8.788 216 GLN B C 1
ATOM 4182 O O . GLN B 1 217 ? 34.192 15.156 30.882 1.000 10.483 216 GLN B O 1
ATOM 4188 N N . LEU B 1 218 ? 34.504 16.286 28.961 1.000 9.181 217 LEU B N 1
ATOM 4189 C CA . LEU B 1 218 ? 35.397 15.312 28.304 1.000 9.872 217 LEU B CA 1
ATOM 4190 C C . LEU B 1 218 ? 36.593 16.065 27.755 1.000 9.842 217 LEU B C 1
ATOM 4191 O O . LEU B 1 218 ? 36.521 16.684 26.674 1.000 12.552 217 LEU B O 1
ATOM 4196 N N . GLU B 1 219 ? 37.710 15.970 28.434 1.000 9.701 218 GLU B N 1
ATOM 4197 C CA . GLU B 1 219 ? 38.973 16.566 27.995 1.000 9.604 218 GLU B CA 1
ATOM 4198 C C . GLU B 1 219 ? 39.694 15.573 27.104 1.000 10.313 218 GLU B C 1
ATOM 4199 O O . GLU B 1 219 ? 39.910 14.410 27.514 1.000 12.320 218 GLU B O 1
ATOM 4205 N N . VAL B 1 220 ? 40.081 16.037 25.929 1.000 10.365 219 VAL B N 1
ATOM 4206 C CA . VAL B 1 220 ? 40.768 15.178 24.936 1.000 10.647 219 VAL B CA 1
ATOM 4207 C C . VAL B 1 220 ? 41.798 16.010 24.201 1.000 10.700 219 VAL B C 1
ATOM 4208 O O . VAL B 1 220 ? 41.813 17.251 24.270 1.000 11.055 219 VAL B O 1
ATOM 4212 N N . ILE B 1 221 ? 42.646 15.329 23.454 1.000 11.033 220 ILE B N 1
ATOM 4213 C CA A ILE B 1 221 ? 43.712 15.975 22.650 0.500 12.135 220 ILE B CA 1
ATOM 4214 C CA B ILE B 1 221 ? 43.700 16.040 22.685 0.500 11.569 220 ILE B CA 1
ATOM 4215 C C . ILE B 1 221 ? 43.170 16.511 21.326 1.000 13.090 220 ILE B C 1
ATOM 4216 O O . ILE B 1 221 ? 43.803 17.439 20.782 1.000 17.977 220 ILE B O 1
ATOM 4225 N N . ASP B 1 222 ? 42.058 15.972 20.835 1.000 12.395 221 ASP B N 1
ATOM 4226 C CA . ASP B 1 222 ? 41.527 16.296 19.481 1.000 13.772 221 ASP B CA 1
ATOM 4227 C C . ASP B 1 222 ? 40.015 16.127 19.506 1.000 14.549 221 ASP B C 1
ATOM 4228 O O . ASP B 1 222 ? 39.531 15.007 19.618 1.000 14.354 221 ASP B O 1
ATOM 4233 N N . LEU B 1 223 ? 39.292 17.231 19.430 1.000 15.918 222 LEU B N 1
ATOM 4234 C CA A LEU B 1 223 ? 37.807 17.302 19.440 0.700 19.469 222 LEU B CA 1
ATOM 4235 C CA B LEU B 1 223 ? 37.807 17.208 19.485 0.300 16.909 222 LEU B CA 1
ATOM 4236 C C . LEU B 1 223 ? 37.193 16.394 18.362 1.000 16.635 222 LEU B C 1
ATOM 4237 O O . LEU B 1 223 ? 36.009 15.983 18.520 1.000 18.939 222 LEU B O 1
ATOM 4246 N N . ALA B 1 224 ? 37.928 16.147 17.292 1.000 19.666 223 ALA B N 1
ATOM 4247 C CA . ALA B 1 224 ? 37.354 15.391 16.154 1.000 20.237 223 ALA B CA 1
ATOM 4248 C C . ALA B 1 224 ? 36.910 13.990 16.613 1.000 18.176 223 ALA B C 1
ATOM 4249 O O . ALA B 1 224 ? 36.047 13.378 15.953 1.000 19.384 223 ALA B O 1
ATOM 4251 N N . VAL B 1 225 ? 37.438 13.478 17.731 1.000 16.275 224 VAL B N 1
ATOM 4252 C CA . VAL B 1 225 ? 37.051 12.125 18.220 1.000 15.955 224 VAL B CA 1
ATOM 4253 C C . VAL B 1 225 ? 35.556 12.076 18.497 1.000 17.081 224 VAL B C 1
ATOM 4254 O O . VAL B 1 225 ? 35.018 10.971 18.536 1.000 19.523 224 VAL B O 1
ATOM 4258 N N . PHE B 1 226 ? 34.908 13.210 18.716 1.000 16.554 225 PHE B N 1
ATOM 4259 C CA . PHE B 1 226 ? 33.468 13.216 19.032 1.000 18.252 225 PHE B CA 1
ATOM 4260 C C . PHE B 1 226 ? 32.594 13.468 17.805 1.000 17.997 225 PHE B C 1
ATOM 4261 O O . PHE B 1 226 ? 31.381 13.427 17.950 1.000 19.436 225 PHE B O 1
ATOM 4269 N N . ASP B 1 227 ? 33.153 13.606 16.610 1.000 18.703 226 ASP B N 1
ATOM 4270 C CA . ASP B 1 227 ? 32.325 13.963 15.431 1.000 20.764 226 ASP B CA 1
ATOM 4271 C C . ASP B 1 227 ? 31.192 12.945 15.222 1.000 20.524 226 ASP B C 1
ATOM 4272 O O . ASP B 1 227 ? 30.029 13.355 15.075 1.000 24.262 226 ASP B O 1
ATOM 4277 N N . ASP B 1 228 ? 31.500 11.655 15.238 1.000 18.063 227 ASP B N 1
ATOM 4278 C CA . ASP B 1 228 ? 30.525 10.589 14.890 1.000 21.954 227 ASP B CA 1
ATOM 4279 C C . ASP B 1 228 ? 29.477 10.419 15.998 1.000 23.197 227 ASP B C 1
ATOM 4280 O O . ASP B 1 228 ? 28.340 10.135 15.650 1.000 26.868 227 ASP B O 1
ATOM 4285 N N . ILE B 1 229 ? 29.828 10.625 17.268 1.000 20.196 228 ILE B N 1
ATOM 4286 C CA . ILE B 1 229 ? 28.932 10.341 18.432 1.000 19.727 228 ILE B CA 1
ATOM 4287 C C . ILE B 1 229 ? 28.224 11.619 18.902 1.000 17.201 228 ILE B C 1
ATOM 4288 O O . ILE B 1 229 ? 27.396 11.505 19.827 1.000 17.639 228 ILE B O 1
ATOM 4293 N N . LYS B 1 230 ? 28.491 12.782 18.332 1.000 17.633 229 LYS B N 1
ATOM 4294 C CA . LYS B 1 230 ? 27.998 14.056 18.906 1.000 17.763 229 LYS B CA 1
ATOM 4295 C C . LYS B 1 230 ? 26.473 14.067 18.984 1.000 17.056 229 LYS B C 1
ATOM 4296 O O . LYS B 1 230 ? 25.922 14.486 20.011 1.000 15.993 229 LYS B O 1
ATOM 4302 N N . ALA B 1 231 ? 25.781 13.686 17.920 1.000 17.928 230 ALA B N 1
ATOM 4303 C CA . ALA B 1 231 ? 24.301 13.679 17.958 1.000 19.043 230 ALA B CA 1
ATOM 4304 C C . ALA B 1 231 ? 23.832 12.735 19.081 1.000 15.842 230 ALA B C 1
ATOM 4305 O O . ALA B 1 231 ? 22.824 13.035 19.722 1.000 17.285 230 ALA B O 1
ATOM 4307 N N . ASP B 1 232 ? 24.494 11.594 19.268 1.000 17.422 231 ASP B N 1
ATOM 4308 C CA . ASP B 1 232 ? 24.152 10.653 20.360 1.000 16.969 231 ASP B CA 1
ATOM 4309 C C . ASP B 1 232 ? 24.385 11.314 21.734 1.000 14.619 231 ASP B C 1
ATOM 4310 O O . ASP B 1 232 ? 23.559 11.161 22.626 1.000 15.006 231 ASP B O 1
ATOM 4315 N N . LEU B 1 233 ? 25.437 12.099 21.871 1.000 13.409 232 LEU B N 1
ATOM 4316 C CA . LEU B 1 233 ? 25.673 12.807 23.146 1.000 12.107 232 LEU B CA 1
ATOM 4317 C C . LEU B 1 233 ? 24.575 13.832 23.377 1.000 13.202 232 LEU B C 1
ATOM 4318 O O . LEU B 1 233 ? 24.109 13.958 24.511 1.000 13.253 232 LEU B O 1
ATOM 4323 N N . GLU B 1 234 ? 24.130 14.516 22.336 1.000 13.568 233 GLU B N 1
ATOM 4324 C CA . GLU B 1 234 ? 23.036 15.500 22.459 1.000 13.977 233 GLU B CA 1
ATOM 4325 C C . GLU B 1 234 ? 21.753 14.795 22.869 1.000 14.407 233 GLU B C 1
ATOM 4326 O O . GLU B 1 234 ? 21.004 15.318 23.739 1.000 14.969 233 GLU B O 1
ATOM 4332 N N . ALA B 1 235 ? 21.448 13.666 22.245 1.000 14.817 234 ALA B N 1
ATOM 4333 C CA . ALA B 1 235 ? 20.237 12.908 22.616 1.000 15.852 234 ALA B CA 1
ATOM 4334 C C . ALA B 1 235 ? 20.339 12.444 24.067 1.000 13.938 234 ALA B C 1
ATOM 4335 O O . ALA B 1 235 ? 19.341 12.452 24.813 1.000 16.207 234 ALA B O 1
ATOM 4337 N N . ASP B 1 236 ? 21.537 12.063 24.485 1.000 13.581 235 ASP B N 1
ATOM 4338 C CA . ASP B 1 236 ? 21.724 11.487 25.827 1.000 13.402 235 ASP B CA 1
ATOM 4339 C C . ASP B 1 236 ? 21.602 12.566 26.901 1.000 12.880 235 ASP B C 1
ATOM 4340 O O . ASP B 1 236 ? 20.997 12.288 27.936 1.000 13.630 235 ASP B O 1
ATOM 4345 N N . ILE B 1 237 ? 22.128 13.779 26.673 1.000 12.401 236 ILE B N 1
ATOM 4346 C CA . ILE B 1 237 ? 21.966 14.834 27.702 1.000 12.583 236 ILE B CA 1
ATOM 4347 C C . ILE B 1 237 ? 20.504 15.279 27.812 1.000 12.487 236 ILE B C 1
ATOM 4348 O O . ILE B 1 237 ? 20.068 15.619 28.930 1.000 12.794 236 ILE B O 1
ATOM 4353 N N . ALA B 1 238 ? 19.732 15.204 26.736 1.000 13.042 237 ALA B N 1
ATOM 4354 C CA . ALA B 1 238 ? 18.289 15.520 26.801 1.000 13.636 237 ALA B CA 1
ATOM 4355 C C . ALA B 1 238 ? 17.604 14.489 27.708 1.000 13.209 237 ALA B C 1
ATOM 4356 O O . ALA B 1 238 ? 16.736 14.838 28.522 1.000 14.701 237 ALA B O 1
ATOM 4358 N N . LYS B 1 239 ? 17.975 13.220 27.583 1.000 13.170 238 LYS B N 1
ATOM 4359 C CA . LYS B 1 239 ? 17.425 12.142 28.431 1.000 13.904 238 LYS B CA 1
ATOM 4360 C C . LYS B 1 239 ? 17.871 12.326 29.874 1.000 13.088 238 LYS B C 1
ATOM 4361 O O . LYS B 1 239 ? 17.020 12.258 30.766 1.000 15.147 238 LYS B O 1
ATOM 4367 N N . LEU B 1 240 ? 19.140 12.668 30.109 1.000 14.159 239 LEU B N 1
ATOM 4368 C CA . LEU B 1 240 ? 19.631 12.809 31.497 1.000 14.876 239 LEU B CA 1
ATOM 4369 C C . LEU B 1 240 ? 18.951 13.993 32.167 1.000 13.771 239 LEU B C 1
ATOM 4370 O O . LEU B 1 240 ? 18.681 13.953 33.374 1.000 15.209 239 LEU B O 1
ATOM 4375 N N . LYS B 1 241 ? 18.644 15.044 31.426 1.000 14.001 240 LYS B N 1
ATOM 4376 C CA . LYS B 1 241 ? 17.930 16.211 31.962 1.000 14.859 240 LYS B CA 1
ATOM 4377 C C . LYS B 1 241 ? 16.601 15.760 32.571 1.000 15.950 240 LYS B C 1
ATOM 4378 O O . LYS B 1 241 ? 16.277 16.136 33.690 1.000 17.837 240 LYS B O 1
ATOM 4384 N N . VAL B 1 242 ? 15.825 14.984 31.826 1.000 14.948 241 VAL B N 1
ATOM 4385 C CA . VAL B 1 242 ? 14.482 14.518 32.265 1.000 17.859 241 VAL B CA 1
ATOM 4386 C C . VAL B 1 242 ? 14.636 13.529 33.402 1.000 17.313 241 VAL B C 1
ATOM 4387 O O . VAL B 1 242 ? 13.851 13.588 34.368 1.000 18.687 241 VAL B O 1
ATOM 4391 N N . GLU B 1 243 ? 15.590 12.623 33.295 1.000 16.995 242 GLU B N 1
ATOM 4392 C CA . GLU B 1 243 ? 15.758 11.529 34.279 1.000 18.646 242 GLU B CA 1
ATOM 4393 C C . GLU B 1 243 ? 15.940 12.120 35.680 1.000 19.162 242 GLU B C 1
ATOM 4394 O O . GLU B 1 243 ? 15.439 11.526 36.642 1.000 20.917 242 GLU B O 1
ATOM 4400 N N . GLY B 1 244 ? 16.665 13.234 35.793 1.000 17.887 243 GLY B N 1
ATOM 4401 C CA . GLY B 1 244 ? 17.012 13.831 37.091 1.000 18.492 243 GLY B CA 1
ATOM 4402 C C . GLY B 1 244 ? 16.202 15.081 37.400 1.000 19.383 243 GLY B C 1
ATOM 4403 O O . GLY B 1 244 ? 16.510 15.761 38.394 1.000 20.034 243 GLY B O 1
ATOM 4404 N N . ASN B 1 245 ? 15.194 15.413 36.602 1.000 18.287 244 ASN B N 1
ATOM 4405 C CA . ASN B 1 245 ? 14.399 16.653 36.774 1.000 20.888 244 ASN B CA 1
ATOM 4406 C C . ASN B 1 245 ? 15.356 17.842 36.875 1.000 18.753 244 ASN B C 1
ATOM 4407 O O . ASN B 1 245 ? 15.174 18.703 37.750 1.000 21.772 244 ASN B O 1
ATOM 4412 N N . ARG B 1 246 ? 16.314 17.908 35.970 1.000 14.569 245 ARG B N 1
ATOM 4413 C CA . ARG B 1 246 ? 17.306 18.982 35.978 1.000 14.311 245 ARG B CA 1
ATOM 4414 C C . ARG B 1 246 ? 16.796 20.178 35.187 1.000 13.930 245 ARG B C 1
ATOM 4415 O O . ARG B 1 246 ? 16.100 20.034 34.161 1.000 16.209 245 ARG B O 1
ATOM 4423 N N . HIS B 1 247 ? 17.162 21.360 35.630 1.000 13.568 246 HIS B N 1
ATOM 4424 C CA . HIS B 1 247 ? 16.927 22.606 34.859 1.000 13.584 246 HIS B CA 1
ATOM 4425 C C . HIS B 1 247 ? 17.726 22.578 33.552 1.000 13.076 246 HIS B C 1
ATOM 4426 O O . HIS B 1 247 ? 17.210 22.966 32.509 1.000 13.862 246 HIS B O 1
ATOM 4433 N N . SER B 1 248 ? 18.992 22.200 33.639 1.000 12.764 247 SER B N 1
ATOM 4434 C CA . SER B 1 248 ? 19.927 22.250 32.507 1.000 12.756 247 SER B CA 1
ATOM 4435 C C . SER B 1 248 ? 20.838 21.039 32.610 1.000 11.660 247 SER B C 1
ATOM 4436 O O . SER B 1 248 ? 21.207 20.644 33.743 1.000 12.166 247 SER B O 1
ATOM 4439 N N . VAL B 1 249 ? 21.309 20.568 31.458 1.000 11.120 248 VAL B N 1
ATOM 4440 C CA . VAL B 1 249 ? 22.488 19.669 31.375 1.000 10.427 248 VAL B CA 1
ATOM 4441 C C . VAL B 1 249 ? 23.403 20.252 30.317 1.000 10.938 248 VAL B C 1
ATOM 4442 O O . VAL B 1 249 ? 22.950 20.540 29.190 1.000 11.161 248 VAL B O 1
ATOM 4446 N N . LEU B 1 250 ? 24.667 20.403 30.684 1.000 10.126 249 LEU B N 1
ATOM 4447 C CA . LEU B 1 250 ? 25.715 20.939 29.819 1.000 9.992 249 LEU B CA 1
ATOM 4448 C C . LEU B 1 250 ? 26.764 19.858 29.681 1.000 9.421 249 LEU B C 1
ATOM 4449 O O . LEU B 1 250 ? 27.103 19.240 30.684 1.000 10.564 249 LEU B O 1
ATOM 4454 N N . LEU B 1 251 ? 27.324 19.717 28.501 1.000 9.926 250 LEU B N 1
ATOM 4455 C CA . LEU B 1 251 ? 28.472 18.817 28.296 1.000 9.155 250 LEU B CA 1
ATOM 4456 C C . LEU B 1 251 ? 29.574 19.594 27.593 1.000 9.262 250 LEU B C 1
ATOM 4457 O O . LEU B 1 251 ? 29.382 20.073 26.471 1.000 10.419 250 LEU B O 1
ATOM 4462 N N . LEU B 1 252 ? 30.715 19.717 28.253 1.000 9.139 251 LEU B N 1
ATOM 4463 C CA . LEU B 1 252 ? 31.913 20.360 27.721 1.000 9.262 251 LEU B CA 1
ATOM 4464 C C . LEU B 1 252 ? 32.755 19.358 26.963 1.000 9.729 251 LEU B C 1
ATOM 4465 O O . LEU B 1 252 ? 33.201 18.367 27.546 1.000 10.578 251 LEU B O 1
ATOM 4470 N N . LEU B 1 253 ? 32.960 19.584 25.679 1.000 9.453 252 LEU B N 1
ATOM 4471 C CA . LEU B 1 253 ? 33.901 18.794 24.862 1.000 9.727 252 LEU B CA 1
ATOM 4472 C C . LEU B 1 253 ? 35.154 19.657 24.777 1.000 9.495 252 LEU B C 1
ATOM 4473 O O . LEU B 1 253 ? 35.144 20.682 24.076 1.000 10.143 252 LEU B O 1
ATOM 4478 N N . THR B 1 254 ? 36.175 19.323 25.536 1.000 9.464 253 THR B N 1
ATOM 4479 C CA . THR B 1 254 ? 37.300 20.220 25.800 1.000 9.708 253 THR B CA 1
ATOM 4480 C C . THR B 1 254 ? 38.531 19.711 25.071 1.000 10.003 253 THR B C 1
ATOM 4481 O O . THR B 1 254 ? 38.975 18.595 25.300 1.000 10.990 253 THR B O 1
ATOM 4485 N N . ASP B 1 255 ? 39.044 20.540 24.175 1.000 10.166 254 ASP B N 1
ATOM 4486 C CA . ASP B 1 255 ? 40.252 20.245 23.410 1.000 10.481 254 ASP B CA 1
ATOM 4487 C C . ASP B 1 255 ? 41.424 20.891 24.130 1.000 9.623 254 ASP B C 1
ATOM 4488 O O . ASP B 1 255 ? 41.492 22.129 24.183 1.000 11.358 254 ASP B O 1
ATOM 4493 N N . ILE B 1 256 ? 42.316 20.085 24.689 1.000 10.127 255 ILE B N 1
ATOM 4494 C CA . ILE B 1 256 ? 43.402 20.611 25.529 1.000 11.651 255 ILE B CA 1
ATOM 4495 C C . ILE B 1 256 ? 44.517 21.173 24.672 1.000 13.008 255 ILE B C 1
ATOM 4496 O O . ILE B 1 256 ? 45.355 21.853 25.240 1.000 16.389 255 ILE B O 1
ATOM 4501 N N . MET B 1 257 ? 44.527 20.929 23.360 1.000 13.133 256 MET B N 1
ATOM 4502 C CA . MET B 1 257 ? 45.569 21.522 22.484 1.000 15.796 256 MET B CA 1
ATOM 4503 C C . MET B 1 257 ? 45.078 22.872 21.933 1.000 14.892 256 MET B C 1
ATOM 4504 O O . MET B 1 257 ? 45.849 23.848 21.974 1.000 19.026 256 MET B O 1
ATOM 4509 N N . LYS B 1 258 ? 43.833 22.970 21.483 1.000 14.907 257 LYS B N 1
ATOM 4510 C CA . LYS B 1 258 ? 43.191 24.248 21.080 1.000 17.060 257 LYS B CA 1
ATOM 4511 C C . LYS B 1 258 ? 42.932 25.119 22.310 1.000 14.853 257 LYS B C 1
ATOM 4512 O O . LYS B 1 258 ? 42.778 26.337 22.180 1.000 16.141 257 LYS B O 1
ATOM 4518 N N . GLU B 1 259 ? 42.861 24.507 23.483 1.000 12.501 258 GLU B N 1
ATOM 4519 C CA . GLU B 1 259 ? 42.537 25.192 24.754 1.000 12.441 258 GLU B CA 1
ATOM 4520 C C . GLU B 1 259 ? 41.178 25.883 24.663 1.000 14.104 258 GLU B C 1
ATOM 4521 O O . GLU B 1 259 ? 41.032 27.061 24.959 1.000 18.708 258 GLU B O 1
ATOM 4527 N N . GLY B 1 260 ? 40.173 25.127 24.261 1.000 11.088 259 GLY B N 1
ATOM 4528 C CA . GLY B 1 260 ? 38.795 25.618 24.272 1.000 11.011 259 GLY B CA 1
ATOM 4529 C C . GLY B 1 260 ? 37.817 24.490 24.332 1.000 9.489 259 GLY B C 1
ATOM 4530 O O . GLY B 1 260 ? 38.225 23.310 24.286 1.000 11.102 259 GLY B O 1
ATOM 4531 N N . SER B 1 261 ? 36.547 24.815 24.486 1.000 10.193 260 SER B N 1
ATOM 4532 C CA . SER B 1 261 ? 35.502 23.778 24.643 1.000 9.723 260 SER B CA 1
ATOM 4533 C C . SER B 1 261 ? 34.321 24.058 23.749 1.000 10.478 260 SER B C 1
ATOM 4534 O O . SER B 1 261 ? 33.879 25.204 23.679 1.000 11.350 260 SER B O 1
ATOM 4537 N N . GLU B 1 262 ? 33.752 23.000 23.198 1.000 10.440 261 GLU B N 1
ATOM 4538 C CA . GLU B 1 262 ? 32.394 23.090 22.627 1.000 11.188 261 GLU B CA 1
ATOM 4539 C C . GLU B 1 262 ? 31.416 22.655 23.717 1.000 10.797 261 GLU B C 1
ATOM 4540 O O . GLU B 1 262 ? 31.580 21.565 24.266 1.000 14.389 261 GLU B O 1
ATOM 4546 N N . MET B 1 263 ? 30.460 23.502 24.051 1.000 10.941 262 MET B N 1
ATOM 4547 C CA . MET B 1 263 ? 29.459 23.140 25.059 1.000 11.226 262 MET B CA 1
ATOM 4548 C C . MET B 1 263 ? 28.170 22.730 24.360 1.000 11.071 262 MET B C 1
ATOM 4549 O O . MET B 1 263 ? 27.643 23.500 23.537 1.000 11.956 262 MET B O 1
ATOM 4554 N N . LEU B 1 264 ? 27.694 21.552 24.702 1.000 11.028 263 LEU B N 1
ATOM 4555 C CA . LEU B 1 264 ? 26.380 21.049 24.294 1.000 11.309 263 LEU B CA 1
ATOM 4556 C C . LEU B 1 264 ? 25.400 21.386 25.415 1.000 10.953 263 LEU B C 1
ATOM 4557 O O . LEU B 1 264 ? 25.725 21.137 26.588 1.000 11.464 263 LEU B O 1
ATOM 4562 N N . VAL B 1 265 ? 24.244 21.955 25.085 1.000 11.783 264 VAL B N 1
ATOM 4563 C CA . VAL B 1 265 ? 23.333 22.528 26.090 1.000 11.648 264 VAL B CA 1
ATOM 4564 C C . VAL B 1 265 ? 21.923 22.021 25.859 1.000 11.884 264 VAL B C 1
ATOM 4565 O O . VAL B 1 265 ? 21.411 22.145 24.745 1.000 14.224 264 VAL B O 1
ATOM 4569 N N . VAL B 1 266 ? 21.312 21.532 26.920 1.000 11.335 265 VAL B N 1
ATOM 4570 C CA . VAL B 1 266 ? 19.835 21.412 27.002 1.000 12.443 265 VAL B CA 1
ATOM 4571 C C . VAL B 1 266 ? 19.404 22.158 28.254 1.000 12.314 265 VAL B C 1
ATOM 4572 O O . VAL B 1 266 ? 20.010 21.981 29.321 1.000 13.397 265 VAL B O 1
ATOM 4576 N N . SER B 1 267 ? 18.413 23.029 28.144 1.000 13.964 266 SER B N 1
ATOM 4577 C CA . SER B 1 267 ? 18.087 23.914 29.270 1.000 14.452 266 SER B CA 1
ATOM 4578 C C . SER B 1 267 ? 16.643 24.369 29.214 1.000 15.684 266 SER B C 1
ATOM 4579 O O . SER B 1 267 ? 16.136 24.628 28.134 1.000 17.909 266 SER B O 1
ATOM 4582 N N . ASP B 1 268 ? 16.059 24.573 30.384 1.000 15.618 267 ASP B N 1
ATOM 4583 C CA . ASP B 1 268 ? 14.748 25.252 30.507 1.000 17.104 267 ASP B CA 1
ATOM 4584 C C . ASP B 1 268 ? 14.884 26.725 30.124 1.000 19.682 267 ASP B C 1
ATOM 4585 O O . ASP B 1 268 ? 13.857 27.347 29.869 1.000 22.638 267 ASP B O 1
ATOM 4590 N N . SER B 1 269 ? 16.086 27.273 30.117 1.000 18.739 268 SER B N 1
ATOM 4591 C CA A SER B 1 269 ? 16.340 28.683 29.738 0.500 19.257 268 SER B CA 1
ATOM 4592 C CA B SER B 1 269 ? 16.361 28.686 29.751 0.500 19.619 268 SER B CA 1
ATOM 4593 C C . SER B 1 269 ? 16.879 28.743 28.311 1.000 20.776 268 SER B C 1
ATOM 4594 O O . SER B 1 269 ? 18.003 28.284 28.077 1.000 19.763 268 SER B O 1
ATOM 4599 N N . ALA B 1 270 ? 16.110 29.317 27.401 1.000 20.632 269 ALA B N 1
ATOM 4600 C CA . ALA B 1 270 ? 16.524 29.405 25.991 1.000 21.581 269 ALA B CA 1
ATOM 4601 C C . ALA B 1 270 ? 17.781 30.262 25.806 1.000 20.962 269 ALA B C 1
ATOM 4602 O O . ALA B 1 270 ? 18.503 30.015 24.826 1.000 23.949 269 ALA B O 1
ATOM 4604 N N . ASP B 1 271 ? 18.083 31.194 26.717 1.000 19.154 270 ASP B N 1
ATOM 4605 C CA . ASP B 1 271 ? 19.206 32.151 26.544 1.000 19.699 270 ASP B CA 1
ATOM 4606 C C . ASP B 1 271 ? 20.307 31.866 27.570 1.000 17.502 270 ASP B C 1
ATOM 4607 O O . ASP B 1 271 ? 21.050 32.773 27.894 1.000 17.989 270 ASP B O 1
ATOM 4612 N N . LEU B 1 272 ? 20.418 30.634 28.045 1.000 16.642 271 LEU B N 1
ATOM 4613 C CA . LEU B 1 272 ? 21.323 30.336 29.179 1.000 15.237 271 LEU B CA 1
ATOM 4614 C C . LEU B 1 272 ? 22.742 30.834 28.896 1.000 14.594 271 LEU B C 1
ATOM 4615 O O . LEU B 1 272 ? 23.310 31.541 29.748 1.000 16.536 271 LEU B O 1
ATOM 4620 N N . THR B 1 273 ? 23.359 30.431 27.782 1.000 13.378 272 THR B N 1
ATOM 4621 C CA . THR B 1 273 ? 24.784 30.765 27.528 1.000 14.815 272 THR B CA 1
ATOM 4622 C C . THR B 1 273 ? 24.919 32.223 27.099 1.000 14.973 272 THR B C 1
ATOM 4623 O O . THR B 1 273 ? 25.976 32.840 27.339 1.000 15.407 272 THR B O 1
ATOM 4627 N N . GLU B 1 274 ? 23.932 32.758 26.399 1.000 16.498 273 GLU B N 1
ATOM 4628 C CA A GLU B 1 274 ? 23.950 34.207 26.065 0.500 18.390 273 GLU B CA 1
ATOM 4629 C CA B GLU B 1 274 ? 23.918 34.208 26.079 0.500 18.454 273 GLU B CA 1
ATOM 4630 C C . GLU B 1 274 ? 24.002 34.996 27.391 1.000 18.042 273 GLU B C 1
ATOM 4631 O O . GLU B 1 274 ? 24.853 35.909 27.507 1.000 19.471 273 GLU B O 1
ATOM 4642 N N . ARG B 1 275 ? 23.167 34.656 28.366 1.000 17.889 274 ARG B N 1
ATOM 4643 C CA A ARG B 1 275 ? 23.099 35.407 29.654 0.800 18.596 274 ARG B CA 1
ATOM 4644 C CA B ARG B 1 275 ? 23.110 35.422 29.640 0.200 19.347 274 ARG B CA 1
ATOM 4645 C C . ARG B 1 275 ? 24.384 35.146 30.450 1.000 19.413 274 ARG B C 1
ATOM 4646 O O . ARG B 1 275 ? 24.955 36.093 30.999 1.000 21.405 274 ARG B O 1
ATOM 4661 N N . ALA B 1 276 ? 24.827 33.897 30.526 1.000 17.080 275 ALA B N 1
ATOM 4662 C CA . ALA B 1 276 ? 25.982 33.592 31.392 1.000 15.939 275 ALA B CA 1
ATOM 4663 C C . ALA B 1 276 ? 27.303 34.088 30.805 1.000 15.933 275 ALA B C 1
ATOM 4664 O O . ALA B 1 276 ? 28.155 34.575 31.581 1.000 18.701 275 ALA B O 1
ATOM 4666 N N . TYR B 1 277 ? 27.514 33.890 29.509 1.000 15.697 276 TYR B N 1
ATOM 4667 C CA . TYR B 1 277 ? 28.840 34.010 28.858 1.000 16.250 276 TYR B CA 1
ATOM 4668 C C . TYR B 1 277 ? 28.869 35.084 27.768 1.000 16.129 276 TYR B C 1
ATOM 4669 O O . TYR B 1 277 ? 29.933 35.352 27.221 1.000 18.361 276 TYR B O 1
ATOM 4678 N N . GLY B 1 278 ? 27.702 35.592 27.370 1.000 16.979 277 GLY B N 1
ATOM 4679 C CA . GLY B 1 278 ? 27.607 36.491 26.209 1.000 17.850 277 GLY B CA 1
ATOM 4680 C C . GLY B 1 278 ? 27.832 35.749 24.907 1.000 18.864 277 GLY B C 1
ATOM 4681 O O . GLY B 1 278 ? 28.201 36.373 23.887 1.000 22.183 277 GLY B O 1
ATOM 4682 N N . LYS B 1 279 ? 27.621 34.432 24.927 1.000 17.417 278 LYS B N 1
ATOM 4683 C CA . LYS B 1 279 ? 27.861 33.585 23.733 1.000 18.007 278 LYS B CA 1
ATOM 4684 C C . LYS B 1 279 ? 26.671 32.680 23.517 1.000 18.129 278 LYS B C 1
ATOM 4685 O O . LYS B 1 279 ? 26.518 31.666 24.198 1.000 17.499 278 LYS B O 1
ATOM 4691 N N . PRO B 1 280 ? 25.754 33.031 22.599 1.000 19.088 279 PRO B N 1
ATOM 4692 C CA . PRO B 1 280 ? 24.532 32.274 22.443 1.000 16.798 279 PRO B CA 1
ATOM 4693 C C . PRO B 1 280 ? 24.787 30.897 21.854 1.000 15.588 279 PRO B C 1
ATOM 4694 O O . PRO B 1 280 ? 25.642 30.721 21.004 1.000 16.866 279 PRO B O 1
ATOM 4698 N N A THR B 1 281 ? 24.005 29.932 22.298 0.700 15.659 280 THR B N 1
ATOM 4699 N N B THR B 1 281 ? 23.938 29.967 22.281 0.300 16.047 280 THR B N 1
ATOM 4700 C CA A THR B 1 281 ? 23.996 28.646 21.587 0.700 15.267 280 THR B CA 1
ATOM 4701 C CA B THR B 1 281 ? 23.804 28.587 21.766 0.300 16.097 280 THR B CA 1
ATOM 4702 C C A THR B 1 281 ? 23.248 28.799 20.276 0.700 15.581 280 THR B C 1
ATOM 4703 C C B THR B 1 281 ? 23.094 28.624 20.400 0.300 16.069 280 THR B C 1
ATOM 4704 O O A THR B 1 281 ? 22.390 29.679 20.114 0.700 18.484 280 THR B O 1
ATOM 4705 O O B THR B 1 281 ? 22.062 29.311 20.309 0.300 18.774 280 THR B O 1
ATOM 4712 N N . VAL B 1 282 ? 23.613 27.921 19.381 1.000 15.163 281 VAL B N 1
ATOM 4713 C CA . VAL B 1 282 ? 22.922 27.730 18.093 1.000 16.527 281 VAL B CA 1
ATOM 4714 C C . VAL B 1 282 ? 22.607 26.256 18.006 1.000 14.992 281 VAL B C 1
ATOM 4715 O O . VAL B 1 282 ? 23.523 25.436 18.051 1.000 14.748 281 VAL B O 1
ATOM 4719 N N A ASP B 1 283 ? 21.313 25.951 17.967 0.700 15.524 282 ASP B N 1
ATOM 4720 N N B ASP B 1 283 ? 21.327 25.899 17.992 0.300 16.435 282 ASP B N 1
ATOM 4721 C CA A ASP B 1 283 ? 20.796 24.562 18.050 0.700 17.913 282 ASP B CA 1
ATOM 4722 C CA B ASP B 1 283 ? 20.959 24.467 17.894 0.300 18.144 282 ASP B CA 1
ATOM 4723 C C A ASP B 1 283 ? 21.592 23.769 19.091 0.700 16.252 282 ASP B C 1
ATOM 4724 C C B ASP B 1 283 ? 21.591 23.719 19.084 0.300 17.888 282 ASP B C 1
ATOM 4725 O O A ASP B 1 283 ? 22.071 22.659 18.813 0.700 18.118 282 ASP B O 1
ATOM 4726 O O B ASP B 1 283 ? 22.012 22.561 18.888 0.300 20.612 282 ASP B O 1
ATOM 4735 N N . GLY B 1 284 ? 21.686 24.346 20.267 1.000 16.188 283 GLY B N 1
ATOM 4736 C CA . GLY B 1 284 ? 22.196 23.641 21.449 1.000 16.812 283 GLY B CA 1
ATOM 4737 C C . GLY B 1 284 ? 23.704 23.504 21.503 1.000 14.532 283 GLY B C 1
ATOM 4738 O O . GLY B 1 284 ? 24.179 22.750 22.364 1.000 15.691 283 GLY B O 1
ATOM 4739 N N . ARG B 1 285 ? 24.454 24.229 20.688 1.000 13.096 284 ARG B N 1
ATOM 4740 C CA . ARG B 1 285 ? 25.932 24.142 20.726 1.000 12.675 284 ARG B CA 1
ATOM 4741 C C . ARG B 1 285 ? 26.534 25.535 20.759 1.000 13.310 284 ARG B C 1
ATOM 4742 O O . ARG B 1 285 ? 26.032 26.430 20.089 1.000 14.317 284 ARG B O 1
ATOM 4750 N N . VAL B 1 286 ? 27.638 25.688 21.470 1.000 12.596 285 VAL B N 1
ATOM 4751 C CA . VAL B 1 286 ? 28.405 26.955 21.425 1.000 13.830 285 VAL B CA 1
ATOM 4752 C C . VAL B 1 286 ? 29.878 26.627 21.604 1.000 12.167 285 VAL B C 1
ATOM 4753 O O . VAL B 1 286 ? 30.235 25.834 22.478 1.000 12.987 285 VAL B O 1
ATOM 4757 N N . TRP B 1 287 ? 30.716 27.264 20.818 1.000 13.972 286 TRP B N 1
ATOM 4758 C CA . TRP B 1 287 ? 32.169 27.200 20.984 1.000 13.306 286 TRP B CA 1
ATOM 4759 C C . TRP B 1 287 ? 32.621 28.262 21.964 1.000 13.747 286 TRP B C 1
ATOM 4760 O O . TRP B 1 287 ? 32.328 29.448 21.791 1.000 14.753 286 TRP B O 1
ATOM 4771 N N . LEU B 1 288 ? 33.340 27.825 22.985 1.000 12.402 287 LEU B N 1
ATOM 4772 C CA . LEU B 1 288 ? 33.869 28.681 24.050 1.000 11.967 287 LEU B CA 1
ATOM 4773 C C . LEU B 1 288 ? 35.378 28.704 23.976 1.000 12.048 287 LEU B C 1
ATOM 4774 O O . LEU B 1 288 ? 36.071 27.882 24.610 1.000 12.084 287 LEU B O 1
ATOM 4779 N N . ASP B 1 289 ? 35.908 29.642 23.217 1.000 12.944 288 ASP B N 1
ATOM 4780 C CA A ASP B 1 289 ? 37.360 29.840 23.085 0.700 14.246 288 ASP B CA 1
ATOM 4781 C CA B ASP B 1 289 ? 37.371 29.823 23.070 0.300 13.825 288 ASP B CA 1
ATOM 4782 C C . ASP B 1 289 ? 37.990 30.013 24.462 1.000 11.824 288 ASP B C 1
ATOM 4783 O O . ASP B 1 289 ? 37.442 30.747 25.280 1.000 13.124 288 ASP B O 1
ATOM 4792 N N . GLY B 1 290 ? 39.123 29.378 24.694 1.000 11.940 289 GLY B N 1
ATOM 4793 C CA . GLY B 1 290 ? 39.873 29.555 25.947 1.000 11.484 289 GLY B CA 1
ATOM 4794 C C . GLY B 1 290 ? 39.324 28.798 27.146 1.000 11.391 289 GLY B C 1
ATOM 4795 O O . GLY B 1 290 ? 40.019 28.797 28.174 1.000 12.364 289 GLY B O 1
ATOM 4796 N N . VAL B 1 291 ? 38.184 28.139 27.028 1.000 10.377 290 VAL B N 1
ATOM 4797 C CA . VAL B 1 291 ? 37.583 27.501 28.210 1.000 10.173 290 VAL B CA 1
ATOM 4798 C C . VAL B 1 291 ? 38.135 26.094 28.379 1.000 10.304 290 VAL B C 1
ATOM 4799 O O . VAL B 1 291 ? 37.951 25.192 27.532 1.000 10.997 290 VAL B O 1
ATOM 4803 N N . LEU B 1 292 ? 38.847 25.924 29.479 1.000 9.229 291 LEU B N 1
ATOM 4804 C CA . LEU B 1 292 ? 39.351 24.631 29.963 1.000 9.976 291 LEU B CA 1
ATOM 4805 C C . LEU B 1 292 ? 38.703 24.247 31.300 1.000 9.487 291 LEU B C 1
ATOM 4806 O O . LEU B 1 292 ? 38.536 23.045 31.542 1.000 10.391 291 LEU B O 1
ATOM 4811 N N . SER B 1 293 ? 38.452 25.207 32.184 1.000 9.367 292 SER B N 1
ATOM 4812 C CA . SER B 1 293 ? 38.133 24.937 33.593 1.000 9.102 292 SER B CA 1
ATOM 4813 C C . SER B 1 293 ? 36.647 25.074 33.889 1.000 8.494 292 SER B C 1
ATOM 4814 O O . SER B 1 293 ? 36.082 26.176 33.755 1.000 9.396 292 SER B O 1
ATOM 4817 N N . ARG B 1 294 ? 36.046 24.001 34.356 1.000 8.422 293 ARG B N 1
ATOM 4818 C CA . ARG B 1 294 ? 34.652 24.081 34.833 1.000 8.082 293 ARG B CA 1
ATOM 4819 C C . ARG B 1 294 ? 34.541 24.975 36.073 1.000 8.117 293 ARG B C 1
ATOM 4820 O O . ARG B 1 294 ? 33.709 25.874 36.091 1.000 9.117 293 ARG B O 1
ATOM 4828 N N . LYS B 1 295 ? 35.387 24.763 37.077 1.000 8.387 294 LYS B N 1
ATOM 4829 C CA . LYS B 1 295 ? 35.242 25.550 38.330 1.000 8.945 294 LYS B CA 1
ATOM 4830 C C . LYS B 1 295 ? 35.489 27.035 38.109 1.000 8.815 294 LYS B C 1
ATOM 4831 O O . LYS B 1 295 ? 34.901 27.834 38.848 1.000 10.688 294 LYS B O 1
ATOM 4837 N N . LYS B 1 296 ? 36.349 27.408 37.174 1.000 8.672 295 LYS B N 1
ATOM 4838 C CA . LYS B 1 296 ? 36.738 28.830 37.075 1.000 9.187 295 LYS B CA 1
ATOM 4839 C C . LYS B 1 296 ? 36.032 29.534 35.929 1.000 9.195 295 LYS B C 1
ATOM 4840 O O . LYS B 1 296 ? 35.730 30.729 36.039 1.000 11.082 295 LYS B O 1
ATOM 4846 N N . GLN B 1 297 ? 35.790 28.852 34.808 1.000 9.381 296 GLN B N 1
ATOM 4847 C CA . GLN B 1 297 ? 35.316 29.505 33.571 1.000 9.396 296 GLN B CA 1
ATOM 4848 C C . GLN B 1 297 ? 33.872 29.134 33.253 1.000 9.947 296 GLN B C 1
ATOM 4849 O O . GLN B 1 297 ? 33.306 29.770 32.368 1.000 13.144 296 GLN B O 1
ATOM 4855 N N . VAL B 1 298 ? 33.284 28.135 33.875 1.000 9.080 297 VAL B N 1
ATOM 4856 C CA . VAL B 1 298 ? 31.916 27.687 33.530 1.000 8.993 297 VAL B CA 1
ATOM 4857 C C . VAL B 1 298 ? 30.980 27.969 34.687 1.000 8.929 297 VAL B C 1
ATOM 4858 O O . VAL B 1 298 ? 29.936 28.610 34.491 1.000 10.562 297 VAL B O 1
ATOM 4862 N N . VAL B 1 299 ? 31.295 27.455 35.877 1.000 9.705 298 VAL B N 1
ATOM 4863 C CA . VAL B 1 299 ? 30.385 27.490 37.029 1.000 9.274 298 VAL B CA 1
ATOM 4864 C C . VAL B 1 299 ? 30.111 28.912 37.506 1.000 9.966 298 VAL B C 1
ATOM 4865 O O . VAL B 1 299 ? 28.945 29.235 37.754 1.000 10.639 298 VAL B O 1
ATOM 4869 N N . PRO B 1 300 ? 31.119 29.780 37.726 1.000 10.061 299 PRO B N 1
ATOM 4870 C CA . PRO B 1 300 ? 30.833 31.048 38.390 1.000 11.290 299 PRO B CA 1
ATOM 4871 C C . PRO B 1 300 ? 29.789 31.883 37.671 1.000 11.828 299 PRO B C 1
ATOM 4872 O O . PRO B 1 300 ? 28.853 32.384 38.296 1.000 13.317 299 PRO B O 1
ATOM 4876 N N . ALA B 1 301 ? 29.971 32.051 36.364 1.000 12.352 300 ALA B N 1
ATOM 4877 C CA . ALA B 1 301 ? 29.046 32.925 35.622 1.000 15.305 300 ALA B CA 1
ATOM 4878 C C . ALA B 1 301 ? 27.657 32.302 35.559 1.000 14.219 300 ALA B C 1
ATOM 4879 O O . ALA B 1 301 ? 26.650 33.013 35.550 1.000 15.524 300 ALA B O 1
ATOM 4881 N N . LEU B 1 302 ? 27.576 30.979 35.495 1.000 12.867 301 LEU B N 1
ATOM 4882 C CA A LEU B 1 302 ? 26.260 30.282 35.506 0.500 13.798 301 LEU B CA 1
ATOM 4883 C CA B LEU B 1 302 ? 26.269 30.318 35.484 0.500 14.083 301 LEU B CA 1
ATOM 4884 C C . LEU B 1 302 ? 25.593 30.508 36.849 1.000 13.400 301 LEU B C 1
ATOM 4885 O O . LEU B 1 302 ? 24.410 30.867 36.893 1.000 14.917 301 LEU B O 1
ATOM 4894 N N . GLN B 1 303 ? 26.320 30.277 37.932 1.000 13.190 302 GLN B N 1
ATOM 4895 C CA . GLN B 1 303 ? 25.732 30.368 39.270 1.000 13.887 302 GLN B CA 1
ATOM 4896 C C . GLN B 1 303 ? 25.254 31.800 39.491 1.000 14.373 302 GLN B C 1
ATOM 4897 O O . GLN B 1 303 ? 24.148 32.014 40.010 1.000 17.353 302 GLN B O 1
ATOM 4903 N N . ASP B 1 304 ? 26.075 32.764 39.143 1.000 14.052 303 ASP B N 1
ATOM 4904 C CA . ASP B 1 304 ? 25.707 34.182 39.307 1.000 16.186 303 ASP B CA 1
ATOM 4905 C C . ASP B 1 304 ? 24.448 34.504 38.501 1.000 17.904 303 ASP B C 1
ATOM 4906 O O . ASP B 1 304 ? 23.609 35.250 39.010 1.000 22.102 303 ASP B O 1
ATOM 4911 N N . ALA B 1 305 ? 24.279 33.965 37.292 1.000 17.658 304 ALA B N 1
ATOM 4912 C CA . ALA B 1 305 ? 23.092 34.220 36.440 1.000 21.093 304 ALA B CA 1
ATOM 4913 C C . ALA B 1 305 ? 21.830 33.655 37.114 1.000 21.387 304 ALA B C 1
ATOM 4914 O O . ALA B 1 305 ? 20.791 34.306 37.076 1.000 28.207 304 ALA B O 1
ATOM 4916 N N . PHE B 1 306 ? 21.899 32.482 37.724 1.000 18.688 305 PHE B N 1
ATOM 4917 C CA . PHE B 1 306 ? 20.762 31.855 38.429 1.000 19.331 305 PHE B CA 1
ATOM 4918 C C . PHE B 1 306 ? 20.428 32.597 39.724 1.000 21.948 305 PHE B C 1
ATOM 4919 O O . PHE B 1 306 ? 19.278 32.474 40.161 1.000 27.787 305 PHE B O 1
ATOM 4927 N N . GLN B 1 307 ? 21.388 33.293 40.335 1.000 24.347 306 GLN B N 1
ATOM 4928 C CA . GLN B 1 307 ? 21.166 33.939 41.653 1.000 32.103 306 GLN B CA 1
ATOM 4929 C C . GLN B 1 307 ? 20.407 35.250 41.410 1.000 38.662 306 GLN B C 1
ATOM 4930 O O . GLN B 1 307 ? 19.716 35.700 42.332 1.000 41.913 306 GLN B O 1
ATOM 4936 N N . LYS B 1 308 ? 20.509 35.795 40.191 1.000 40.969 307 LYS B N 1
ATOM 4937 C CA . LYS B 1 308 ? 19.836 37.037 39.709 1.000 51.895 307 LYS B CA 1
ATOM 4938 C C . LYS B 1 308 ? 18.492 36.698 39.045 1.000 59.926 307 LYS B C 1
ATOM 4939 O O . LYS B 1 308 ? 17.840 35.673 39.255 1.000 63.365 307 LYS B O 1
#

B-factor: mean 16.31, std 9.73, range [6.59, 82.97]

Nearest PDB structures (foldseek):
  6ll7-assembly1_A  TM=9.631E-01  e=1.901E-60  Shewanella sp. AS-11
  2eb0-assembly1_B  TM=9.550E-01  e=1.169E-37  Methanocaldococcus jannaschii DSM 2661
  2haw-assembly1_B  TM=9.725E-01  e=6.991E-37  Bacillus subtilis
  2eb0-assembly1_A  TM=9.521E-01  e=3.104E-36  Methanocaldococcus jannaschii DSM 2661
  4rpa-assembly1_A  TM=9.373E-01  e=3.061E-34  Staphylococcus aureus

Organism: NCBI:txid912551

Sequence (612 aa):
SMYVVGHKIPDSDSICGAIALAYLKNQIGEPAIAARLGELLSPETAFILEKFGFEAPEYYKTSSYAGEEVYIVDHSEITQAPDDIAQATIVGIVDHHKLGDLTTSSTPLEECWIRRPVGCSNTVIKMMMMYDFYQVKIPANIAGIMMCAILSDTVIFKSPTCTTTADIRRCCVEALAEIAGVEEDFKEVGMDMMFKVKSAVEGTPARDLVMRDFKDFNMNGNLVGIGQLEVIIDLLAVFDDIIKADLEADIAKLKVEGNRHSVLLLLTDIMMKEGSEMLVVVSDSSADLTEERRAYGKPTVDDGRVWLDGVLSRKKQVVPALLQDAFQKSMYVVGHKIPDSDSICGAIALAYLKNQIGEPAIAARLGELLSPETAFILEKFGFEAPEYYKTSYAGEEVYIVDHSEITQAPDDIAQQATIVGIVDHHKLGDLTTSSTPLEEECWIRRPVGCSNTVIKMMMMYDFYQVKIPANIAGIMMCAILSDTVIFKSPTCTTTADIRRCCVEALAEIAGVEDFKEVGMDMMFKKVKKSAVEGTPARDLVMRDFKDFNMNGNLVGIGQLEVIIDLLAVFDDIKADLEADIAKLKVEGNRHSVLLLLTDIMKEGSEMLVVSDSSADLTEERRAYGKPTTVDDGRVWLDDGVLSRKKQVVPALLQDAFQK

InterPro domains:
  IPR001667 DDH domain [PF01368] (3-143)
  IPR004097 DHHA2 domain [PF02833] (180-304)
  IPR004097 DHHA2 domain [SM01131] (179-305)
  IPR03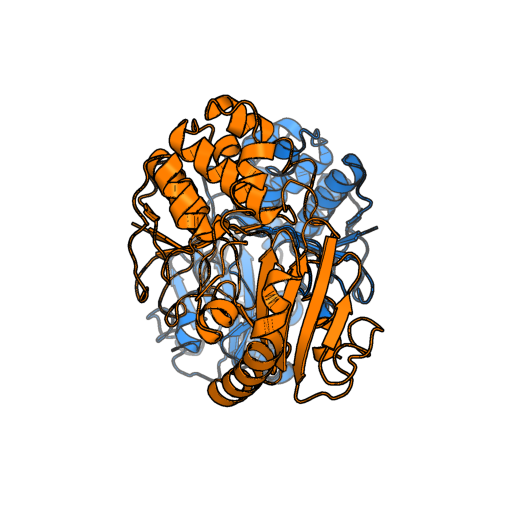8222 DHHA2 domain superfamily [G3DSA:3.10.310.20] (189-308)
  IPR038763 DHH phosphoesterase superfamily [SSF64182] (3-305)

CATH classification: 3.90.1640.10 (+1 more: 3.10.310.20)

Foldseek 3Di:
DAEEAEWALDALLRFLVLVLLQVVCVVVPNHYFYEYQDDYFLLNVVQCVVLPHDGGHHDQDQQPHEYAYEADQECQGHRVRCQNYADQEYQYQFPHYDDDHPDDHYYQYHNAQGSLLSSVVVCVVVVPDQALSSLSSSLQRLLQSCVNVLAPSHDVSSVVSNVVSCVRNVHDCSSVVSVVSQQSLAPCPPPQLVCQLSNAKTWDCQVNATEIEAEREHQDLVSCVVCVVVNLVVQVVVCVVVVGQKYKYWDAHSNQQWTKIFIDGPDQQQCCQQPVFHDDPRITIGGNDDDCRPRNPPSNSVSSVD/DAEEAEWALDALLRFLVLVLLQVVCVVVVNHYFYEYQDDYDLLNVVQCVVLPHDGGHHDQDAQVHEYAYEADQECQGHRVHCVNYADQEYQYQFPHYDDDHPDDHYYQYDVAQGSLLSSVVVCVVVVPDRALSSLSSSLQRSLQSCVLVLAPRHDPSSVVSNVVSCVNNVHDCSSVVSVVSQQSLAPCPPPQLVCQQSNAKTWDCQVNATEIEAEREHQDLVSCVVCVVVNLVVQVVVCVVVVGQKYWYWDAHSNQQWTKIFIDHPDQQQCCQQPVFHDDVRITIGGNDDDCRPRNPPSNSVSSVD

Solvent-accessible surface area: 23262 Å² total; per-residue (Å²): 76,21,28,0,0,3,1,73,49,5,38,2,0,1,1,0,0,0,19,0,0,8,71,0,8,68,100,46,62,64,83,8,63,17,0,32,18,14,139,41,21,60,5,0,50,68,0,5,138,94,33,70,40,156,46,11,83,125,43,66,63,0,51,74,53,92,0,1,0,0,2,1,0,8,98,37,6,0,2,124,27,13,78,115,16,59,7,38,0,0,0,0,0,21,13,1,2,44,4,65,11,18,40,31,2,25,1,8,1,13,61,14,0,0,0,0,3,0,0,35,34,0,2,81,99,62,155,29,172,19,41,55,68,6,0,0,0,0,0,0,0,0,0,5,33,0,3,16,39,62,6,57,11,27,46,87,20,0,58,137,8,0,88,36,0,3,148,72,19,69,24,156,68,37,114,92,12,0,35,51,0,0,118,37,47,20,77,13,176,79,26,84,19,70,75,1,0,56,67,25,7,14,26,10,68,0,80,70,41,55,0,0,0,0,10,8,19,0,46,70,28,55,66,0,92,148,38,21,66,84,0,42,55,16,1,43,125,10,37,116,111,28,136,28,34,0,0,0,0,0,0,0,0,0,100,122,67,0,0,23,0,0,16,34,31,98,22,108,60,3,1,95,112,16,44,59,83,72,38,111,139,23,86,14,102,5,102,34,17,5,9,20,33,102,53,0,3,15,35,0,16,76,20,21,106,220,76,22,28,0,0,3,1,75,53,6,35,2,0,1,1,0,0,0,20,0,0,7,72,0,9,71,100,46,64,65,84,8,62,17,0,32,19,13,137,48,20,60,5,0,44,69,0,4,139,94,34,70,41,155,39,12,86,126,44,66,61,0,54,76,53,92,0,2,0,0,2,1,0,8,97,40,6,1,2,126,28,13,85,114,17,60,7,40,0,0,0,0,0,22,14,0,3,42,4,65,11,20,42,30,2,20,0,9,1,11,60,14,0,0,0,0,3,0,0,35,33,0,1,81,104,65,164,27,188,17,40,55,69,7,0,0,0,0,0,0,0,0,0,5,32,0,3,15,39,61,6,58,11,26,46,95,18,0,57,146,9,0,90,35,0,3,147,73,20,62,25,174,80,35,112,91,13,0,33,52,0,0,120,39,47,21,78,13,179,77,26,82,19,70,75,1,1,56,66,26,8,14,26,10,69,0,80,70,40,53,0,0,0,0,10,8,18,0,45,70,29,55,64,0,91,147,38,23,69,84,0,40,54,10,1,43,119,10,36,120,111,26,138,28,33,0,0,0,0,0,0,0,0,0,101,121,66,0,0,23,0,0,17,34,31,98,20,108,62,3,2,97,115,16,45,58,82,71,37,112,140,24,84,15,101,5,100,31,17,5,9,21,34,104,52,0,4,15,36,0,17,76,21,22,105,221

Radius of gyration: 25.68 Å; Cα contacts (8 Å, |Δi|>4): 1486; chains: 2; bounding box: 54×53×77 Å

Secondary structure (DSSP, 8-state):
-EEEE--SS--HHHHHHHHHHHHHHHHTT--EEEEESSPPPHHHHHHHHHHTPPPPEE----TTSEEEEES---GGGS-TTGGGSEEEEEEE-SB--S---SSB-EEEE-SSS-HHHHHHHHHHHHTPPPPHHHHHHHHHHHHHHTTTTTSTT--HHHHHHHHHHHHHHT-S-HHHHHHHHHHHHT--TT--HHHHHTTTEEEEEETTEEEEEEEEEES-GGGGTTTHHHHHHHHHHHHHHTT-SEEEEEEEETTTTEEEEEEEES-TTHHHHHHS---BTTEEEEET---IIIIIHHHHHHHHH-/-EEEE--SS--HHHHHHHHHHHHHHHHTT--EEEEESSPPPHHHHHHHHHHTPPPPEE----TT-EEEEES---GGGS-TTGGGSEEEEEEE-SB--S---SSB-EEEE-SSS-HHHHHHHHHHHHTPPPPHHHHHHHHHHHHHHTTTTTSTT--HHHHHHHHHHHHHHT-S-HHHHHHHHHHHHT--TT--HHHHHTTTEEEEEETTEEEEEEEEEES-GGGGTTTHHHHHHHHHHHHHHTT-SEEEEEEEETTTTEEEEEEEES-TTHHHHHHS---BTTEEEEET---IIIIIHHHHHHHHH-